Protein AF-0000000066885285 (afdb_homodimer)

InterPro domains:
  IPR026286 Maleate isomerase/Arylmalonate decarboxylase [PF17645] (66-244)
  IPR026286 Maleate isomerase/Arylmalonate decarboxylase [PTHR40267] (6-242)
  IPR053714 Isomerization and Racemization Enzyme Superfamily [G3DSA:3.40.50.12500] (5-254)

Organism: Sporothrix schenckii (strain ATCC 58251 / de Perez 2211183) (NCBI:txid1391915)

pLDDT: mean 94.77, std 7.22, range [51.81, 98.94]

Structure (mmCIF, N/CA/C/O backbone):
data_AF-0000000066885285-model_v1
#
loop_
_entity.id
_entity.type
_entity.pdbx_description
1 polymer 'Asp/Glu/hydantoin racemase'
#
loop_
_atom_site.group_PDB
_atom_site.id
_atom_site.type_symbol
_atom_site.label_atom_id
_atom_site.label_alt_id
_atom_site.label_comp_id
_atom_site.label_asym_id
_atom_site.label_entity_id
_atom_site.label_seq_id
_atom_site.pdbx_PDB_ins_code
_atom_site.Cartn_x
_atom_site.Cartn_y
_atom_site.Cartn_z
_atom_site.occupancy
_atom_site.B_iso_or_equiv
_atom_site.auth_seq_id
_atom_site.auth_comp_id
_atom_site.auth_asym_id
_atom_site.auth_atom_id
_atom_site.pdbx_PDB_model_num
ATOM 1 N N . MET A 1 1 ? -21.125 9.711 -11.883 1 68.25 1 MET A N 1
ATOM 2 C CA . MET A 1 1 ? -19.859 9.703 -11.172 1 68.25 1 MET A CA 1
ATOM 3 C C . MET A 1 1 ? -19.359 8.281 -10.953 1 68.25 1 MET A C 1
ATOM 5 O O . MET A 1 1 ? -20.156 7.387 -10.641 1 68.25 1 MET A O 1
ATOM 9 N N . PRO A 1 2 ? -18.109 8.016 -11.367 1 79 2 PRO A N 1
ATOM 10 C CA . PRO A 1 2 ? -17.672 6.621 -11.211 1 79 2 PRO A CA 1
ATOM 11 C C . PRO A 1 2 ? -17.844 6.109 -9.781 1 79 2 PRO A C 1
ATOM 13 O O . PRO A 1 2 ? -17.766 6.891 -8.828 1 79 2 PRO A O 1
ATOM 16 N N . ARG A 1 3 ? -18.266 4.898 -9.758 1 88.44 3 ARG A N 1
ATOM 17 C CA . ARG A 1 3 ? -18.344 4.211 -8.469 1 88.44 3 ARG A CA 1
ATOM 18 C C . ARG A 1 3 ? -16.953 3.902 -7.934 1 88.44 3 ARG A C 1
ATOM 20 O O . ARG A 1 3 ? -16.078 3.426 -8.672 1 88.44 3 ARG A O 1
ATOM 27 N N . HIS A 1 4 ? -16.719 4.227 -6.629 1 94.19 4 HIS A N 1
ATOM 28 C CA . HIS A 1 4 ? -15.43 3.982 -5.992 1 94.19 4 HIS A CA 1
ATOM 29 C C . HIS A 1 4 ? -15.398 2.617 -5.312 1 94.19 4 HIS A C 1
ATOM 31 O O . HIS A 1 4 ? -16.312 2.277 -4.559 1 94.19 4 HIS A O 1
ATOM 37 N N . ILE A 1 5 ? -14.492 1.787 -5.684 1 97.62 5 ILE A N 1
ATOM 38 C CA . ILE A 1 5 ? -14.305 0.474 -5.074 1 97.62 5 ILE A CA 1
ATOM 39 C C . ILE A 1 5 ? -12.938 0.41 -4.395 1 97.62 5 ILE A C 1
ATOM 41 O O . ILE A 1 5 ? -11.922 0.784 -4.992 1 97.62 5 ILE A O 1
ATOM 45 N N . ARG A 1 6 ? -12.906 0.019 -3.162 1 98.69 6 ARG A N 1
ATOM 46 C CA . ARG A 1 6 ? -11.664 -0.161 -2.42 1 98.69 6 ARG A CA 1
ATOM 47 C C . ARG A 1 6 ? -11.289 -1.637 -2.334 1 98.69 6 ARG A C 1
ATOM 49 O O . ARG A 1 6 ? -12.055 -2.449 -1.815 1 98.69 6 ARG A O 1
ATOM 56 N N . LEU A 1 7 ? -10.148 -1.978 -2.877 1 98.88 7 LEU A N 1
ATOM 57 C CA . LEU A 1 7 ? -9.586 -3.32 -2.771 1 98.88 7 LEU A CA 1
ATOM 58 C C . LEU A 1 7 ? -8.656 -3.428 -1.566 1 98.88 7 LEU A C 1
ATOM 60 O O . LEU A 1 7 ? -7.746 -2.615 -1.405 1 98.88 7 LEU A O 1
ATOM 64 N N . GLY A 1 8 ? -8.898 -4.352 -0.661 1 98.94 8 GLY A N 1
ATOM 65 C CA . GLY A 1 8 ? -7.984 -4.652 0.428 1 98.94 8 GLY A CA 1
ATOM 66 C C . GLY A 1 8 ? -7.117 -5.867 0.161 1 98.94 8 GLY A C 1
ATOM 67 O O . GLY A 1 8 ? -7.629 -6.945 -0.151 1 98.94 8 GLY A O 1
ATOM 68 N N . VAL A 1 9 ? -5.824 -5.734 0.281 1 98.94 9 VAL A N 1
ATOM 69 C CA . VAL A 1 9 ? -4.914 -6.82 -0.061 1 98.94 9 VAL A CA 1
ATOM 70 C C . VAL A 1 9 ? -4.043 -7.168 1.147 1 98.94 9 VAL A C 1
ATOM 72 O O . VAL A 1 9 ? -3.402 -6.289 1.729 1 98.94 9 VAL A O 1
ATOM 75 N N . ILE A 1 10 ? -4.02 -8.375 1.567 1 98.94 10 ILE A N 1
ATOM 76 C CA . ILE A 1 10 ? -3.09 -8.891 2.568 1 98.94 10 ILE A CA 1
ATOM 77 C C . ILE A 1 10 ? -1.789 -9.312 1.892 1 98.94 10 ILE A C 1
ATOM 79 O O . ILE A 1 10 ? -1.804 -10.102 0.944 1 98.94 10 ILE A O 1
ATOM 83 N N . VAL A 1 11 ? -0.664 -8.773 2.408 1 98.69 11 VAL A N 1
ATOM 84 C CA . VAL A 1 11 ? 0.629 -8.883 1.742 1 98.69 11 VAL A CA 1
ATOM 85 C C . VAL A 1 11 ? 1.63 -9.57 2.664 1 98.69 11 VAL A C 1
ATOM 87 O O . VAL A 1 11 ? 1.699 -9.266 3.857 1 98.69 11 VAL A O 1
ATOM 90 N N . PRO A 1 12 ? 2.436 -10.547 2.09 1 98.75 12 PRO A N 1
ATOM 91 C CA . PRO A 1 12 ? 3.561 -11.047 2.885 1 98.75 12 PRO A CA 1
ATOM 92 C C . PRO A 1 12 ? 4.59 -9.969 3.199 1 98.75 12 PRO A C 1
ATOM 94 O O . PRO A 1 12 ? 4.949 -9.18 2.322 1 98.75 12 PRO A O 1
ATOM 97 N N . SER A 1 13 ? 5.109 -9.961 4.352 1 98.75 13 SER A N 1
ATOM 98 C CA . SER A 1 13 ? 5.895 -8.859 4.879 1 98.75 13 SER A CA 1
ATOM 99 C C . SER A 1 13 ? 7.164 -8.641 4.062 1 98.75 13 SER A C 1
ATOM 101 O O . SER A 1 13 ? 7.578 -7.5 3.844 1 98.75 13 SER A O 1
ATOM 103 N N . SER A 1 14 ? 7.781 -9.695 3.555 1 98.75 14 SER A N 1
ATOM 104 C CA . SER A 1 14 ? 9.055 -9.57 2.854 1 98.75 14 SER A CA 1
ATOM 105 C C . SER A 1 14 ? 8.852 -9.414 1.351 1 98.75 14 SER A C 1
ATOM 107 O O . SER A 1 14 ? 9.812 -9.43 0.581 1 98.75 14 SER A O 1
ATOM 109 N N . ASN A 1 15 ? 7.594 -9.375 0.915 1 98.81 15 ASN A N 1
ATOM 110 C CA . ASN A 1 15 ? 7.254 -9.195 -0.494 1 98.81 15 ASN A CA 1
ATOM 111 C C . ASN A 1 15 ? 7.492 -7.762 -0.955 1 98.81 15 ASN A C 1
ATOM 113 O O . ASN A 1 15 ? 7.031 -6.816 -0.316 1 98.81 15 ASN A O 1
ATOM 117 N N . THR A 1 16 ? 8.211 -7.559 -2.062 1 98.62 16 THR A N 1
ATOM 118 C CA . THR A 1 16 ? 8.516 -6.215 -2.545 1 98.62 16 THR A CA 1
ATOM 119 C C . THR A 1 16 ? 7.988 -6.02 -3.965 1 98.62 16 THR A C 1
ATOM 121 O O . THR A 1 16 ? 8.125 -4.938 -4.539 1 98.62 16 THR A O 1
ATOM 124 N N . ALA A 1 17 ? 7.34 -7.027 -4.52 1 98.5 17 ALA A N 1
ATOM 125 C CA . ALA A 1 17 ? 6.914 -6.945 -5.914 1 98.5 17 ALA A CA 1
ATOM 126 C C . ALA A 1 17 ? 5.414 -6.699 -6.02 1 98.5 17 ALA A C 1
ATOM 128 O O . ALA A 1 17 ? 4.961 -5.914 -6.855 1 98.5 17 ALA A O 1
ATOM 129 N N . LEU A 1 18 ? 4.613 -7.328 -5.137 1 98.69 18 LEU A N 1
ATOM 130 C CA . LEU A 1 18 ? 3.182 -7.414 -5.395 1 98.69 18 LEU A CA 1
ATOM 131 C C . LEU A 1 18 ? 2.521 -6.047 -5.25 1 98.69 18 LEU A C 1
ATOM 133 O O . LEU A 1 18 ? 1.595 -5.715 -5.992 1 98.69 18 LEU A O 1
ATOM 137 N N . GLU A 1 19 ? 3.02 -5.188 -4.254 1 98.69 19 GLU A N 1
ATOM 138 C CA . GLU A 1 19 ? 2.355 -3.902 -4.047 1 98.69 19 GLU A CA 1
ATOM 139 C C . GLU A 1 19 ? 2.545 -2.982 -5.246 1 98.69 19 GLU A C 1
ATOM 141 O O . GLU A 1 19 ? 1.57 -2.488 -5.816 1 98.69 19 GLU A O 1
ATOM 146 N N . PRO A 1 20 ? 3.812 -2.781 -5.73 1 97.81 20 PRO A N 1
ATOM 147 C CA . PRO A 1 20 ? 3.959 -1.955 -6.93 1 97.81 20 PRO A CA 1
ATOM 148 C C . PRO A 1 20 ? 3.223 -2.529 -8.141 1 97.81 20 PRO A C 1
ATOM 150 O O . PRO A 1 20 ? 2.627 -1.781 -8.914 1 97.81 20 PRO A O 1
ATOM 153 N N . LEU A 1 21 ? 3.221 -3.82 -8.305 1 98.12 21 LEU A N 1
ATOM 154 C CA . LEU A 1 21 ? 2.555 -4.438 -9.445 1 98.12 21 LEU A CA 1
ATOM 155 C C . LEU A 1 21 ? 1.044 -4.246 -9.367 1 98.12 21 LEU A C 1
ATOM 157 O O . LEU A 1 21 ? 0.401 -3.908 -10.359 1 98.12 21 LEU A O 1
ATOM 161 N N . THR A 1 22 ? 0.477 -4.473 -8.164 1 98.56 22 THR A N 1
ATOM 162 C CA . THR A 1 22 ? -0.954 -4.273 -7.969 1 98.56 22 THR A CA 1
ATOM 163 C C . THR A 1 22 ? -1.345 -2.83 -8.258 1 98.56 22 THR A C 1
ATOM 165 O O . THR A 1 22 ? -2.359 -2.574 -8.914 1 98.56 22 THR A O 1
ATOM 168 N N . GLN A 1 23 ? -0.535 -1.944 -7.809 1 97.56 23 GLN A N 1
ATOM 169 C CA . GLN A 1 23 ? -0.789 -0.524 -8.023 1 97.56 23 GLN A CA 1
ATOM 170 C C . GLN A 1 23 ? -0.758 -0.182 -9.516 1 97.56 23 GLN A C 1
ATOM 172 O O . GLN A 1 23 ? -1.567 0.618 -9.984 1 97.56 23 GLN A O 1
ATOM 177 N N . GLN A 1 24 ? 0.151 -0.735 -10.227 1 96.56 24 GLN A N 1
ATOM 178 C CA . GLN A 1 24 ? 0.235 -0.508 -11.664 1 96.56 24 GLN A CA 1
ATOM 179 C C . GLN A 1 24 ? -1.008 -1.031 -12.375 1 96.56 24 GLN A C 1
ATOM 181 O O . GLN A 1 24 ? -1.547 -0.367 -13.266 1 96.56 24 GLN A O 1
ATOM 186 N N . ILE A 1 25 ? -1.433 -2.205 -11.984 1 96.56 25 ILE A N 1
ATOM 187 C CA . ILE A 1 25 ? -2.617 -2.807 -12.586 1 96.56 25 ILE A CA 1
ATOM 188 C C . ILE A 1 25 ? -3.836 -1.926 -12.32 1 96.56 25 ILE A C 1
ATOM 190 O O . ILE A 1 25 ? -4.59 -1.603 -13.242 1 96.56 25 ILE A O 1
ATOM 194 N N . VAL A 1 26 ? -3.994 -1.478 -11.109 1 96.62 26 VAL A N 1
ATOM 195 C CA . VAL A 1 26 ? -5.129 -0.657 -10.695 1 96.62 26 VAL A CA 1
ATOM 196 C C . VAL A 1 26 ? -5.082 0.687 -11.422 1 96.62 26 VAL A C 1
ATOM 198 O O . VAL A 1 26 ? -6.109 1.172 -11.906 1 96.62 26 VAL A O 1
ATOM 201 N N . ALA A 1 27 ? -3.863 1.253 -11.5 1 95.06 27 ALA A N 1
ATOM 202 C CA . ALA A 1 27 ? -3.709 2.525 -12.195 1 95.06 27 ALA A CA 1
ATOM 203 C C . ALA A 1 27 ? -4.113 2.395 -13.664 1 95.06 27 ALA A C 1
ATOM 205 O O . ALA A 1 27 ? -4.758 3.287 -14.219 1 95.06 27 ALA A O 1
ATOM 206 N N . PHE A 1 28 ? -3.732 1.328 -14.289 1 94.12 28 PHE A N 1
ATOM 207 C CA . PHE A 1 28 ? -4.07 1.08 -15.68 1 94.12 28 PHE A CA 1
ATOM 208 C C . PHE A 1 28 ? -5.578 0.975 -15.867 1 94.12 28 PHE A C 1
ATOM 210 O O . PHE A 1 28 ? -6.145 1.573 -16.781 1 94.12 28 PHE A O 1
ATOM 217 N N . LEU A 1 29 ? -6.188 0.224 -14.992 1 94.06 29 LEU A N 1
ATOM 218 C CA . LEU A 1 29 ? -7.633 0.056 -15.062 1 94.06 29 LEU A CA 1
ATOM 219 C C . LEU A 1 29 ? -8.344 1.389 -14.859 1 94.06 29 LEU A C 1
ATOM 221 O O . LEU A 1 29 ? -9.312 1.692 -15.562 1 94.06 29 LEU A O 1
ATOM 225 N N . ASN A 1 30 ? -7.867 2.201 -13.945 1 94.62 30 ASN A N 1
ATOM 226 C CA . ASN A 1 30 ? -8.461 3.502 -13.656 1 94.62 30 ASN A CA 1
ATOM 227 C C . ASN A 1 30 ? -8.336 4.453 -14.844 1 94.62 30 ASN A C 1
ATOM 229 O O . ASN A 1 30 ? -9.156 5.363 -15 1 94.62 30 ASN A O 1
ATOM 233 N N . ALA A 1 31 ? -7.336 4.27 -15.602 1 91.81 31 ALA A N 1
ATOM 234 C CA . ALA A 1 31 ? -7.055 5.172 -16.719 1 91.81 31 ALA A CA 1
ATOM 235 C C . ALA A 1 31 ? -8.016 4.93 -17.875 1 91.81 31 ALA A C 1
ATOM 237 O O . ALA A 1 31 ? -8.117 5.754 -18.781 1 91.81 31 ALA A O 1
ATOM 238 N N . ASP A 1 32 ? -8.656 3.785 -17.859 1 87.38 32 ASP A N 1
ATOM 239 C CA . ASP A 1 32 ? -9.625 3.463 -18.906 1 87.38 32 ASP A CA 1
ATOM 240 C C . ASP A 1 32 ? -10.984 4.098 -18.609 1 87.38 32 ASP A C 1
ATOM 242 O O . ASP A 1 32 ? -11.688 3.668 -17.703 1 87.38 32 ASP A O 1
ATOM 246 N N . PRO A 1 33 ? -11.391 4.992 -19.375 1 82.62 33 PRO A N 1
ATOM 247 C CA . PRO A 1 33 ? -12.648 5.676 -19.078 1 82.62 33 PRO A CA 1
ATOM 248 C C . PRO A 1 33 ? -13.867 4.758 -19.219 1 82.62 33 PRO A C 1
ATOM 250 O O . PRO A 1 33 ? -14.922 5.035 -18.641 1 82.62 33 PRO A O 1
ATOM 253 N N . THR A 1 34 ? -13.695 3.744 -19.969 1 83.06 34 THR A N 1
ATOM 254 C CA . THR A 1 34 ? -14.82 2.852 -20.234 1 83.06 34 THR A CA 1
ATOM 255 C C . THR A 1 34 ? -15.031 1.9 -19.047 1 83.06 34 THR A C 1
ATOM 257 O O . THR A 1 34 ? -16.078 1.247 -18.953 1 83.06 34 THR A O 1
ATOM 260 N N . PHE A 1 35 ? -14.07 1.827 -18.188 1 84.62 35 PHE A N 1
ATOM 261 C CA . PHE A 1 35 ? -14.148 0.929 -17.047 1 84.62 35 PHE A CA 1
ATOM 262 C C . PHE A 1 35 ? -15.266 1.353 -16.109 1 84.62 35 PHE A C 1
ATOM 264 O O . PHE A 1 35 ? -15.922 0.507 -15.492 1 84.62 35 PHE A O 1
ATOM 271 N N . GLY A 1 36 ? -15.547 2.66 -16 1 85.94 36 GLY A N 1
ATOM 272 C CA . GLY A 1 36 ? -16.688 3.178 -15.258 1 85.94 36 GLY A CA 1
ATOM 273 C C . GLY A 1 36 ? -16.516 3.096 -13.758 1 85.94 36 GLY A C 1
ATOM 274 O O . GLY A 1 36 ? -17.422 3.416 -12.992 1 85.94 36 GLY A O 1
ATOM 275 N N . LEU A 1 37 ? -15.359 2.582 -13.328 1 90.94 37 LEU A N 1
ATOM 276 C CA . LEU A 1 37 ? -15.062 2.494 -11.906 1 90.94 37 LEU A CA 1
ATOM 277 C C . LEU A 1 37 ? -13.734 3.186 -11.586 1 90.94 37 LEU A C 1
ATOM 279 O O . LEU A 1 37 ? -12.906 3.389 -12.469 1 90.94 37 LEU A O 1
ATOM 283 N N . LEU A 1 38 ? -13.641 3.615 -10.367 1 94.62 38 LEU A N 1
ATOM 284 C CA . LEU A 1 38 ? -12.375 4.07 -9.797 1 94.62 38 LEU A CA 1
ATOM 285 C C . LEU A 1 38 ? -11.93 3.16 -8.656 1 94.62 38 LEU A C 1
ATOM 287 O O . LEU A 1 38 ? -12.617 3.055 -7.637 1 94.62 38 LEU A O 1
ATOM 291 N N . LEU A 1 39 ? -10.82 2.549 -8.898 1 97.25 39 LEU A N 1
ATOM 292 C CA . LEU A 1 39 ? -10.312 1.602 -7.918 1 97.25 39 LEU A CA 1
ATOM 293 C C . LEU A 1 39 ? -9.242 2.254 -7.039 1 97.25 39 LEU A C 1
ATOM 295 O O . LEU A 1 39 ? -8.438 3.045 -7.523 1 97.25 39 LEU A O 1
ATOM 299 N N . SER A 1 40 ? -9.258 1.996 -5.777 1 98.19 40 SER A N 1
ATOM 300 C CA . SER A 1 40 ? -8.117 2.188 -4.891 1 98.19 40 SER A CA 1
ATOM 301 C C . SER A 1 40 ? -7.723 0.882 -4.207 1 98.19 40 SER A C 1
ATOM 303 O O . SER A 1 40 ? -8.539 -0.033 -4.086 1 98.19 40 SER A O 1
ATOM 305 N N . VAL A 1 41 ? -6.52 0.75 -3.896 1 98.75 41 VAL A N 1
ATOM 306 C CA . VAL A 1 41 ? -6.035 -0.473 -3.264 1 98.75 41 VAL A CA 1
ATOM 307 C C . VAL A 1 41 ? -5.344 -0.135 -1.944 1 98.75 41 VAL A C 1
ATOM 309 O O . VAL A 1 41 ? -4.633 0.868 -1.851 1 98.75 41 VAL A O 1
ATOM 312 N N . HIS A 1 42 ? -5.609 -0.877 -0.944 1 98.94 42 HIS A N 1
ATOM 313 C CA . HIS A 1 42 ? -5.133 -0.715 0.424 1 98.94 42 HIS A CA 1
ATOM 314 C C . HIS A 1 42 ? -4.512 -2.006 0.947 1 98.94 42 HIS A C 1
ATOM 316 O O . HIS A 1 42 ? -5 -3.1 0.653 1 98.94 42 HIS A O 1
ATOM 322 N N . PHE A 1 43 ? -3.443 -1.871 1.754 1 98.94 43 PHE A N 1
ATOM 323 C CA . PHE A 1 43 ? -2.65 -3.053 2.064 1 98.94 43 PHE A CA 1
ATOM 324 C C . PHE A 1 43 ? -2.535 -3.248 3.572 1 98.94 43 PHE A C 1
ATOM 326 O O . PHE A 1 43 ? -2.506 -2.275 4.328 1 98.94 43 PHE A O 1
ATOM 333 N N . ALA A 1 44 ? -2.514 -4.449 4.027 1 98.88 44 ALA A N 1
ATOM 334 C CA . ALA A 1 44 ? -2.105 -4.895 5.355 1 98.88 44 ALA A CA 1
ATOM 335 C C . ALA A 1 44 ? -1.085 -6.023 5.266 1 98.88 44 ALA A C 1
ATOM 337 O O . ALA A 1 44 ? -1.209 -6.918 4.422 1 98.88 44 ALA A O 1
ATOM 338 N N . ARG A 1 45 ? -0.114 -5.934 6.078 1 98.56 45 ARG A N 1
ATOM 339 C CA . ARG A 1 45 ? 1.039 -6.82 5.957 1 98.56 45 ARG A CA 1
ATOM 340 C C . ARG A 1 45 ? 1.037 -7.875 7.059 1 98.56 45 ARG A C 1
ATOM 342 O O . ARG A 1 45 ? 0.694 -7.582 8.203 1 98.56 45 ARG A O 1
ATOM 349 N N . VAL A 1 46 ? 1.378 -9.125 6.75 1 98.62 46 VAL A N 1
ATOM 350 C CA . VAL A 1 46 ? 1.555 -10.219 7.695 1 98.62 46 VAL A CA 1
ATOM 351 C C . VAL A 1 46 ? 2.967 -10.789 7.566 1 98.62 46 VAL A C 1
ATOM 353 O O . VAL A 1 46 ? 3.531 -10.82 6.473 1 98.62 46 VAL A O 1
ATOM 356 N N . ARG A 1 47 ? 3.537 -11.273 8.656 1 98.25 47 ARG A N 1
ATOM 357 C CA . ARG A 1 47 ? 4.926 -11.727 8.656 1 98.25 47 ARG A CA 1
ATOM 358 C C . ARG A 1 47 ? 5.086 -13.023 7.867 1 98.25 47 ARG A C 1
ATOM 360 O O . ARG A 1 47 ? 4.516 -14.047 8.234 1 98.25 47 ARG A O 1
ATOM 367 N N . VAL A 1 48 ? 5.719 -12.977 6.797 1 98.19 48 VAL A N 1
ATOM 368 C CA . VAL A 1 48 ? 6.164 -14.094 5.973 1 98.19 48 VAL A CA 1
ATOM 369 C C . VAL A 1 48 ? 7.574 -13.812 5.449 1 98.19 48 VAL A C 1
ATOM 371 O O . VAL A 1 48 ? 7.781 -12.891 4.66 1 98.19 48 VAL A O 1
ATOM 374 N N . THR A 1 49 ? 8.578 -14.625 5.852 1 97.69 49 THR A N 1
ATOM 375 C CA . THR A 1 49 ? 9.961 -14.32 5.484 1 97.69 49 THR A CA 1
ATOM 376 C C . THR A 1 49 ? 10.602 -15.508 4.773 1 97.69 49 THR A C 1
ATOM 378 O O . THR A 1 49 ? 11.578 -15.344 4.039 1 97.69 49 THR A O 1
ATOM 381 N N . THR A 1 50 ? 10.008 -16.688 5.066 1 97.31 50 THR A N 1
ATOM 382 C CA . THR A 1 50 ? 10.609 -17.891 4.531 1 97.31 50 THR A CA 1
ATOM 383 C C . THR A 1 50 ? 9.547 -18.812 3.951 1 97.31 50 THR A C 1
ATOM 385 O O . THR A 1 50 ? 8.469 -18.984 4.535 1 97.31 50 THR A O 1
ATOM 388 N N . ILE A 1 51 ? 9.82 -19.391 2.795 1 96.06 51 ILE A N 1
ATOM 389 C CA . ILE A 1 51 ? 8.961 -20.391 2.188 1 96.06 51 ILE A CA 1
ATOM 390 C C . ILE A 1 51 ? 9.664 -21.75 2.219 1 96.06 51 ILE A C 1
ATOM 392 O O . ILE A 1 51 ? 10.688 -21.938 1.566 1 96.06 51 ILE A O 1
ATOM 396 N N . SER A 1 52 ? 9.18 -22.625 2.947 1 94.44 52 SER A N 1
ATOM 397 C CA . SER A 1 52 ? 9.625 -24 3.076 1 94.44 52 SER A CA 1
ATOM 398 C C . SER A 1 52 ? 8.523 -24.891 3.635 1 94.44 52 SER A C 1
ATOM 400 O O . SER A 1 52 ? 7.449 -24.406 3.996 1 94.44 52 SER A O 1
ATOM 402 N N . LEU A 1 53 ? 8.828 -26.172 3.699 1 95.5 53 LEU A N 1
ATOM 403 C CA . LEU A 1 53 ? 7.832 -27.109 4.219 1 95.5 53 LEU A CA 1
ATOM 404 C C . LEU A 1 53 ? 8.047 -27.359 5.707 1 95.5 53 LEU A C 1
ATOM 406 O O . LEU A 1 53 ? 7.426 -28.25 6.285 1 95.5 53 LEU A O 1
ATOM 410 N N . SER A 1 54 ? 8.891 -26.578 6.332 1 93.25 54 SER A N 1
ATOM 411 C CA . SER A 1 54 ? 9.109 -26.75 7.766 1 93.25 54 SER A CA 1
ATOM 412 C C . SER A 1 54 ? 7.906 -26.281 8.57 1 93.25 54 SER A C 1
ATOM 414 O O . SER A 1 54 ? 7.141 -25.422 8.109 1 93.25 54 SER A O 1
ATOM 416 N N . ALA A 1 55 ? 7.781 -26.781 9.797 1 91.06 55 ALA A N 1
ATOM 417 C CA . ALA A 1 55 ? 6.691 -26.391 10.688 1 91.06 55 ALA A CA 1
ATOM 418 C C . ALA A 1 55 ? 6.75 -24.891 11 1 91.06 55 ALA A C 1
ATOM 420 O O . ALA A 1 55 ? 5.715 -24.219 11.07 1 91.06 55 ALA A O 1
ATOM 421 N N . ASP A 1 56 ? 7.887 -24.453 11.188 1 88.94 56 ASP A N 1
ATOM 422 C CA . ASP A 1 56 ? 8.07 -23.047 11.469 1 88.94 56 ASP A CA 1
ATOM 423 C C . ASP A 1 56 ? 7.609 -22.172 10.297 1 88.94 56 ASP A C 1
ATOM 425 O O . ASP A 1 56 ? 6.961 -21.141 10.5 1 88.94 56 ASP A O 1
ATOM 429 N N . ALA A 1 57 ? 7.898 -22.578 9.141 1 87.38 57 ALA A N 1
ATOM 430 C CA . ALA A 1 57 ? 7.484 -21.844 7.949 1 87.38 57 ALA A CA 1
ATOM 431 C C . ALA A 1 57 ? 5.973 -21.906 7.754 1 87.38 57 ALA A C 1
ATOM 433 O O . ALA A 1 57 ? 5.34 -20.906 7.402 1 87.38 57 ALA A O 1
ATOM 434 N N . ASP A 1 58 ? 5.434 -23.031 8.086 1 86.31 58 ASP A N 1
ATOM 435 C CA . ASP A 1 58 ? 3.99 -23.203 7.961 1 86.31 58 ASP A CA 1
ATOM 436 C C . ASP A 1 58 ? 3.244 -22.328 8.969 1 86.31 58 ASP A C 1
ATOM 438 O O . ASP A 1 58 ? 2.158 -21.828 8.672 1 86.31 58 ASP A O 1
ATOM 442 N N . ALA A 1 59 ? 3.82 -22.109 10.07 1 88 59 ALA A N 1
ATOM 443 C CA . ALA A 1 59 ? 3.203 -21.344 11.148 1 88 59 ALA A CA 1
ATOM 444 C C . ALA A 1 59 ? 3.01 -19.891 10.742 1 88 59 ALA A C 1
ATOM 446 O O . ALA A 1 59 ? 2.15 -19.203 11.297 1 88 59 ALA A O 1
ATOM 447 N N . GLN A 1 60 ? 3.746 -19.453 9.75 1 91 60 GLN A N 1
ATOM 448 C CA . GLN A 1 60 ? 3.633 -18.078 9.273 1 91 60 GLN A CA 1
ATOM 449 C C . GLN A 1 60 ? 2.26 -17.828 8.664 1 91 60 GLN A C 1
ATOM 451 O O . GLN A 1 60 ? 1.856 -16.672 8.492 1 91 60 GLN A O 1
ATOM 456 N N . PHE A 1 61 ? 1.576 -18.875 8.398 1 92.94 61 PHE A N 1
ATOM 457 C CA . PHE A 1 61 ? 0.302 -18.75 7.699 1 92.94 61 PHE A CA 1
ATOM 458 C C . PHE A 1 61 ? -0.859 -19.094 8.625 1 92.94 61 PHE A C 1
ATOM 460 O O . PHE A 1 61 ? -1.915 -19.531 8.164 1 92.94 61 PHE A O 1
ATOM 467 N N . ALA A 1 62 ? -0.616 -18.922 9.883 1 93.06 62 ALA A N 1
ATOM 468 C CA . ALA A 1 62 ? -1.669 -19.109 10.883 1 93.06 62 ALA A CA 1
ATOM 469 C C . ALA A 1 62 ? -2.82 -18.125 10.641 1 93.06 62 ALA A C 1
ATOM 471 O O . ALA A 1 62 ? -2.613 -17.031 10.117 1 93.06 62 ALA A O 1
ATOM 472 N N . LEU A 1 63 ? -3.938 -18.516 11.023 1 96.19 63 LEU A N 1
ATOM 473 C CA . LEU A 1 63 ? -5.176 -17.797 10.742 1 96.19 63 LEU A CA 1
ATOM 474 C C . LEU A 1 63 ? -5.211 -16.469 11.492 1 96.19 63 LEU A C 1
ATOM 476 O O . LEU A 1 63 ? -5.648 -15.461 10.938 1 96.19 63 LEU A O 1
ATOM 480 N N . SER A 1 64 ? -4.723 -16.438 12.68 1 97 64 SER A N 1
ATOM 481 C CA . SER A 1 64 ? -4.902 -15.297 13.555 1 97 64 SER A CA 1
ATOM 482 C C . SER A 1 64 ? -4.254 -14.047 12.969 1 97 64 SER A C 1
ATOM 484 O O . SER A 1 64 ? -4.898 -13 12.852 1 97 64 SER A O 1
ATOM 486 N N . PRO A 1 65 ? -2.955 -14.109 12.531 1 97.69 65 PRO A N 1
ATOM 487 C CA . PRO A 1 65 ? -2.371 -12.914 11.922 1 97.69 65 PRO A CA 1
ATOM 488 C C . PRO A 1 65 ? -3.109 -12.469 10.664 1 97.69 65 PRO A C 1
ATOM 490 O O . PRO A 1 65 ? -3.209 -11.266 10.398 1 97.69 65 PRO A O 1
ATOM 493 N N . MET A 1 66 ? -3.623 -13.422 9.914 1 98.25 66 MET A N 1
ATOM 494 C CA . MET A 1 66 ? -4.391 -13.109 8.711 1 98.25 66 MET A CA 1
ATOM 495 C C . MET A 1 66 ? -5.672 -12.359 9.062 1 98.25 66 MET A C 1
ATOM 497 O O . MET A 1 66 ? -6.027 -11.391 8.391 1 98.25 66 MET A O 1
ATOM 501 N N . LEU A 1 67 ? -6.324 -12.797 10.102 1 98.69 67 LEU A N 1
ATOM 502 C CA . LEU A 1 67 ? -7.566 -12.164 10.539 1 98.69 67 LEU A CA 1
ATOM 503 C C . LEU A 1 67 ? -7.301 -10.773 11.094 1 98.69 67 LEU A C 1
ATOM 505 O O . LEU A 1 67 ? -8.094 -9.852 10.883 1 98.69 67 LEU A O 1
ATOM 509 N N . ASP A 1 68 ? -6.176 -10.633 11.828 1 98.56 68 ASP A N 1
ATOM 510 C CA . ASP A 1 68 ? -5.789 -9.312 12.305 1 98.56 68 ASP A CA 1
ATOM 511 C C . ASP A 1 68 ? -5.609 -8.336 11.141 1 98.56 68 ASP A C 1
ATOM 513 O O . ASP A 1 68 ? -6.102 -7.211 11.18 1 98.56 68 ASP A O 1
ATOM 517 N N . ALA A 1 69 ? -4.922 -8.82 10.117 1 98.81 69 ALA A N 1
ATOM 518 C CA . ALA A 1 69 ? -4.719 -8 8.93 1 98.81 69 ALA A CA 1
ATOM 519 C C . ALA A 1 69 ? -6.047 -7.664 8.258 1 98.81 69 ALA A C 1
ATOM 521 O O . ALA A 1 69 ? -6.266 -6.527 7.836 1 98.81 69 ALA A O 1
ATOM 522 N N . ALA A 1 70 ? -6.922 -8.633 8.164 1 98.94 70 ALA A N 1
ATOM 523 C CA . ALA A 1 70 ? -8.234 -8.43 7.562 1 98.94 70 ALA A CA 1
ATOM 524 C C . ALA A 1 70 ? -9.039 -7.387 8.328 1 98.94 70 ALA A C 1
ATOM 526 O O . ALA A 1 70 ? -9.727 -6.559 7.73 1 98.94 70 ALA A O 1
ATOM 527 N N . GLN A 1 71 ? -8.938 -7.414 9.633 1 98.81 71 GLN A N 1
ATOM 528 C CA . GLN A 1 71 ? -9.672 -6.461 10.461 1 98.81 71 GLN A CA 1
ATOM 529 C C . GLN A 1 71 ? -9.148 -5.039 10.258 1 98.81 71 GLN A C 1
ATOM 531 O O . GLN A 1 71 ? -9.93 -4.082 10.266 1 98.81 71 GLN A O 1
ATOM 536 N N . LEU A 1 72 ? -7.855 -4.895 10.141 1 98.88 72 LEU A N 1
ATOM 537 C CA . LEU A 1 72 ? -7.293 -3.582 9.844 1 98.88 72 LEU A CA 1
ATOM 538 C C . LEU A 1 72 ? -7.824 -3.051 8.516 1 98.88 72 LEU A C 1
ATOM 540 O O . LEU A 1 72 ? -8.148 -1.868 8.398 1 98.88 72 LEU A O 1
ATOM 544 N N . LEU A 1 73 ? -7.918 -3.943 7.504 1 98.94 73 LEU A N 1
ATOM 545 C CA . LEU A 1 73 ? -8.461 -3.553 6.207 1 98.94 73 LEU A CA 1
ATOM 546 C C . LEU A 1 73 ? -9.945 -3.213 6.32 1 98.94 73 LEU A C 1
ATOM 548 O O . LEU A 1 73 ? -10.43 -2.312 5.633 1 98.94 73 LEU A O 1
ATOM 552 N N . ALA A 1 74 ? -10.641 -3.918 7.156 1 98.88 74 ALA A N 1
ATOM 553 C CA . ALA A 1 74 ? -12.062 -3.654 7.375 1 98.88 74 ALA A CA 1
ATOM 554 C C . ALA A 1 74 ? -12.273 -2.25 7.934 1 98.88 74 ALA A C 1
ATOM 556 O O . ALA A 1 74 ? -13.281 -1.605 7.633 1 98.88 74 ALA A O 1
ATOM 557 N N . ASP A 1 75 ? -11.336 -1.735 8.766 1 98.75 75 ASP A N 1
ATOM 558 C CA . ASP A 1 75 ? -11.414 -0.372 9.281 1 98.75 75 ASP A CA 1
ATOM 559 C C . ASP A 1 75 ? -11.508 0.642 8.141 1 98.75 75 ASP A C 1
ATOM 561 O O . ASP A 1 75 ? -12.086 1.719 8.305 1 98.75 75 ASP A O 1
ATOM 565 N N . ALA A 1 76 ? -10.938 0.303 6.957 1 98.75 76 ALA A N 1
ATOM 566 C CA . ALA A 1 76 ? -10.953 1.174 5.785 1 98.75 76 ALA A CA 1
ATOM 567 C C . ALA A 1 76 ? -12.188 0.918 4.926 1 98.75 76 ALA A C 1
ATOM 569 O O . ALA A 1 76 ? -12.312 1.467 3.826 1 98.75 76 ALA A O 1
ATOM 570 N N . ARG A 1 77 ? -13.055 0.034 5.379 1 98.44 77 ARG A N 1
ATOM 571 C CA . ARG A 1 77 ? -14.305 -0.304 4.699 1 98.44 77 ARG A CA 1
ATOM 572 C C . ARG A 1 77 ? -14.047 -0.712 3.252 1 98.44 77 ARG A C 1
ATOM 574 O O . ARG A 1 77 ? -14.703 -0.218 2.336 1 98.44 77 ARG A O 1
ATOM 581 N N . VAL A 1 78 ? -13.062 -1.563 3.062 1 98.88 78 VAL A N 1
ATOM 582 C CA . VAL A 1 78 ? -12.805 -2.098 1.729 1 98.88 78 VAL A CA 1
ATOM 583 C C . VAL A 1 78 ? -13.977 -2.959 1.28 1 98.88 78 VAL A C 1
ATOM 585 O O . VAL A 1 78 ? -14.75 -3.453 2.109 1 98.88 78 VAL A O 1
ATOM 588 N N . ASN A 1 79 ? -14.102 -3.105 -0.033 1 98.88 79 ASN A N 1
ATOM 589 C CA . ASN A 1 79 ? -15.25 -3.814 -0.584 1 98.88 79 ASN A CA 1
ATOM 590 C C . ASN A 1 79 ? -14.984 -5.312 -0.701 1 98.88 79 ASN A C 1
ATOM 592 O O . ASN A 1 79 ? -15.914 -6.113 -0.751 1 98.88 79 ASN A O 1
ATOM 596 N N . VAL A 1 80 ? -13.742 -5.688 -0.734 1 98.94 80 VAL A N 1
ATOM 597 C CA . VAL A 1 80 ? -13.281 -7.066 -0.876 1 98.94 80 VAL A CA 1
ATOM 598 C C . VAL A 1 80 ? -11.875 -7.203 -0.302 1 98.94 80 VAL A C 1
ATOM 600 O O . VAL A 1 80 ? -11.094 -6.246 -0.314 1 98.94 80 VAL A O 1
ATOM 603 N N . ILE A 1 81 ? -11.57 -8.328 0.274 1 98.94 81 ILE A N 1
ATOM 604 C CA . ILE A 1 81 ? -10.242 -8.594 0.805 1 98.94 81 ILE A CA 1
ATOM 605 C C . ILE A 1 81 ? -9.594 -9.742 0.031 1 98.94 81 ILE A C 1
ATOM 607 O O . ILE A 1 81 ? -10.219 -10.789 -0.169 1 98.94 81 ILE A O 1
ATOM 611 N N . GLY A 1 82 ? -8.445 -9.531 -0.506 1 98.88 82 GLY A N 1
ATOM 612 C CA . GLY A 1 82 ? -7.684 -10.555 -1.201 1 98.88 82 GLY A CA 1
ATOM 613 C C . GLY A 1 82 ? -6.379 -10.898 -0.505 1 98.88 82 GLY A C 1
ATOM 614 O O . GLY A 1 82 ? -5.602 -10.008 -0.154 1 98.88 82 GLY A O 1
ATOM 615 N N . TRP A 1 83 ? -6.176 -12.148 -0.245 1 98.88 83 TRP A N 1
ATOM 616 C CA . TRP A 1 83 ? -4.863 -12.641 0.162 1 98.88 83 TRP A CA 1
ATOM 617 C C . TRP A 1 83 ? -3.957 -12.836 -1.049 1 98.88 83 TRP A C 1
ATOM 619 O O . TRP A 1 83 ? -4.215 -13.703 -1.889 1 98.88 83 TRP A O 1
ATOM 629 N N . SER A 1 84 ? -2.928 -11.984 -1.135 1 98.62 84 SER A N 1
ATOM 630 C CA . SER A 1 84 ? -1.988 -12.062 -2.248 1 98.62 84 SER A CA 1
ATOM 631 C C . SER A 1 84 ? -0.759 -12.891 -1.875 1 98.62 84 SER A C 1
ATOM 633 O O . SER A 1 84 ? 0.363 -12.375 -1.886 1 98.62 84 SER A O 1
ATOM 635 N N . GLY A 1 85 ? -0.916 -14.102 -1.565 1 97.75 85 GLY A N 1
ATOM 636 C CA . GLY A 1 85 ? 0.045 -15.156 -1.306 1 97.75 85 GLY A CA 1
ATOM 637 C C . GLY A 1 85 ? -0.352 -16.484 -1.918 1 97.75 85 GLY A C 1
ATOM 638 O O . GLY A 1 85 ? -1.514 -16.688 -2.279 1 97.75 85 GLY A O 1
ATOM 639 N N . THR A 1 86 ? 0.605 -17.375 -2.084 1 98.19 86 THR A N 1
ATOM 640 C CA . THR A 1 86 ? 0.335 -18.594 -2.852 1 98.19 86 THR A CA 1
ATOM 641 C C . THR A 1 86 ? 0.49 -19.828 -1.978 1 98.19 86 THR A C 1
ATOM 643 O O . THR A 1 86 ? 0.604 -20.938 -2.488 1 98.19 86 THR A O 1
ATOM 646 N N . SER A 1 87 ? 0.498 -19.672 -0.663 1 97.62 87 SER A N 1
ATOM 647 C CA . SER A 1 87 ? 0.788 -20.75 0.274 1 97.62 87 SER A CA 1
ATOM 648 C C . SER A 1 87 ? -0.19 -21.906 0.102 1 97.62 87 SER A C 1
ATOM 650 O O . SER A 1 87 ? 0.18 -23.062 0.276 1 97.62 87 SER A O 1
ATOM 652 N N . ALA A 1 88 ? -1.435 -21.672 -0.258 1 97.75 88 ALA A N 1
ATOM 653 C CA . ALA A 1 88 ? -2.432 -22.734 -0.421 1 97.75 88 ALA A CA 1
ATOM 654 C C . ALA A 1 88 ? -2.012 -23.719 -1.506 1 97.75 88 ALA A C 1
ATOM 656 O O . ALA A 1 88 ? -2.461 -24.859 -1.517 1 97.75 88 ALA A O 1
ATOM 657 N N . SER A 1 89 ? -1.167 -23.234 -2.438 1 98.25 89 SER A N 1
ATOM 658 C CA . SER A 1 89 ? -0.767 -24.109 -3.539 1 98.25 89 SER A CA 1
ATOM 659 C C . SER A 1 89 ? 0.037 -25.297 -3.035 1 98.25 89 SER A C 1
ATOM 661 O O . SER A 1 89 ? 0.02 -26.375 -3.648 1 98.25 89 SER A O 1
ATOM 663 N N . TRP A 1 90 ? 0.763 -25.172 -1.84 1 97.75 90 TRP A N 1
ATOM 664 C CA . TRP A 1 90 ? 1.496 -26.328 -1.328 1 97.75 90 TRP A CA 1
ATOM 665 C C . TRP A 1 90 ? 0.88 -26.828 -0.026 1 97.75 90 TRP A C 1
ATOM 667 O O . TRP A 1 90 ? 1.044 -27.984 0.336 1 97.75 90 TRP A O 1
ATOM 677 N N . LEU A 1 91 ? 0.102 -25.953 0.667 1 96.25 91 LEU A N 1
ATOM 678 C CA . LEU A 1 91 ? -0.53 -26.359 1.917 1 96.25 91 LEU A CA 1
ATOM 679 C C . LEU A 1 91 ? -1.819 -27.125 1.648 1 96.25 91 LEU A C 1
ATOM 681 O O . LEU A 1 91 ? -2.303 -27.859 2.514 1 96.25 91 LEU A O 1
ATOM 685 N N . GLY A 1 92 ? -2.35 -26.922 0.457 1 96.88 92 GLY A N 1
ATOM 686 C CA . GLY A 1 92 ? -3.662 -27.438 0.116 1 96.88 92 GLY A CA 1
ATOM 687 C C . GLY A 1 92 ? -4.699 -26.359 -0.11 1 96.88 92 GLY A C 1
ATOM 688 O O . GLY A 1 92 ? -4.758 -25.375 0.644 1 96.88 92 GLY A O 1
ATOM 689 N N . PHE A 1 93 ? -5.594 -26.547 -1.111 1 97.12 93 PHE A N 1
ATOM 690 C CA . PHE A 1 93 ? -6.52 -25.516 -1.565 1 97.12 93 PHE A CA 1
ATOM 691 C C . PHE A 1 93 ? -7.574 -25.234 -0.503 1 97.12 93 PHE A C 1
ATOM 693 O O . PHE A 1 93 ? -8.117 -24.125 -0.437 1 97.12 93 PHE A O 1
ATOM 700 N N . ALA A 1 94 ? -7.875 -26.203 0.374 1 96.5 94 ALA A N 1
ATOM 701 C CA . ALA A 1 94 ? -8.844 -26.031 1.454 1 96.5 94 ALA A CA 1
ATOM 702 C C . ALA A 1 94 ? -8.406 -24.922 2.416 1 96.5 94 ALA A C 1
ATOM 704 O O . ALA A 1 94 ? -9.234 -24.312 3.088 1 96.5 94 ALA A O 1
ATOM 705 N N . ALA A 1 95 ? -7.102 -24.703 2.473 1 96.25 95 ALA A N 1
ATOM 706 C CA . ALA A 1 95 ? -6.578 -23.641 3.33 1 96.25 95 ALA A CA 1
ATOM 707 C C . ALA A 1 95 ? -7.129 -22.281 2.92 1 96.25 95 ALA A C 1
ATOM 709 O O . ALA A 1 95 ? -7.484 -21.469 3.773 1 96.25 95 ALA A O 1
ATOM 710 N N . ASP A 1 96 ? -7.191 -22.031 1.62 1 97.69 96 ASP A N 1
ATOM 711 C CA . ASP A 1 96 ? -7.723 -20.766 1.123 1 97.69 96 ASP A CA 1
ATOM 712 C C . ASP A 1 96 ? -9.227 -20.672 1.361 1 97.69 96 ASP A C 1
ATOM 714 O O . ASP A 1 96 ? -9.75 -19.594 1.637 1 97.69 96 ASP A O 1
ATOM 718 N N . ASP A 1 97 ? -9.938 -21.797 1.2 1 97.5 97 ASP A N 1
ATOM 719 C CA . ASP A 1 97 ? -11.367 -21.797 1.493 1 97.5 97 ASP A CA 1
ATOM 720 C C . ASP A 1 97 ? -11.633 -21.422 2.949 1 97.5 97 ASP A C 1
ATOM 722 O O . ASP A 1 97 ? -12.492 -20.594 3.23 1 97.5 97 ASP A O 1
ATOM 726 N N . ALA A 1 98 ? -10.898 -22.031 3.818 1 97.75 98 ALA A N 1
ATOM 727 C CA . ALA A 1 98 ? -11.031 -21.75 5.246 1 97.75 98 ALA A CA 1
ATOM 728 C C . ALA A 1 98 ? -10.688 -20.297 5.559 1 97.75 98 ALA A C 1
ATOM 730 O O . ALA A 1 98 ? -11.391 -19.641 6.336 1 97.75 98 ALA A O 1
ATOM 731 N N . LEU A 1 99 ? -9.609 -19.844 4.957 1 98.38 99 LEU A N 1
ATOM 732 C CA . LEU A 1 99 ? -9.188 -18.469 5.172 1 98.38 99 LEU A CA 1
ATOM 733 C C . LEU A 1 99 ? -10.266 -17.484 4.723 1 98.38 99 LEU A C 1
ATOM 735 O O . LEU A 1 99 ? -10.617 -16.562 5.465 1 98.38 99 LEU A O 1
ATOM 739 N N . CYS A 1 100 ? -10.758 -17.656 3.502 1 98.75 100 CYS A N 1
ATOM 740 C CA . CYS A 1 100 ? -11.766 -16.766 2.955 1 98.75 100 CYS A CA 1
ATOM 741 C C . CYS A 1 100 ? -13.023 -16.766 3.82 1 98.75 100 CYS A C 1
ATOM 743 O O . CYS A 1 100 ? -13.578 -15.703 4.125 1 98.75 100 CYS A O 1
ATOM 745 N N . THR A 1 101 ? -13.453 -17.953 4.262 1 98.69 101 THR A N 1
ATOM 746 C CA . THR A 1 101 ? -14.625 -18.078 5.129 1 98.69 101 THR A CA 1
ATOM 747 C C . THR A 1 101 ? -14.398 -17.328 6.441 1 98.69 101 THR A C 1
ATOM 749 O O . THR A 1 101 ? -15.266 -16.578 6.883 1 98.69 101 THR A O 1
ATOM 752 N N . ALA A 1 102 ? -13.266 -17.531 7.035 1 98.75 102 ALA A N 1
ATOM 753 C CA . ALA A 1 102 ? -12.945 -16.906 8.32 1 98.75 102 ALA A CA 1
ATOM 754 C C . ALA A 1 102 ? -12.914 -15.383 8.195 1 98.75 102 ALA A C 1
ATOM 756 O O . ALA A 1 102 ? -13.391 -14.664 9.078 1 98.75 102 ALA A O 1
ATOM 757 N N . ILE A 1 103 ? -12.305 -14.883 7.098 1 98.88 103 ILE A N 1
ATOM 758 C CA . ILE A 1 103 ? -12.234 -13.445 6.875 1 98.88 103 ILE A CA 1
ATOM 759 C C . ILE A 1 103 ? -13.641 -12.875 6.734 1 98.88 103 ILE A C 1
ATOM 761 O O . ILE A 1 103 ? -13.969 -11.852 7.348 1 98.88 103 ILE A O 1
ATOM 765 N N . GLU A 1 104 ? -14.469 -13.539 5.934 1 98.75 104 GLU A N 1
ATOM 766 C CA . GLU A 1 104 ? -15.836 -13.055 5.727 1 98.75 104 GLU A CA 1
ATOM 767 C C . GLU A 1 104 ? -16.625 -13.07 7.031 1 98.75 104 GLU A C 1
ATOM 769 O O . GLU A 1 104 ? -17.391 -12.148 7.309 1 98.75 104 GLU A O 1
ATOM 774 N N . GLU A 1 105 ? -16.484 -14.109 7.793 1 98.69 105 GLU A N 1
ATOM 775 C CA . GLU A 1 105 ? -17.172 -14.203 9.078 1 98.69 105 GLU A CA 1
ATOM 776 C C . GLU A 1 105 ? -16.734 -13.094 10.031 1 98.69 105 GLU A C 1
ATOM 778 O O . GLU A 1 105 ? -17.547 -12.516 10.742 1 98.69 105 GLU A O 1
ATOM 783 N N . ALA A 1 106 ? -15.453 -12.812 10.008 1 98.56 106 ALA A N 1
ATOM 784 C CA . ALA A 1 106 ? -14.867 -11.867 10.953 1 98.56 106 ALA A CA 1
ATOM 785 C C . ALA A 1 106 ? -15.172 -10.43 10.555 1 98.56 106 ALA A C 1
ATOM 787 O O . ALA A 1 106 ? -15.242 -9.539 11.406 1 98.56 106 ALA A O 1
ATOM 788 N N . THR A 1 107 ? -15.367 -10.141 9.258 1 98.75 107 THR A N 1
ATOM 789 C CA . THR A 1 107 ? -15.383 -8.75 8.805 1 98.75 107 THR A CA 1
ATOM 790 C C . THR A 1 107 ? -16.688 -8.43 8.086 1 98.75 107 THR A C 1
ATOM 792 O O . THR A 1 107 ? -17.031 -7.258 7.895 1 98.75 107 THR A O 1
ATOM 795 N N . GLY A 1 108 ? -17.406 -9.445 7.66 1 98.69 108 GLY A N 1
ATOM 796 C CA . GLY A 1 108 ? -18.562 -9.242 6.812 1 98.69 108 GLY A CA 1
ATOM 797 C C . GLY A 1 108 ? -18.219 -8.875 5.383 1 98.69 108 GLY A C 1
ATOM 798 O O . GLY A 1 108 ? -19.094 -8.547 4.582 1 98.69 108 GLY A O 1
ATOM 799 N N . ILE A 1 109 ? -16.938 -8.914 4.984 1 98.88 109 ILE A N 1
ATOM 800 C CA . ILE A 1 109 ? -16.438 -8.508 3.672 1 98.88 109 ILE A CA 1
ATOM 801 C C . ILE A 1 109 ? -16.062 -9.742 2.854 1 98.88 109 ILE A C 1
ATOM 803 O O . ILE A 1 109 ? -15.383 -10.641 3.35 1 98.88 109 ILE A O 1
ATOM 807 N N . PRO A 1 110 ? -16.547 -9.852 1.583 1 98.88 110 PRO A N 1
ATOM 808 C CA . PRO A 1 110 ? -16.109 -10.992 0.765 1 98.88 110 PRO A CA 1
ATOM 809 C C . PRO A 1 110 ? -14.602 -11.102 0.642 1 98.88 110 PRO A C 1
ATOM 811 O O . PRO A 1 110 ? -13.906 -10.078 0.643 1 98.88 110 PRO A O 1
ATOM 814 N N . ALA A 1 111 ? -14.094 -12.328 0.545 1 98.88 111 ALA A N 1
ATOM 815 C CA . ALA A 1 111 ? -12.648 -12.555 0.503 1 98.88 111 ALA A CA 1
ATOM 816 C C . ALA A 1 111 ? -12.281 -13.531 -0.608 1 98.88 111 ALA A C 1
ATOM 818 O O . ALA A 1 111 ? -13.102 -14.367 -1.007 1 98.88 111 ALA A O 1
ATOM 819 N N . THR A 1 112 ? -11.148 -13.422 -1.134 1 98.81 112 THR A N 1
ATOM 820 C CA . THR A 1 112 ? -10.562 -14.328 -2.117 1 98.81 112 THR A CA 1
ATOM 821 C C . THR A 1 112 ? -9.047 -14.383 -1.982 1 98.81 112 THR A C 1
ATOM 823 O O . THR A 1 112 ? -8.484 -13.852 -1.021 1 98.81 112 THR A O 1
ATOM 826 N N . THR A 1 113 ? -8.406 -15.164 -2.787 1 98.81 113 THR A N 1
ATOM 827 C CA . THR A 1 113 ? -6.953 -15.289 -2.742 1 98.81 113 THR A CA 1
ATOM 828 C C . THR A 1 113 ? -6.375 -15.391 -4.152 1 98.81 113 THR A C 1
ATOM 830 O O . THR A 1 113 ? -7.117 -15.578 -5.121 1 98.81 113 THR A O 1
ATOM 833 N N . ALA A 1 114 ? -5.109 -15.242 -4.238 1 98.56 114 ALA A N 1
ATOM 834 C CA . ALA A 1 114 ? -4.395 -15.414 -5.5 1 98.56 114 ALA A CA 1
ATOM 835 C C . ALA A 1 114 ? -4.645 -16.797 -6.094 1 98.56 114 ALA A C 1
ATOM 837 O O . ALA A 1 114 ? -4.965 -16.922 -7.281 1 98.56 114 ALA A O 1
ATOM 838 N N . VAL A 1 115 ? -4.547 -17.828 -5.289 1 98.62 115 VAL A N 1
ATOM 839 C CA . VAL A 1 115 ? -4.637 -19.219 -5.746 1 98.62 115 VAL A CA 1
ATOM 840 C C . VAL A 1 115 ? -6.074 -19.531 -6.152 1 98.62 115 VAL A C 1
ATOM 842 O O . VAL A 1 115 ? -6.309 -20.172 -7.176 1 98.62 115 VAL A O 1
ATOM 845 N N . ARG A 1 116 ? -7.055 -19.031 -5.359 1 97.38 116 ARG A N 1
ATOM 846 C CA . ARG A 1 116 ? -8.453 -19.203 -5.746 1 97.38 116 ARG A CA 1
ATOM 847 C C . ARG A 1 116 ? -8.727 -18.562 -7.098 1 97.38 116 ARG A C 1
ATOM 849 O O . ARG A 1 116 ? -9.422 -19.141 -7.938 1 97.38 116 ARG A O 1
ATOM 856 N N . GLY A 1 117 ? -8.203 -17.344 -7.25 1 96.44 117 GLY A N 1
ATOM 857 C CA . GLY A 1 117 ? -8.359 -16.672 -8.523 1 96.44 117 GLY A CA 1
ATOM 858 C C . GLY A 1 117 ? -7.734 -17.422 -9.688 1 96.44 117 GLY A C 1
ATOM 859 O O . GLY A 1 117 ? -8.359 -17.578 -10.734 1 96.44 117 GLY A O 1
ATOM 860 N N . MET A 1 118 ? -6.508 -17.922 -9.484 1 96.25 118 MET A N 1
ATOM 861 C CA . MET A 1 118 ? -5.785 -18.672 -10.516 1 96.25 118 MET A CA 1
ATOM 862 C C . MET A 1 118 ? -6.531 -19.953 -10.883 1 96.25 118 MET A C 1
ATOM 864 O O . MET A 1 118 ? -6.707 -20.25 -12.07 1 96.25 118 MET A O 1
ATOM 868 N N . ASN A 1 119 ? -7.012 -20.641 -9.883 1 95.81 119 ASN A N 1
ATOM 869 C CA . ASN A 1 119 ? -7.734 -21.891 -10.102 1 95.81 119 ASN A CA 1
ATOM 870 C C . ASN A 1 119 ? -9.062 -21.641 -10.82 1 95.81 119 ASN A C 1
ATOM 872 O O . ASN A 1 119 ? -9.461 -22.438 -11.68 1 95.81 119 ASN A O 1
ATOM 876 N N . SER A 1 120 ? -9.719 -20.594 -10.43 1 93.69 120 SER A N 1
ATOM 877 C CA . SER A 1 120 ? -10.977 -20.234 -11.094 1 93.69 120 SER A CA 1
ATOM 878 C C . SER A 1 120 ? -10.766 -19.969 -12.578 1 93.69 120 SER A C 1
ATOM 880 O O . SER A 1 120 ? -11.523 -20.453 -13.414 1 93.69 120 SER A O 1
ATOM 882 N N . LEU A 1 121 ? -9.75 -19.234 -12.867 1 91.81 121 LEU A N 1
ATOM 883 C CA . LEU A 1 121 ? -9.453 -18.906 -14.258 1 91.81 121 LEU A CA 1
ATOM 884 C C . LEU A 1 121 ? -9.031 -20.156 -15.031 1 91.81 121 LEU A C 1
ATOM 886 O O . LEU A 1 121 ? -9.398 -20.312 -16.203 1 91.81 121 LEU A O 1
ATOM 890 N N . LEU A 1 122 ? -8.266 -20.984 -14.391 1 91.56 122 LEU A N 1
ATOM 891 C CA . LEU A 1 122 ? -7.867 -22.25 -15.008 1 91.56 122 LEU A CA 1
ATOM 892 C C . LEU A 1 122 ? -9.094 -23.078 -15.375 1 91.56 122 LEU A C 1
ATOM 894 O O . LEU A 1 122 ? -9.141 -23.672 -16.453 1 91.56 122 LEU A O 1
ATOM 898 N N . GLN A 1 123 ? -10.008 -23.109 -14.5 1 88.38 123 GLN A N 1
ATOM 899 C CA . GLN A 1 123 ? -11.219 -23.891 -14.734 1 88.38 123 GLN A CA 1
ATOM 900 C C . GLN A 1 123 ? -12.062 -23.281 -15.844 1 88.38 123 GLN A C 1
ATOM 902 O O . GLN A 1 123 ? -12.633 -24 -16.672 1 88.38 123 GLN A O 1
ATOM 907 N N . GLN A 1 124 ? -12.109 -22.016 -15.906 1 85 124 GLN A N 1
ATOM 908 C CA . GLN A 1 124 ? -12.953 -21.312 -16.859 1 85 124 GLN A CA 1
ATOM 909 C C . GLN A 1 124 ? -12.359 -21.375 -18.266 1 85 124 GLN A C 1
ATOM 911 O O . GLN A 1 124 ? -13.102 -21.406 -19.25 1 85 124 GLN A O 1
ATOM 916 N N . GLN A 1 125 ? -11.125 -21.344 -18.281 1 78.38 125 GLN A N 1
ATOM 917 C CA . GLN A 1 125 ? -10.492 -21.109 -19.578 1 78.38 125 GLN A CA 1
ATOM 918 C C . GLN A 1 125 ? -9.836 -22.391 -20.094 1 78.38 125 GLN A C 1
ATOM 920 O O . GLN A 1 125 ? -9.328 -22.422 -21.219 1 78.38 125 GLN A O 1
ATOM 925 N N . ARG A 1 126 ? -9.852 -23.297 -19.312 1 71 126 ARG A N 1
ATOM 926 C CA . ARG A 1 126 ? -9.148 -24.5 -19.719 1 71 126 ARG A CA 1
ATOM 927 C C . ARG A 1 126 ? -9.93 -25.266 -20.781 1 71 126 ARG A C 1
ATOM 929 O O . ARG A 1 126 ? -11.133 -25.484 -20.625 1 71 126 ARG A O 1
ATOM 936 N N . ARG A 1 127 ? -9.258 -25.266 -21.875 1 67.44 127 ARG A N 1
ATOM 937 C CA . ARG A 1 127 ? -9.75 -26.156 -22.922 1 67.44 127 ARG A CA 1
ATOM 938 C C . ARG A 1 127 ? -9.492 -27.609 -22.562 1 67.44 127 ARG A C 1
ATOM 940 O O . ARG A 1 127 ? -8.633 -27.906 -21.734 1 67.44 127 ARG A O 1
ATOM 947 N N . PRO A 1 128 ? -10.328 -28.422 -23.219 1 64.25 128 PRO A N 1
ATOM 948 C CA . PRO A 1 128 ? -10.055 -29.844 -23.031 1 64.25 128 PRO A CA 1
ATOM 949 C C . PRO A 1 128 ? -8.617 -30.219 -23.391 1 64.25 128 PRO A C 1
ATOM 951 O O . PRO A 1 128 ? -8.062 -29.688 -24.359 1 64.25 128 PRO A O 1
ATOM 954 N N . HIS A 1 129 ? -7.832 -30.766 -22.609 1 63.28 129 HIS A N 1
ATOM 955 C CA . HIS A 1 129 ? -6.488 -31.281 -22.812 1 63.28 129 HIS A CA 1
ATOM 956 C C . HIS A 1 129 ? -5.438 -30.203 -22.594 1 63.28 129 HIS A C 1
ATOM 958 O O . HIS A 1 129 ? -4.305 -30.328 -23.062 1 63.28 129 HIS A O 1
ATOM 964 N N . ASP A 1 130 ? -5.871 -29.094 -22.016 1 78.56 130 ASP A N 1
ATOM 965 C CA . ASP A 1 130 ? -4.883 -28.031 -21.797 1 78.56 130 ASP A CA 1
ATOM 966 C C . ASP A 1 130 ? -3.793 -28.5 -20.828 1 78.56 130 ASP A C 1
ATOM 968 O O . ASP A 1 130 ? -4.09 -29.031 -19.75 1 78.56 130 ASP A O 1
ATOM 972 N N . THR A 1 131 ? -2.605 -28.469 -21.375 1 93.56 131 THR A N 1
ATOM 973 C CA . THR A 1 131 ? -1.426 -28.797 -20.578 1 93.56 131 THR A CA 1
ATOM 974 C C . THR A 1 131 ? -0.904 -27.562 -19.844 1 93.56 131 THR A C 1
ATOM 976 O O . THR A 1 131 ? -0.815 -26.484 -20.422 1 93.56 131 THR A O 1
ATOM 979 N N . VAL A 1 132 ? -0.666 -27.812 -18.547 1 96.75 132 VAL A N 1
ATOM 980 C CA . VAL A 1 132 ? -0.306 -26.688 -17.688 1 96.75 132 VAL A CA 1
ATOM 981 C C . VAL A 1 132 ? 1.168 -26.781 -17.312 1 96.75 132 VAL A C 1
ATOM 983 O O . VAL A 1 132 ? 1.682 -27.891 -17.062 1 96.75 132 VAL A O 1
ATOM 986 N N . GLY A 1 133 ? 1.819 -25.688 -17.391 1 98.06 133 GLY A N 1
ATOM 987 C CA . GLY A 1 133 ? 3.16 -25.531 -16.844 1 98.06 133 GLY A CA 1
ATOM 988 C C . GLY A 1 133 ? 3.199 -24.734 -15.562 1 98.06 133 GLY A C 1
ATOM 989 O O . GLY A 1 133 ? 2.283 -23.969 -15.273 1 98.06 133 GLY A O 1
ATOM 990 N N . LEU A 1 134 ? 4.227 -24.969 -14.766 1 98.81 134 LEU A N 1
ATOM 991 C CA . LEU A 1 134 ? 4.395 -24.344 -13.461 1 98.81 134 LEU A CA 1
ATOM 992 C C . LEU A 1 134 ? 5.773 -23.703 -13.344 1 98.81 134 LEU A C 1
ATOM 994 O O . LEU A 1 134 ? 6.789 -24.344 -13.602 1 98.81 134 LEU A O 1
ATOM 998 N N . VAL A 1 135 ? 5.816 -22.422 -13.031 1 98.88 135 VAL A N 1
ATOM 999 C CA . VAL A 1 135 ? 7.051 -21.688 -12.781 1 98.88 135 VAL A CA 1
ATOM 1000 C C . VAL A 1 135 ? 7.008 -21.078 -11.383 1 98.88 135 VAL A C 1
ATOM 1002 O O . VAL A 1 135 ? 6.074 -20.344 -11.047 1 98.88 135 VAL A O 1
ATOM 1005 N N . THR A 1 136 ? 7.91 -21.422 -10.508 1 98.75 136 THR A N 1
ATOM 1006 C CA . THR A 1 136 ? 7.996 -20.922 -9.141 1 98.75 136 THR A CA 1
ATOM 1007 C C . THR A 1 136 ? 9.438 -20.547 -8.789 1 98.75 136 THR A C 1
ATOM 1009 O O . THR A 1 136 ? 10.375 -20.984 -9.461 1 98.75 136 THR A O 1
ATOM 1012 N N . PRO A 1 137 ? 9.594 -19.703 -7.746 1 98.69 137 PRO A N 1
ATOM 1013 C CA . PRO A 1 137 ? 10.945 -19.469 -7.238 1 98.69 137 PRO A CA 1
ATOM 1014 C C . PRO A 1 137 ? 11.336 -20.438 -6.121 1 98.69 137 PRO A C 1
ATOM 1016 O O . PRO A 1 137 ? 12.391 -20.281 -5.508 1 98.69 137 PRO A O 1
ATOM 1019 N N . TYR A 1 138 ? 10.539 -21.453 -5.852 1 98.5 138 TYR A N 1
ATOM 1020 C CA . TYR A 1 138 ? 10.609 -22.219 -4.609 1 98.5 138 TYR A CA 1
ATOM 1021 C C . TYR A 1 138 ? 11.602 -23.359 -4.727 1 98.5 138 TYR A C 1
ATOM 1023 O O . TYR A 1 138 ? 12.156 -23.609 -5.801 1 98.5 138 TYR A O 1
ATOM 1031 N N . THR A 1 139 ? 11.859 -24 -3.576 1 98.5 139 THR A N 1
ATOM 1032 C CA . THR A 1 139 ? 12.672 -25.203 -3.514 1 98.5 139 THR A CA 1
ATOM 1033 C C . THR A 1 139 ? 11.969 -26.359 -4.203 1 98.5 139 THR A C 1
ATOM 1035 O O . THR A 1 139 ? 10.75 -26.344 -4.383 1 98.5 139 THR A O 1
ATOM 1038 N N . PRO A 1 140 ? 12.758 -27.359 -4.566 1 98.12 140 PRO A N 1
ATOM 1039 C CA . PRO A 1 140 ? 12.164 -28.5 -5.273 1 98.12 140 PRO A CA 1
ATOM 1040 C C . PRO A 1 140 ? 11.055 -29.172 -4.477 1 98.12 140 PRO A C 1
ATOM 1042 O O . PRO A 1 140 ? 10.055 -29.609 -5.051 1 98.12 140 PRO A O 1
ATOM 1045 N N . ASP A 1 141 ? 11.25 -29.234 -3.17 1 98.12 141 ASP A N 1
ATOM 1046 C CA . ASP A 1 141 ? 10.258 -29.922 -2.348 1 98.12 141 ASP A CA 1
ATOM 1047 C C . ASP A 1 141 ? 8.945 -29.141 -2.312 1 98.12 141 ASP A C 1
ATOM 1049 O O . ASP A 1 141 ? 7.863 -29.734 -2.398 1 98.12 141 ASP A O 1
ATOM 1053 N N . VAL A 1 142 ? 8.984 -27.797 -2.191 1 98.31 142 VAL A N 1
ATOM 1054 C CA . VAL A 1 142 ? 7.785 -26.969 -2.229 1 98.31 142 VAL A CA 1
ATOM 1055 C C . VAL A 1 142 ? 7.125 -27.078 -3.602 1 98.31 142 VAL A C 1
ATOM 1057 O O . VAL A 1 142 ? 5.906 -27.234 -3.701 1 98.31 142 VAL A O 1
ATOM 1060 N N . ASN A 1 143 ? 7.914 -27.016 -4.641 1 98.38 143 ASN A N 1
ATOM 1061 C CA . ASN A 1 143 ? 7.398 -27.156 -6 1 98.38 143 ASN A CA 1
ATOM 1062 C C . ASN A 1 143 ? 6.68 -28.484 -6.195 1 98.38 143 ASN A C 1
ATOM 1064 O O . ASN A 1 143 ? 5.602 -28.531 -6.789 1 98.38 143 ASN A O 1
ATOM 1068 N N . LYS A 1 144 ? 7.266 -29.531 -5.723 1 98.38 144 LYS A N 1
ATOM 1069 C CA . LYS A 1 144 ? 6.664 -30.859 -5.82 1 98.38 144 LYS A CA 1
ATOM 1070 C C . LYS A 1 144 ? 5.344 -30.922 -5.055 1 98.38 144 LYS A C 1
ATOM 1072 O O . LYS A 1 144 ? 4.375 -31.516 -5.523 1 98.38 144 LYS A O 1
ATOM 1077 N N . ALA A 1 145 ? 5.305 -30.312 -3.885 1 98.44 145 ALA A N 1
ATOM 1078 C CA . ALA A 1 145 ? 4.074 -30.266 -3.098 1 98.44 145 ALA A CA 1
ATOM 1079 C C . ALA A 1 145 ? 2.957 -29.562 -3.867 1 98.44 145 ALA A C 1
ATOM 1081 O O . ALA A 1 145 ? 1.795 -29.969 -3.795 1 98.44 145 ALA A O 1
ATOM 1082 N N . ILE A 1 146 ? 3.285 -28.5 -4.621 1 98.75 146 ILE A N 1
ATOM 1083 C CA . ILE A 1 146 ? 2.312 -27.781 -5.449 1 98.75 146 ILE A CA 1
ATOM 1084 C C . ILE A 1 146 ? 1.789 -28.719 -6.539 1 98.75 146 ILE A C 1
ATOM 1086 O O . ILE A 1 146 ? 0.578 -28.844 -6.734 1 98.75 146 ILE A O 1
ATOM 1090 N N . GLN A 1 147 ? 2.686 -29.422 -7.199 1 98.44 147 GLN A N 1
ATOM 1091 C CA . GLN A 1 147 ? 2.287 -30.375 -8.234 1 98.44 147 GLN A CA 1
ATOM 1092 C C . GLN A 1 147 ? 1.363 -31.438 -7.664 1 98.44 147 GLN A C 1
ATOM 1094 O O . GLN A 1 147 ? 0.37 -31.812 -8.297 1 98.44 147 GLN A O 1
ATOM 1099 N N . GLU A 1 148 ? 1.685 -31.922 -6.512 1 98.31 148 GLU A N 1
ATOM 1100 C CA . GLU A 1 148 ? 0.888 -32.969 -5.875 1 98.31 148 GLU A CA 1
ATOM 1101 C C . GLU A 1 148 ? -0.51 -32.469 -5.531 1 98.31 148 GLU A C 1
ATOM 1103 O O . GLU A 1 148 ? -1.495 -33.188 -5.695 1 98.31 148 GLU A O 1
ATOM 1108 N N . ASN A 1 149 ? -0.587 -31.25 -5.027 1 97.94 149 ASN A N 1
ATOM 1109 C CA . ASN A 1 149 ? -1.89 -30.672 -4.715 1 97.94 149 ASN A CA 1
ATOM 1110 C C . ASN A 1 149 ? -2.74 -30.5 -5.973 1 97.94 149 ASN A C 1
ATOM 1112 O O . ASN A 1 149 ? -3.941 -30.766 -5.957 1 97.94 149 ASN A O 1
ATOM 1116 N N . TYR A 1 150 ? -2.139 -30.016 -7.059 1 97.19 150 TYR A N 1
ATOM 1117 C CA . TYR A 1 150 ? -2.873 -29.875 -8.312 1 97.19 150 TYR A CA 1
ATOM 1118 C C . TYR A 1 150 ? -3.303 -31.25 -8.844 1 97.19 150 TYR A C 1
ATOM 1120 O O . TYR A 1 150 ? -4.418 -31.391 -9.344 1 97.19 150 TYR A O 1
ATOM 1128 N N . ALA A 1 151 ? -2.406 -32.219 -8.695 1 96.75 151 ALA A N 1
ATOM 1129 C CA . ALA A 1 151 ? -2.758 -33.594 -9.133 1 96.75 151 ALA A CA 1
ATOM 1130 C C . ALA A 1 151 ? -3.959 -34.125 -8.352 1 96.75 151 ALA A C 1
ATOM 1132 O O . ALA A 1 151 ? -4.863 -34.719 -8.93 1 96.75 151 ALA A O 1
ATOM 1133 N N . ALA A 1 152 ? -3.943 -33.844 -7.07 1 96.38 152 ALA A N 1
ATOM 1134 C CA . ALA A 1 152 ? -5.043 -34.281 -6.211 1 96.38 152 ALA A CA 1
ATOM 1135 C C . ALA A 1 152 ? -6.352 -33.594 -6.617 1 96.38 152 ALA A C 1
ATOM 1137 O O . ALA A 1 152 ? -7.434 -34.156 -6.422 1 96.38 152 ALA A O 1
ATOM 1138 N N . ALA A 1 153 ? -6.219 -32.469 -7.211 1 93.06 153 ALA A N 1
ATOM 1139 C CA . ALA A 1 153 ? -7.391 -31.719 -7.652 1 93.06 153 ALA A CA 1
ATOM 1140 C C . ALA A 1 153 ? -7.738 -32.062 -9.102 1 93.06 153 ALA A C 1
ATOM 1142 O O . ALA A 1 153 ? -8.617 -31.422 -9.688 1 93.06 153 ALA A O 1
ATOM 1143 N N . GLY A 1 154 ? -6.977 -32.938 -9.758 1 91.5 154 GLY A N 1
ATOM 1144 C CA . GLY A 1 154 ? -7.344 -33.438 -11.07 1 91.5 154 GLY A CA 1
ATOM 1145 C C . GLY A 1 154 ? -6.551 -32.781 -12.195 1 91.5 154 GLY A C 1
ATOM 1146 O O . GLY A 1 154 ? -6.891 -32.938 -13.367 1 91.5 154 GLY A O 1
ATOM 1147 N N . LEU A 1 155 ? -5.551 -32.031 -11.859 1 93.81 155 LEU A N 1
ATOM 1148 C CA . LEU A 1 155 ? -4.703 -31.406 -12.867 1 93.81 155 LEU A CA 1
ATOM 1149 C C . LEU A 1 155 ? -3.248 -31.828 -12.695 1 93.81 155 LEU A C 1
ATOM 1151 O O . LEU A 1 155 ? -2.566 -31.359 -11.773 1 93.81 155 LEU A O 1
ATOM 1155 N N . THR A 1 156 ? -2.846 -32.594 -13.578 1 94.5 156 THR A N 1
ATOM 1156 C CA . THR A 1 156 ? -1.472 -33.094 -13.492 1 94.5 156 THR A CA 1
ATOM 1157 C C . THR A 1 156 ? -0.517 -32.125 -14.203 1 94.5 156 THR A C 1
ATOM 1159 O O . THR A 1 156 ? -0.719 -31.797 -15.367 1 94.5 156 THR A O 1
ATOM 1162 N N . ILE A 1 157 ? 0.457 -31.656 -13.492 1 96.94 157 ILE A N 1
ATOM 1163 C CA . ILE A 1 157 ? 1.571 -30.891 -14.039 1 96.94 157 ILE A CA 1
ATOM 1164 C C . ILE A 1 157 ? 2.844 -31.734 -14 1 96.94 157 ILE A C 1
ATOM 1166 O O . ILE A 1 157 ? 3.396 -31.984 -12.93 1 96.94 157 ILE A O 1
ATOM 1170 N N . SER A 1 158 ? 3.309 -32.188 -15.133 1 96.69 158 SER A N 1
ATOM 1171 C CA . SER A 1 158 ? 4.453 -33.094 -15.211 1 96.69 158 SER A CA 1
ATOM 1172 C C . SER A 1 158 ? 5.742 -32.375 -14.797 1 96.69 158 SER A C 1
ATOM 1174 O O . SER A 1 158 ? 5.816 -31.156 -14.828 1 96.69 158 SER A O 1
ATOM 1176 N N . ASP A 1 159 ? 6.727 -33.156 -14.414 1 97.44 159 ASP A N 1
ATOM 1177 C CA . ASP A 1 159 ? 8.031 -32.625 -14.047 1 97.44 159 ASP A CA 1
ATOM 1178 C C . ASP A 1 159 ? 8.648 -31.859 -15.219 1 97.44 159 ASP A C 1
ATOM 1180 O O . ASP A 1 159 ? 9.352 -30.859 -15.016 1 97.44 159 ASP A O 1
ATOM 1184 N N . GLY A 1 160 ? 8.367 -32.312 -16.375 1 97.12 160 GLY A N 1
ATOM 1185 C CA . GLY A 1 160 ? 8.906 -31.672 -17.562 1 97.12 160 GLY A CA 1
ATOM 1186 C C . GLY A 1 160 ? 8.328 -30.297 -17.797 1 97.12 160 GLY A C 1
ATOM 1187 O O . GLY A 1 160 ? 8.93 -29.484 -18.516 1 97.12 160 GLY A O 1
ATOM 1188 N N . ARG A 1 161 ? 7.195 -29.969 -17.203 1 98.06 161 ARG A N 1
ATOM 1189 C CA . ARG A 1 161 ? 6.535 -28.688 -17.375 1 98.06 161 ARG A CA 1
ATOM 1190 C C . ARG A 1 161 ? 6.559 -27.875 -16.078 1 98.06 161 ARG A C 1
ATOM 1192 O O . ARG A 1 161 ? 5.668 -27.062 -15.836 1 98.06 161 ARG A O 1
ATOM 1199 N N . SER A 1 162 ? 7.504 -28.234 -15.258 1 98.38 162 SER A N 1
ATOM 1200 C CA . SER A 1 162 ? 7.703 -27.5 -14.016 1 98.38 162 SER A CA 1
ATOM 1201 C C . SER A 1 162 ? 9.133 -26.969 -13.906 1 98.38 162 SER A C 1
ATOM 1203 O O . SER A 1 162 ? 10.086 -27.703 -14.188 1 98.38 162 SER A O 1
ATOM 1205 N N . ARG A 1 163 ? 9.273 -25.688 -13.602 1 98.75 163 ARG A N 1
ATOM 1206 C CA . ARG A 1 163 ? 10.578 -25.078 -13.375 1 98.75 163 ARG A CA 1
ATOM 1207 C C . ARG A 1 163 ? 10.578 -24.25 -12.094 1 98.75 163 ARG A C 1
ATOM 1209 O O . ARG A 1 163 ? 9.586 -23.609 -11.766 1 98.75 163 ARG A O 1
ATOM 1216 N N . TYR A 1 164 ? 11.641 -24.266 -11.375 1 98.56 164 TYR A N 1
ATOM 1217 C CA . TYR A 1 164 ? 11.812 -23.562 -10.109 1 98.56 164 TYR A CA 1
ATOM 1218 C C . TYR A 1 164 ? 13.266 -23.141 -9.922 1 98.56 164 TYR A C 1
ATOM 1220 O O . TYR A 1 164 ? 14.164 -23.672 -10.57 1 98.56 164 TYR A O 1
ATOM 1228 N N . THR A 1 165 ? 13.547 -22.125 -9.062 1 98.19 165 THR A N 1
ATOM 1229 C CA . THR A 1 165 ? 14.898 -21.594 -8.891 1 98.19 165 THR A CA 1
ATOM 1230 C C . THR A 1 165 ? 15.578 -22.219 -7.676 1 98.19 165 THR A C 1
ATOM 1232 O O . THR A 1 165 ? 16.797 -22.141 -7.535 1 98.19 165 THR A O 1
ATOM 1235 N N . GLY A 1 166 ? 14.766 -22.766 -6.727 1 98.25 166 GLY A N 1
ATOM 1236 C CA . GLY A 1 166 ? 15.328 -23.406 -5.555 1 98.25 166 GLY A CA 1
ATOM 1237 C C . GLY A 1 166 ? 15.523 -22.469 -4.383 1 98.25 166 GLY A C 1
ATOM 1238 O O . GLY A 1 166 ? 16.312 -22.734 -3.482 1 98.25 166 GLY A O 1
ATOM 1239 N N . TRP A 1 167 ? 14.891 -21.344 -4.34 1 98.12 167 TRP A N 1
ATOM 1240 C CA . TRP A 1 167 ? 15.07 -20.344 -3.297 1 98.12 167 TRP A CA 1
ATOM 1241 C C . TRP A 1 167 ? 14.047 -20.531 -2.18 1 98.12 167 TRP A C 1
ATOM 1243 O O . TRP A 1 167 ? 12.992 -21.125 -2.391 1 98.12 167 TRP A O 1
ATOM 1253 N N . SER A 1 168 ? 14.383 -20.078 -0.979 1 97.81 168 SER A N 1
ATOM 1254 C CA . SER A 1 168 ? 13.469 -20.203 0.152 1 97.81 168 SER A CA 1
ATOM 1255 C C . SER A 1 168 ? 13.297 -18.859 0.873 1 97.81 168 SER A C 1
ATOM 1257 O O . SER A 1 168 ? 12.328 -18.672 1.611 1 97.81 168 SER A O 1
ATOM 1259 N N . ASP A 1 169 ? 14.297 -17.984 0.713 1 97.75 169 ASP A N 1
ATOM 1260 C CA . ASP A 1 169 ? 14.211 -16.656 1.295 1 97.75 169 ASP A CA 1
ATOM 1261 C C . ASP A 1 169 ? 13.281 -15.758 0.478 1 97.75 169 ASP A C 1
ATOM 1263 O O . ASP A 1 169 ? 13.648 -15.297 -0.604 1 97.75 169 ASP A O 1
ATOM 1267 N N . ASN A 1 170 ? 12.078 -15.414 0.987 1 97.19 170 ASN A N 1
ATOM 1268 C CA . ASN A 1 170 ? 11.016 -14.766 0.225 1 97.19 170 ASN A CA 1
ATOM 1269 C C . ASN A 1 170 ? 11.5 -13.453 -0.394 1 97.19 170 ASN A C 1
ATOM 1271 O O . ASN A 1 170 ? 11.156 -13.133 -1.531 1 97.19 170 ASN A O 1
ATOM 1275 N N . ILE A 1 171 ? 12.328 -12.68 0.353 1 97.38 171 ILE A N 1
ATOM 1276 C CA . ILE A 1 171 ? 12.734 -11.359 -0.114 1 97.38 171 ILE A CA 1
ATOM 1277 C C . ILE A 1 171 ? 13.531 -11.492 -1.41 1 97.38 171 ILE A C 1
ATOM 1279 O O . ILE A 1 171 ? 13.516 -10.594 -2.254 1 97.38 171 ILE A O 1
ATOM 1283 N N . THR A 1 172 ? 14.141 -12.625 -1.685 1 97.62 172 THR A N 1
ATOM 1284 C CA . THR A 1 172 ? 15.023 -12.812 -2.832 1 97.62 172 THR A CA 1
ATOM 1285 C C . THR A 1 172 ? 14.219 -13.094 -4.094 1 97.62 172 THR A C 1
ATOM 1287 O O . THR A 1 172 ? 14.734 -12.977 -5.207 1 97.62 172 THR A O 1
ATOM 1290 N N . PHE A 1 173 ? 12.977 -13.5 -3.959 1 98.5 173 PHE A N 1
ATOM 1291 C CA . PHE A 1 173 ? 12.172 -13.906 -5.105 1 98.5 173 PHE A CA 1
ATOM 1292 C C . PHE A 1 173 ? 12.016 -12.758 -6.094 1 98.5 173 PHE A C 1
ATOM 1294 O O . PHE A 1 173 ? 11.945 -12.977 -7.305 1 98.5 173 PHE A O 1
ATOM 1301 N N . ALA A 1 174 ? 12.008 -11.547 -5.523 1 97.81 174 ALA A N 1
ATOM 1302 C CA . ALA A 1 174 ? 11.844 -10.367 -6.367 1 97.81 174 ALA A CA 1
ATOM 1303 C C . ALA A 1 174 ? 13.062 -10.156 -7.254 1 97.81 174 ALA A C 1
ATOM 1305 O O . ALA A 1 174 ? 13.016 -9.391 -8.219 1 97.81 174 ALA A O 1
ATOM 1306 N N . ASN A 1 175 ? 14.164 -10.836 -6.996 1 96.88 175 ASN A N 1
ATOM 1307 C CA . ASN A 1 175 ? 15.406 -10.695 -7.746 1 96.88 175 ASN A CA 1
ATOM 1308 C C . ASN A 1 175 ? 15.422 -11.594 -8.977 1 96.88 175 ASN A C 1
ATOM 1310 O O . ASN A 1 175 ? 16.344 -11.531 -9.789 1 96.88 175 ASN A O 1
ATOM 1314 N N . LEU A 1 176 ? 14.43 -12.484 -9.109 1 97.94 176 LEU A N 1
ATOM 1315 C CA . LEU A 1 176 ? 14.359 -13.305 -10.312 1 97.94 176 LEU A CA 1
ATOM 1316 C C . LEU A 1 176 ? 14.234 -12.43 -11.555 1 97.94 176 LEU A C 1
ATOM 1318 O O . LEU A 1 176 ? 13.203 -11.789 -11.773 1 97.94 176 LEU A O 1
ATOM 1322 N N . ASP A 1 177 ? 15.297 -12.398 -12.328 1 96.81 177 ASP A N 1
ATOM 1323 C CA . ASP A 1 177 ? 15.367 -11.438 -13.422 1 96.81 177 ASP A CA 1
ATOM 1324 C C . ASP A 1 177 ? 14.602 -11.938 -14.648 1 96.81 177 ASP A C 1
ATOM 1326 O O . ASP A 1 177 ? 14.25 -13.117 -14.719 1 96.81 177 ASP A O 1
ATOM 1330 N N . GLU A 1 178 ? 14.375 -11.078 -15.57 1 97 178 GLU A N 1
ATOM 1331 C CA . GLU A 1 178 ? 13.539 -11.344 -16.734 1 97 178 GLU A CA 1
ATOM 1332 C C . GLU A 1 178 ? 14.148 -12.422 -17.609 1 97 178 GLU A C 1
ATOM 1334 O O . GLU A 1 178 ? 13.453 -13.352 -18.047 1 97 178 GLU A O 1
ATOM 1339 N N . PRO A 1 179 ? 15.469 -12.422 -17.906 1 97.88 179 PRO A N 1
ATOM 1340 C CA . PRO A 1 179 ? 16.031 -13.484 -18.734 1 97.88 179 PRO A CA 1
ATOM 1341 C C . PRO A 1 179 ? 15.836 -14.875 -18.141 1 97.88 179 PRO A C 1
ATOM 1343 O O . PRO A 1 179 ? 15.531 -15.82 -18.859 1 97.88 179 PRO A O 1
ATOM 1346 N N . THR A 1 180 ? 16.016 -14.953 -16.812 1 98.44 180 THR A N 1
ATOM 1347 C CA . THR A 1 180 ? 15.812 -16.234 -16.156 1 98.44 180 THR A CA 1
ATOM 1348 C C . THR A 1 180 ? 14.352 -16.672 -16.25 1 98.44 180 THR A C 1
ATOM 1350 O O . THR A 1 180 ? 14.055 -17.812 -16.562 1 98.44 180 THR A O 1
ATOM 1353 N N . LEU A 1 181 ? 13.438 -15.773 -16.016 1 98.5 181 LEU A N 1
ATOM 1354 C CA . LEU A 1 181 ? 12.016 -16.047 -16.109 1 98.5 181 LEU A CA 1
ATOM 1355 C C . LEU A 1 181 ? 11.641 -16.469 -17.531 1 98.5 181 LEU A C 1
ATOM 1357 O O . LEU A 1 181 ? 10.867 -17.406 -17.734 1 98.5 181 LEU A O 1
ATOM 1361 N N . ASP A 1 182 ? 12.211 -15.719 -18.5 1 98.62 182 ASP A N 1
ATOM 1362 C CA . ASP A 1 182 ? 11.961 -16.047 -19.906 1 98.62 182 ASP A CA 1
ATOM 1363 C C . ASP A 1 182 ? 12.383 -17.484 -20.219 1 98.62 182 ASP A C 1
ATOM 1365 O O . ASP A 1 182 ? 11.641 -18.219 -20.875 1 98.62 182 ASP A O 1
ATOM 1369 N N . ALA A 1 183 ? 13.523 -17.844 -19.75 1 98.75 183 ALA A N 1
ATOM 1370 C CA . ALA A 1 183 ? 14.047 -19.172 -20 1 98.75 183 ALA A CA 1
ATOM 1371 C C . ALA A 1 183 ? 13.172 -20.25 -19.344 1 98.75 183 ALA A C 1
ATOM 1373 O O . ALA A 1 183 ? 12.938 -21.312 -19.922 1 98.75 183 ALA A O 1
ATOM 1374 N N . MET A 1 184 ? 12.711 -19.969 -18.172 1 98.75 184 MET A N 1
ATOM 1375 C CA . MET A 1 184 ? 11.852 -20.906 -17.453 1 98.75 184 MET A CA 1
ATOM 1376 C C . MET A 1 184 ? 10.523 -21.094 -18.188 1 98.75 184 MET A C 1
ATOM 1378 O O . MET A 1 184 ? 10.07 -22.219 -18.375 1 98.75 184 MET A O 1
ATOM 1382 N N . VAL A 1 185 ? 9.93 -20 -18.562 1 98.69 185 VAL A N 1
ATOM 1383 C CA . VAL A 1 185 ? 8.664 -20.062 -19.281 1 98.69 185 VAL A CA 1
ATOM 1384 C C . VAL A 1 185 ? 8.867 -20.766 -20.625 1 98.69 185 VAL A C 1
ATOM 1386 O O . VAL A 1 185 ? 8.094 -21.656 -20.984 1 98.69 185 VAL A O 1
ATOM 1389 N N . ASP A 1 186 ? 9.945 -20.422 -21.312 1 98.62 186 ASP A N 1
ATOM 1390 C CA . ASP A 1 186 ? 10.273 -21.062 -22.594 1 98.62 186 ASP A CA 1
ATOM 1391 C C . ASP A 1 186 ? 10.391 -22.578 -22.438 1 98.62 186 ASP A C 1
ATOM 1393 O O . ASP A 1 186 ? 9.891 -23.328 -23.266 1 98.62 186 ASP A O 1
ATOM 1397 N N . ASP A 1 187 ? 11.039 -22.953 -21.438 1 98.75 187 ASP A N 1
ATOM 1398 C CA . ASP A 1 187 ? 11.312 -24.375 -21.219 1 98.75 187 ASP A CA 1
ATOM 1399 C C . ASP A 1 187 ? 10.016 -25.141 -21 1 98.75 187 ASP A C 1
ATOM 1401 O O . ASP A 1 187 ? 9.812 -26.203 -21.594 1 98.75 187 ASP A O 1
ATOM 1405 N N . VAL A 1 188 ? 9.117 -24.625 -20.109 1 98.5 188 VAL A N 1
ATOM 1406 C CA . VAL A 1 188 ? 7.891 -25.359 -19.844 1 98.5 188 VAL A CA 1
ATOM 1407 C C . VAL A 1 188 ? 7.012 -25.375 -21.094 1 98.5 188 VAL A C 1
ATOM 1409 O O . VAL A 1 188 ? 6.289 -26.344 -21.344 1 98.5 188 VAL A O 1
ATOM 1412 N N . VAL A 1 189 ? 7.074 -24.344 -21.891 1 97.94 189 VAL A N 1
ATOM 1413 C CA . VAL A 1 189 ? 6.324 -24.281 -23.141 1 97.94 189 VAL A CA 1
ATOM 1414 C C . VAL A 1 189 ? 6.891 -25.297 -24.125 1 97.94 189 VAL A C 1
ATOM 1416 O O . VAL A 1 189 ? 6.133 -26 -24.797 1 97.94 189 VAL A O 1
ATOM 1419 N N . ARG A 1 190 ? 8.195 -25.406 -24.203 1 97.94 190 ARG A N 1
ATOM 1420 C CA . ARG A 1 190 ? 8.844 -26.375 -25.078 1 97.94 190 ARG A CA 1
ATOM 1421 C C . ARG A 1 190 ? 8.43 -27.797 -24.719 1 97.94 190 ARG A C 1
ATOM 1423 O O . ARG A 1 190 ? 8.414 -28.672 -25.594 1 97.94 190 ARG A O 1
ATOM 1430 N N . HIS A 1 191 ? 8.07 -27.953 -23.547 1 97.81 191 HIS A N 1
ATOM 1431 C CA . HIS A 1 191 ? 7.652 -29.281 -23.078 1 97.81 191 HIS A CA 1
ATOM 1432 C C . HIS A 1 191 ? 6.137 -29.438 -23.172 1 97.81 191 HIS A C 1
ATOM 1434 O O . HIS A 1 191 ? 5.57 -30.359 -22.578 1 97.81 191 HIS A O 1
ATOM 1440 N N . GLY A 1 192 ? 5.457 -28.438 -23.781 1 96.06 192 GLY A N 1
ATOM 1441 C CA . GLY A 1 192 ? 4.082 -28.672 -24.188 1 96.06 192 GLY A CA 1
ATOM 1442 C C . GLY A 1 192 ? 3.076 -27.844 -23.422 1 96.06 192 GLY A C 1
ATOM 1443 O O . GLY A 1 192 ? 1.869 -27.953 -23.656 1 96.06 192 GLY A O 1
ATOM 1444 N N . ALA A 1 193 ? 3.492 -27.016 -22.5 1 96.5 193 ALA A N 1
ATOM 1445 C CA . ALA A 1 193 ? 2.555 -26.219 -21.719 1 96.5 193 ALA A CA 1
ATOM 1446 C C . ALA A 1 193 ? 1.791 -25.25 -22.625 1 96.5 193 ALA A C 1
ATOM 1448 O O . ALA A 1 193 ? 2.391 -24.531 -23.438 1 96.5 193 ALA A O 1
ATOM 1449 N N . GLN A 1 194 ? 0.541 -25.203 -22.484 1 95.06 194 GLN A N 1
ATOM 1450 C CA . GLN A 1 194 ? -0.32 -24.266 -23.188 1 95.06 194 GLN A CA 1
ATOM 1451 C C . GLN A 1 194 ? -0.794 -23.156 -22.25 1 95.06 194 GLN A C 1
ATOM 1453 O O . GLN A 1 194 ? -1.2 -22.078 -22.719 1 95.06 194 GLN A O 1
ATOM 1458 N N . THR A 1 195 ? -0.839 -23.422 -20.953 1 96 195 THR A N 1
ATOM 1459 C CA . THR A 1 195 ? -1.055 -22.438 -19.891 1 96 195 THR A CA 1
ATOM 1460 C C . THR A 1 195 ? 0.075 -22.5 -18.859 1 96 195 THR A C 1
ATOM 1462 O O . THR A 1 195 ? 0.46 -23.578 -18.422 1 96 195 THR A O 1
ATOM 1465 N N . VAL A 1 196 ? 0.625 -21.375 -18.562 1 97.5 196 VAL A N 1
ATOM 1466 C CA . VAL A 1 196 ? 1.72 -21.328 -17.594 1 97.5 196 VAL A CA 1
ATOM 1467 C C . VAL A 1 196 ? 1.272 -20.578 -16.328 1 97.5 196 VAL A C 1
ATOM 1469 O O . VAL A 1 196 ? 0.731 -19.484 -16.422 1 97.5 196 VAL A O 1
ATOM 1472 N N . LEU A 1 197 ? 1.445 -21.219 -15.203 1 98.19 197 LEU A N 1
ATOM 1473 C CA . LEU A 1 197 ? 1.188 -20.594 -13.906 1 98.19 197 LEU A CA 1
ATOM 1474 C C . LEU A 1 197 ? 2.467 -20 -13.32 1 98.19 197 LEU A C 1
ATOM 1476 O O . LEU A 1 197 ? 3.445 -20.719 -13.102 1 98.19 197 LEU A O 1
ATOM 1480 N N . ILE A 1 198 ? 2.514 -18.734 -13.148 1 98.81 198 ILE A N 1
ATOM 1481 C CA . ILE A 1 198 ? 3.543 -18.094 -12.336 1 98.81 198 ILE A CA 1
ATOM 1482 C C . ILE A 1 198 ? 3.074 -18.016 -10.883 1 98.81 198 ILE A C 1
ATOM 1484 O O . ILE A 1 198 ? 2.293 -17.141 -10.523 1 98.81 198 ILE A O 1
ATOM 1488 N N . MET A 1 199 ? 3.555 -18.953 -10.016 1 98.69 199 MET A N 1
ATOM 1489 C CA . MET A 1 199 ? 2.99 -19.219 -8.695 1 98.69 199 MET A CA 1
ATOM 1490 C C . MET A 1 199 ? 3.85 -18.594 -7.602 1 98.69 199 MET A C 1
ATOM 1492 O O . MET A 1 199 ? 4.457 -19.297 -6.801 1 98.69 199 MET A O 1
ATOM 1496 N N . CYS A 1 200 ? 3.891 -17.312 -7.523 1 98.81 200 CYS A N 1
ATOM 1497 C CA . CYS A 1 200 ? 4.574 -16.531 -6.488 1 98.81 200 CYS A CA 1
ATOM 1498 C C . CYS A 1 200 ? 4.273 -15.047 -6.633 1 98.81 200 CYS A C 1
ATOM 1500 O O . CYS A 1 200 ? 4.574 -14.453 -7.668 1 98.81 200 CYS A O 1
ATOM 1502 N N . THR A 1 201 ? 3.766 -14.43 -5.609 1 98.75 201 THR A N 1
ATOM 1503 C CA . THR A 1 201 ? 3.354 -13.031 -5.691 1 98.75 201 THR A CA 1
ATOM 1504 C C . THR A 1 201 ? 4.555 -12.102 -5.539 1 98.75 201 THR A C 1
ATOM 1506 O O . THR A 1 201 ? 4.438 -10.891 -5.727 1 98.75 201 THR A O 1
ATOM 1509 N N . ASN A 1 202 ? 5.738 -12.641 -5.203 1 98.81 202 ASN A N 1
ATOM 1510 C CA . ASN A 1 202 ? 6.926 -11.789 -5.109 1 98.81 202 ASN A CA 1
ATOM 1511 C C . ASN A 1 202 ? 7.832 -11.961 -6.324 1 98.81 202 ASN A C 1
ATOM 1513 O O . ASN A 1 202 ? 8.984 -11.531 -6.305 1 98.81 202 ASN A O 1
ATOM 1517 N N . VAL A 1 203 ? 7.391 -12.688 -7.371 1 98.62 203 VAL A N 1
ATOM 1518 C CA . VAL A 1 203 ? 8.062 -12.734 -8.664 1 98.62 203 VAL A CA 1
ATOM 1519 C C . VAL A 1 203 ? 7.488 -11.656 -9.586 1 98.62 203 VAL A C 1
ATOM 1521 O O . VAL A 1 203 ? 6.27 -11.555 -9.75 1 98.62 203 VAL A O 1
ATOM 1524 N N . ARG A 1 204 ? 8.391 -10.852 -10.117 1 97.5 204 ARG A N 1
ATOM 1525 C CA . ARG A 1 204 ? 7.984 -9.797 -11.031 1 97.5 204 ARG A CA 1
ATOM 1526 C C . ARG A 1 204 ? 7.648 -10.359 -12.406 1 97.5 204 ARG A C 1
ATOM 1528 O O . ARG A 1 204 ? 8.453 -10.266 -13.336 1 97.5 204 ARG A O 1
ATOM 1535 N N . ALA A 1 205 ? 6.398 -10.781 -12.508 1 98.06 205 ALA A N 1
ATOM 1536 C CA . ALA A 1 205 ? 6.051 -11.484 -13.734 1 98.06 205 ALA A CA 1
ATOM 1537 C C . ALA A 1 205 ? 4.84 -10.852 -14.414 1 98.06 205 ALA A C 1
ATOM 1539 O O . ALA A 1 205 ? 4.66 -10.984 -15.625 1 98.06 205 ALA A O 1
ATOM 1540 N N . ALA A 1 206 ? 3.998 -10.141 -13.656 1 96.75 206 ALA A N 1
ATOM 1541 C CA . ALA A 1 206 ? 2.725 -9.656 -14.172 1 96.75 206 ALA A CA 1
ATOM 1542 C C . ALA A 1 206 ? 2.934 -8.773 -15.398 1 96.75 206 ALA A C 1
ATOM 1544 O O . ALA A 1 206 ? 2.232 -8.922 -16.406 1 96.75 206 ALA A O 1
ATOM 1545 N N . GLN A 1 207 ? 3.943 -7.91 -15.328 1 94.31 207 GLN A N 1
ATOM 1546 C CA . GLN A 1 207 ? 4.176 -6.938 -16.391 1 94.31 207 GLN A CA 1
ATOM 1547 C C . GLN A 1 207 ? 4.715 -7.617 -17.656 1 94.31 207 GLN A C 1
ATOM 1549 O O . GLN A 1 207 ? 4.773 -7 -18.719 1 94.31 207 GLN A O 1
ATOM 1554 N N . ARG A 1 208 ? 5.059 -8.875 -17.547 1 95.88 208 ARG A N 1
ATOM 1555 C CA . ARG A 1 208 ? 5.707 -9.586 -18.641 1 95.88 208 ARG A CA 1
ATOM 1556 C C . ARG A 1 208 ? 4.754 -10.594 -19.281 1 95.88 208 ARG A C 1
ATOM 1558 O O . ARG A 1 208 ? 5.086 -11.203 -20.297 1 95.88 208 ARG A O 1
ATOM 1565 N N . VAL A 1 209 ? 3.604 -10.75 -18.75 1 97.31 209 VAL A N 1
ATOM 1566 C CA . VAL A 1 209 ? 2.641 -11.773 -19.141 1 97.31 209 VAL A CA 1
ATOM 1567 C C . VAL A 1 209 ? 2.314 -11.625 -20.625 1 97.31 209 VAL A C 1
ATOM 1569 O O . VAL A 1 209 ? 2.381 -12.594 -21.391 1 97.31 209 VAL A O 1
ATOM 1572 N N . GLN A 1 210 ? 2.016 -10.438 -21.078 1 95.12 210 GLN A N 1
ATOM 1573 C CA . GLN A 1 210 ? 1.646 -10.203 -22.469 1 95.12 210 GLN A CA 1
ATOM 1574 C C . GLN A 1 210 ? 2.773 -10.609 -23.422 1 95.12 210 GLN A C 1
ATOM 1576 O O . GLN A 1 210 ? 2.521 -11.148 -24.5 1 95.12 210 GLN A O 1
ATOM 1581 N N . TYR A 1 211 ? 3.98 -10.273 -23 1 96.94 211 TYR A N 1
ATOM 1582 C CA . TYR A 1 211 ? 5.145 -10.641 -23.797 1 96.94 211 TYR A CA 1
ATOM 1583 C C . TYR A 1 211 ? 5.188 -12.148 -24.047 1 96.94 211 TYR A C 1
ATOM 1585 O O . TYR A 1 211 ? 5.332 -12.594 -25.172 1 96.94 211 TYR A O 1
ATOM 1593 N N . TRP A 1 212 ? 5.051 -12.977 -22.984 1 97.88 212 TRP A N 1
ATOM 1594 C CA . TRP A 1 212 ? 5.109 -14.43 -23.094 1 97.88 212 TRP A CA 1
ATOM 1595 C C . TRP A 1 212 ? 3.951 -14.961 -23.922 1 97.88 212 TRP A C 1
ATOM 1597 O O . TRP A 1 212 ? 4.133 -15.875 -24.734 1 97.88 212 TRP A O 1
ATOM 1607 N N . GLU A 1 213 ? 2.795 -14.398 -23.672 1 96.62 213 GLU A N 1
ATOM 1608 C CA . GLU A 1 213 ? 1.617 -14.859 -24.406 1 96.62 213 GLU A CA 1
ATOM 1609 C C . GLU A 1 213 ? 1.771 -14.617 -25.906 1 96.62 213 GLU A C 1
ATOM 1611 O O . GLU A 1 213 ? 1.413 -15.477 -26.719 1 96.62 213 GLU A O 1
ATOM 1616 N N . ARG A 1 214 ? 2.268 -13.523 -26.266 1 95.44 214 ARG A N 1
ATOM 1617 C CA . ARG A 1 214 ? 2.484 -13.211 -27.688 1 95.44 214 ARG A CA 1
ATOM 1618 C C . ARG A 1 214 ? 3.6 -14.062 -28.266 1 95.44 214 ARG A C 1
ATOM 1620 O O . ARG A 1 214 ? 3.477 -14.57 -29.391 1 95.44 214 ARG A O 1
ATOM 1627 N N . GLN A 1 215 ? 4.605 -14.234 -27.531 1 97.12 215 GLN A N 1
ATOM 1628 C CA . GLN A 1 215 ? 5.785 -14.953 -28 1 97.12 215 GLN A CA 1
ATOM 1629 C C . GLN A 1 215 ? 5.465 -16.422 -28.25 1 97.12 215 GLN A C 1
ATOM 1631 O O . GLN A 1 215 ? 5.957 -17 -29.219 1 97.12 215 GLN A O 1
ATOM 1636 N N . HIS A 1 216 ? 4.672 -17 -27.406 1 97.19 216 HIS A N 1
ATOM 1637 C CA . HIS A 1 216 ? 4.52 -18.453 -27.438 1 97.19 216 HIS A CA 1
ATOM 1638 C C . HIS A 1 216 ? 3.1 -18.844 -27.828 1 97.19 216 HIS A C 1
ATOM 1640 O O . HIS A 1 216 ? 2.807 -20.031 -28 1 97.19 216 HIS A O 1
ATOM 1646 N N . ASP A 1 217 ? 2.201 -17.844 -27.906 1 94.88 217 ASP A N 1
ATOM 1647 C CA . ASP A 1 217 ? 0.792 -18.125 -28.172 1 94.88 217 ASP A CA 1
ATOM 1648 C C . ASP A 1 217 ? 0.203 -19.047 -27.125 1 94.88 217 ASP A C 1
ATOM 1650 O O . ASP A 1 217 ? -0.363 -20.094 -27.453 1 94.88 217 ASP A O 1
ATOM 1654 N N . ILE A 1 218 ? 0.406 -18.703 -25.906 1 94.44 218 ILE A N 1
ATOM 1655 C CA . ILE A 1 218 ? -0.079 -19.438 -24.75 1 94.44 218 ILE A CA 1
ATOM 1656 C C . ILE A 1 218 ? -0.848 -18.516 -23.812 1 94.44 218 ILE A C 1
ATOM 1658 O O . ILE A 1 218 ? -0.917 -17.297 -24.047 1 94.44 218 ILE A O 1
ATOM 1662 N N . GLN A 1 219 ? -1.469 -19.078 -22.766 1 94.25 219 GLN A N 1
ATOM 1663 C CA . GLN A 1 219 ? -2.018 -18.312 -21.641 1 94.25 219 GLN A CA 1
ATOM 1664 C C . GLN A 1 219 ? -1.048 -18.297 -20.453 1 94.25 219 GLN A C 1
ATOM 1666 O O . GLN A 1 219 ? -0.4 -19.312 -20.172 1 94.25 219 GLN A O 1
ATOM 1671 N N . VAL A 1 220 ? -0.913 -17.219 -19.844 1 96.62 220 VAL A N 1
ATOM 1672 C CA . VAL A 1 220 ? -0.105 -17.109 -18.625 1 96.62 220 VAL A CA 1
ATOM 1673 C C . VAL A 1 220 ? -0.947 -16.531 -17.484 1 96.62 220 VAL A C 1
ATOM 1675 O O . VAL A 1 220 ? -1.618 -15.516 -17.656 1 96.62 220 VAL A O 1
ATOM 1678 N N . LEU A 1 221 ? -1.024 -17.172 -16.406 1 96.88 221 LEU A N 1
ATOM 1679 C CA . LEU A 1 221 ? -1.687 -16.703 -15.203 1 96.88 221 LEU A CA 1
ATOM 1680 C C . LEU A 1 221 ? -0.664 -16.312 -14.141 1 96.88 221 LEU A C 1
ATOM 1682 O O . LEU A 1 221 ? 0.087 -17.156 -13.656 1 96.88 221 LEU A O 1
ATOM 1686 N N . ASP A 1 222 ? -0.605 -15.062 -13.867 1 98.12 222 ASP A N 1
ATOM 1687 C CA . ASP A 1 222 ? 0.29 -14.516 -12.852 1 98.12 222 ASP A CA 1
ATOM 1688 C C . ASP A 1 222 ? -0.433 -14.336 -11.523 1 98.12 222 ASP A C 1
ATOM 1690 O O . ASP A 1 222 ? -1.554 -13.82 -11.484 1 98.12 222 ASP A O 1
ATOM 1694 N N . SER A 1 223 ? 0.24 -14.68 -10.453 1 98.5 223 SER A N 1
ATOM 1695 C CA . SER A 1 223 ? -0.408 -14.727 -9.141 1 98.5 223 SER A CA 1
ATOM 1696 C C . SER A 1 223 ? -0.852 -13.336 -8.695 1 98.5 223 SER A C 1
ATOM 1698 O O . SER A 1 223 ? -1.9 -13.188 -8.062 1 98.5 223 SER A O 1
ATOM 1700 N N . VAL A 1 224 ? -0.112 -12.266 -8.961 1 98.69 224 VAL A N 1
ATOM 1701 C CA . VAL A 1 224 ? -0.494 -10.914 -8.57 1 98.69 224 VAL A CA 1
ATOM 1702 C C . VAL A 1 224 ? -1.7 -10.461 -9.391 1 98.69 224 VAL A C 1
ATOM 1704 O O . VAL A 1 224 ? -2.676 -9.945 -8.836 1 98.69 224 VAL A O 1
ATOM 1707 N N . ALA A 1 225 ? -1.645 -10.68 -10.688 1 97.44 225 ALA A N 1
ATOM 1708 C CA . ALA A 1 225 ? -2.73 -10.273 -11.586 1 97.44 225 ALA A CA 1
ATOM 1709 C C . ALA A 1 225 ? -4.012 -11.039 -11.266 1 97.44 225 ALA A C 1
ATOM 1711 O O . ALA A 1 225 ? -5.102 -10.469 -11.266 1 97.44 225 ALA A O 1
ATOM 1712 N N . THR A 1 226 ? -3.859 -12.312 -10.961 1 96.56 226 THR A N 1
ATOM 1713 C CA . THR A 1 226 ? -5.051 -13.109 -10.688 1 96.56 226 THR A CA 1
ATOM 1714 C C . THR A 1 226 ? -5.668 -12.719 -9.352 1 96.56 226 THR A C 1
ATOM 1716 O O . THR A 1 226 ? -6.871 -12.898 -9.141 1 96.56 226 THR A O 1
ATOM 1719 N N . THR A 1 227 ? -4.867 -12.219 -8.383 1 98.31 227 THR A N 1
ATOM 1720 C CA . THR A 1 227 ? -5.445 -11.672 -7.16 1 98.31 227 THR A CA 1
ATOM 1721 C C . THR A 1 227 ? -6.418 -10.539 -7.484 1 98.31 227 THR A C 1
ATOM 1723 O O . THR A 1 227 ? -7.551 -10.531 -6.996 1 98.31 227 THR A O 1
ATOM 1726 N N . VAL A 1 228 ? -5.988 -9.609 -8.359 1 97.69 228 VAL A N 1
ATOM 1727 C CA . VAL A 1 228 ? -6.801 -8.445 -8.703 1 97.69 228 VAL A CA 1
ATOM 1728 C C . VAL A 1 228 ? -8.062 -8.898 -9.438 1 97.69 228 VAL A C 1
ATOM 1730 O O . VAL A 1 228 ? -9.172 -8.484 -9.094 1 97.69 228 VAL A O 1
ATOM 1733 N N . THR A 1 229 ? -7.91 -9.836 -10.398 1 95.31 229 THR A N 1
ATOM 1734 C CA . THR A 1 229 ? -9.055 -10.32 -11.156 1 95.31 229 THR A CA 1
ATOM 1735 C C . THR A 1 229 ? -10.047 -11.039 -10.234 1 95.31 229 THR A C 1
ATOM 1737 O O . THR A 1 229 ? -11.258 -10.883 -10.375 1 95.31 229 THR A O 1
ATOM 1740 N N . ALA A 1 230 ? -9.469 -11.82 -9.344 1 97.06 230 ALA A N 1
ATOM 1741 C CA . ALA A 1 230 ? -10.312 -12.562 -8.406 1 97.06 230 ALA A CA 1
ATOM 1742 C C . ALA A 1 230 ? -11.117 -11.617 -7.52 1 97.06 230 ALA A C 1
ATOM 1744 O O . ALA A 1 230 ? -12.281 -11.875 -7.223 1 97.06 230 ALA A O 1
ATOM 1745 N N . MET A 1 231 ? -10.508 -10.578 -7.082 1 98.38 231 MET A N 1
ATOM 1746 C CA . MET A 1 231 ? -11.18 -9.602 -6.227 1 98.38 231 MET A CA 1
ATOM 1747 C C . MET A 1 231 ? -12.305 -8.898 -6.984 1 98.38 231 MET A C 1
ATOM 1749 O O . MET A 1 231 ? -13.398 -8.727 -6.453 1 98.38 231 MET A O 1
ATOM 1753 N N . LEU A 1 232 ? -12.039 -8.523 -8.219 1 96.56 232 LEU A N 1
ATOM 1754 C CA . LEU A 1 232 ? -13.07 -7.895 -9.039 1 96.56 232 LEU A CA 1
ATOM 1755 C C . LEU A 1 232 ? -14.219 -8.867 -9.305 1 96.56 232 LEU A C 1
ATOM 1757 O O . LEU A 1 232 ? -15.391 -8.492 -9.219 1 96.56 232 LEU A O 1
ATOM 1761 N N . ASP A 1 233 ? -13.859 -10.094 -9.562 1 95.25 233 ASP A N 1
ATOM 1762 C CA . ASP A 1 233 ? -14.859 -11.125 -9.805 1 95.25 233 ASP A CA 1
ATOM 1763 C C . ASP A 1 233 ? -15.742 -11.328 -8.578 1 95.25 233 ASP A C 1
ATOM 1765 O O . ASP A 1 233 ? -16.953 -11.539 -8.695 1 95.25 233 ASP A O 1
ATOM 1769 N N . ALA A 1 234 ? -15.125 -11.344 -7.43 1 97.06 234 ALA A N 1
ATOM 1770 C CA . ALA A 1 234 ? -15.859 -11.523 -6.18 1 97.06 234 ALA A CA 1
ATOM 1771 C C . ALA A 1 234 ? -16.906 -10.43 -5.988 1 97.06 234 ALA A C 1
ATOM 1773 O O . ALA A 1 234 ? -17.891 -10.625 -5.281 1 97.06 234 ALA A O 1
ATOM 1774 N N . LEU A 1 235 ? -16.719 -9.305 -6.613 1 97.12 235 LEU A N 1
ATOM 1775 C CA . LEU A 1 235 ? -17.641 -8.18 -6.531 1 97.12 235 LEU A CA 1
ATOM 1776 C C . LEU A 1 235 ? -18.578 -8.164 -7.73 1 97.12 235 LEU A C 1
ATOM 1778 O O . LEU A 1 235 ? -19.375 -7.234 -7.891 1 97.12 235 LEU A O 1
ATOM 1782 N N . GLY A 1 236 ? -18.422 -9.102 -8.664 1 94.62 236 GLY A N 1
ATOM 1783 C CA . GLY A 1 236 ? -19.234 -9.164 -9.867 1 94.62 236 GLY A CA 1
ATOM 1784 C C . GLY A 1 236 ? -18.828 -8.156 -10.922 1 94.62 236 GLY A C 1
ATOM 1785 O O . GLY A 1 236 ? -19.641 -7.762 -11.758 1 94.62 236 GLY A O 1
ATOM 1786 N N . ILE A 1 237 ? -17.609 -7.711 -10.836 1 92.56 237 ILE A N 1
ATOM 1787 C CA . ILE A 1 237 ? -17.109 -6.711 -11.781 1 92.56 237 ILE A CA 1
ATOM 1788 C C . ILE A 1 237 ? -16.328 -7.391 -12.898 1 92.56 237 ILE A C 1
ATOM 1790 O O . ILE A 1 237 ? -15.336 -8.07 -12.648 1 92.56 237 ILE A O 1
ATOM 1794 N N . GLU A 1 238 ? -16.688 -7.23 -14.094 1 85.44 238 GLU A N 1
ATOM 1795 C CA . GLU A 1 238 ? -15.992 -7.75 -15.266 1 85.44 238 GLU A CA 1
ATOM 1796 C C . GLU A 1 238 ? -15.109 -6.68 -15.906 1 85.44 238 GLU A C 1
ATOM 1798 O O . GLU A 1 238 ? -15.531 -5.535 -16.062 1 85.44 238 GLU A O 1
ATOM 1803 N N . VAL A 1 239 ? -13.906 -7.113 -16.109 1 83 239 VAL A N 1
ATOM 1804 C CA . VAL A 1 239 ? -13.031 -6.211 -16.844 1 83 239 VAL A CA 1
ATOM 1805 C C . VAL A 1 239 ? -13.195 -6.438 -18.344 1 83 239 VAL A C 1
ATOM 1807 O O . VAL A 1 239 ? -12.781 -7.473 -18.875 1 83 239 VAL A O 1
ATOM 1810 N N . LYS A 1 240 ? -13.922 -5.648 -19.125 1 73.69 240 LYS A N 1
ATOM 1811 C CA . LYS A 1 240 ? -14.227 -5.801 -20.547 1 73.69 240 LYS A CA 1
ATOM 1812 C C . LYS A 1 240 ? -13.312 -4.934 -21.406 1 73.69 240 LYS A C 1
ATOM 1814 O O . LYS A 1 240 ? -13.648 -4.594 -22.531 1 73.69 240 LYS A O 1
ATOM 1819 N N . SER A 1 241 ? -12.188 -4.707 -20.906 1 72.56 241 SER A N 1
ATOM 1820 C CA . SER A 1 241 ? -11.344 -3.824 -21.703 1 72.56 241 SER A CA 1
ATOM 1821 C C . SER A 1 241 ? -10.258 -4.609 -22.422 1 72.56 241 SER A C 1
ATOM 1823 O O . SER A 1 241 ? -9.422 -5.266 -21.797 1 72.56 241 SER A O 1
ATOM 1825 N N . ALA A 1 242 ? -10.32 -4.613 -23.734 1 76.38 242 ALA A N 1
ATOM 1826 C CA . ALA A 1 242 ? -9.273 -5.23 -24.562 1 76.38 242 ALA A CA 1
ATOM 1827 C C . ALA A 1 242 ? -7.898 -4.676 -24.203 1 76.38 242 ALA A C 1
ATOM 1829 O O . ALA A 1 242 ? -6.902 -5.402 -24.219 1 76.38 242 ALA A O 1
ATOM 1830 N N . SER A 1 243 ? -7.895 -3.482 -23.812 1 79.62 243 SER A N 1
ATOM 1831 C CA . SER A 1 243 ? -6.641 -2.824 -23.469 1 79.62 243 SER A CA 1
ATOM 1832 C C . SER A 1 243 ? -6.023 -3.432 -22.203 1 79.62 243 SER A C 1
ATOM 1834 O O . SER A 1 243 ? -4.809 -3.609 -22.125 1 79.62 243 SER A O 1
ATOM 1836 N N . ALA A 1 244 ? -6.945 -3.779 -21.312 1 85.06 244 ALA A N 1
ATOM 1837 C CA . ALA A 1 244 ? -6.441 -4.418 -20.094 1 85.06 244 ALA A CA 1
ATOM 1838 C C . ALA A 1 244 ? -5.82 -5.777 -20.406 1 85.06 244 ALA A C 1
ATOM 1840 O O . ALA A 1 244 ? -4.758 -6.117 -19.875 1 85.06 244 ALA A O 1
ATOM 1841 N N . ALA A 1 245 ? -6.492 -6.461 -21.281 1 85.12 245 ALA A N 1
ATOM 1842 C CA . ALA A 1 245 ? -5.973 -7.758 -21.703 1 85.12 245 ALA A CA 1
ATOM 1843 C C . ALA A 1 245 ? -4.664 -7.605 -22.469 1 85.12 245 ALA A C 1
ATOM 1845 O O . ALA A 1 245 ? -3.75 -8.422 -22.328 1 85.12 245 ALA A O 1
ATOM 1846 N N . GLU A 1 246 ? -4.562 -6.57 -23.219 1 86.25 246 GLU A N 1
ATOM 1847 C CA . GLU A 1 246 ? -3.355 -6.301 -24 1 86.25 246 GLU A CA 1
ATOM 1848 C C . GLU A 1 246 ? -2.193 -5.906 -23.078 1 86.25 246 GLU A C 1
ATOM 1850 O O . GLU A 1 246 ? -1.035 -6.199 -23.391 1 86.25 246 GLU A O 1
ATOM 1855 N N . ALA A 1 247 ? -2.562 -5.363 -22 1 87.31 247 ALA A N 1
ATOM 1856 C CA . ALA A 1 247 ? -1.517 -4.836 -21.125 1 87.31 247 ALA A CA 1
ATOM 1857 C C . ALA A 1 247 ? -1.097 -5.871 -20.094 1 87.31 247 ALA A C 1
ATOM 1859 O O . ALA A 1 247 ? 0.078 -5.953 -19.719 1 87.31 247 ALA A O 1
ATOM 1860 N N . TRP A 1 248 ? -2.074 -6.605 -19.625 1 90.5 248 TRP A N 1
ATOM 1861 C CA . TRP A 1 248 ? -1.8 -7.422 -18.453 1 90.5 248 TRP A CA 1
ATOM 1862 C C . TRP A 1 248 ? -2.131 -8.891 -18.719 1 90.5 248 TRP A C 1
ATOM 1864 O O . TRP A 1 248 ? -2.062 -9.719 -17.812 1 90.5 248 TRP A O 1
ATOM 1874 N N . GLY A 1 249 ? -2.508 -9.258 -19.984 1 89.44 249 GLY A N 1
ATOM 1875 C CA . GLY A 1 249 ? -2.711 -10.648 -20.359 1 89.44 249 GLY A CA 1
ATOM 1876 C C . GLY A 1 249 ? -4.176 -11.016 -20.5 1 89.44 249 GLY A C 1
ATOM 1877 O O . GLY A 1 249 ? -5.055 -10.25 -20.109 1 89.44 249 GLY A O 1
ATOM 1878 N N . LYS A 1 250 ? -4.379 -12.164 -20.984 1 86.75 250 LYS A N 1
ATOM 1879 C CA . LYS A 1 250 ? -5.695 -12.711 -21.312 1 86.75 250 LYS A CA 1
ATOM 1880 C C . LYS A 1 250 ? -6.531 -12.898 -20.047 1 86.75 250 LYS A C 1
ATOM 1882 O O . LYS A 1 250 ? -7.758 -13.016 -20.125 1 86.75 250 LYS A O 1
ATOM 1887 N N . GLN A 1 251 ? -5.863 -12.891 -18.938 1 87.06 251 GLN A N 1
ATOM 1888 C CA . GLN A 1 251 ? -6.57 -13.078 -17.688 1 87.06 251 GLN A CA 1
ATOM 1889 C C . GLN A 1 251 ? -7.488 -11.891 -17.391 1 87.06 251 GLN A C 1
ATOM 1891 O O . GLN A 1 251 ? -8.375 -11.984 -16.531 1 87.06 251 GLN A O 1
ATOM 1896 N N . PHE A 1 252 ? -7.27 -10.781 -18.016 1 84.94 252 PHE A N 1
ATOM 1897 C CA . PHE A 1 252 ? -8.156 -9.633 -17.891 1 84.94 252 PHE A CA 1
ATOM 1898 C C . PHE A 1 252 ? -9.141 -9.578 -19.047 1 84.94 252 PHE A C 1
ATOM 1900 O O . PHE A 1 252 ? -9.719 -8.531 -19.344 1 84.94 252 PHE A O 1
ATOM 1907 N N . GLN A 1 253 ? -9.266 -10.672 -19.828 1 78.69 253 GLN A N 1
ATOM 1908 C CA . GLN A 1 253 ? -10.195 -10.711 -20.953 1 78.69 253 GLN A CA 1
ATOM 1909 C C . GLN A 1 253 ? -11.508 -11.383 -20.547 1 78.69 253 GLN A C 1
ATOM 1911 O O . GLN A 1 253 ? -11.508 -12.367 -19.812 1 78.69 253 GLN A O 1
ATOM 1916 N N . SER A 1 254 ? -12.625 -10.547 -20.625 1 63.22 254 SER A N 1
ATOM 1917 C CA . SER A 1 254 ? -13.938 -11.117 -20.359 1 63.22 254 SER A CA 1
ATOM 1918 C C . SER A 1 254 ? -14.219 -12.305 -21.266 1 63.22 254 SER A C 1
ATOM 1920 O O . SER A 1 254 ? -13.805 -12.312 -22.422 1 63.22 254 SER A O 1
ATOM 1922 N N . SER A 1 255 ? -14.516 -13.484 -20.578 1 51.91 255 SER A N 1
ATOM 1923 C CA . SER A 1 255 ? -15.016 -14.555 -21.422 1 51.91 255 SER A CA 1
ATOM 1924 C C . SER A 1 255 ? -16.297 -14.133 -22.156 1 51.91 255 SER A C 1
ATOM 1926 O O . SER A 1 255 ? -17.047 -13.297 -21.656 1 51.91 255 SER A O 1
ATOM 1928 N N . MET B 1 1 ? 22.125 1.837 -14.266 1 68.12 1 MET B N 1
ATOM 1929 C CA . MET B 1 1 ? 20.812 1.334 -13.867 1 68.12 1 MET B CA 1
ATOM 1930 C C . MET B 1 1 ? 20.297 2.094 -12.648 1 68.12 1 MET B C 1
ATOM 1932 O O . MET B 1 1 ? 21.047 2.404 -11.734 1 68.12 1 MET B O 1
ATOM 1936 N N . PRO B 1 2 ? 19.062 2.619 -12.773 1 79.06 2 PRO B N 1
ATOM 1937 C CA . PRO B 1 2 ? 18.594 3.404 -11.633 1 79.06 2 PRO B CA 1
ATOM 1938 C C . PRO B 1 2 ? 18.688 2.633 -10.312 1 79.06 2 PRO B C 1
ATOM 1940 O O . PRO B 1 2 ? 18.578 1.404 -10.305 1 79.06 2 PRO B O 1
ATOM 1943 N N . ARG B 1 3 ? 19.078 3.381 -9.344 1 88.62 3 ARG B N 1
ATOM 1944 C CA . ARG B 1 3 ? 19.078 2.836 -7.992 1 88.62 3 ARG B CA 1
ATOM 1945 C C . ARG B 1 3 ? 17.656 2.652 -7.48 1 88.62 3 ARG B C 1
ATOM 1947 O O . ARG B 1 3 ? 16.812 3.543 -7.633 1 88.62 3 ARG B O 1
ATOM 1954 N N . HIS B 1 4 ? 17.359 1.448 -6.91 1 94.25 4 HIS B N 1
ATOM 1955 C CA . HIS B 1 4 ? 16.031 1.149 -6.379 1 94.25 4 HIS B CA 1
ATOM 1956 C C . HIS B 1 4 ? 15.945 1.5 -4.898 1 94.25 4 HIS B C 1
ATOM 1958 O O . HIS B 1 4 ? 16.812 1.113 -4.109 1 94.25 4 HIS B O 1
ATOM 1964 N N . ILE B 1 5 ? 15.039 2.34 -4.539 1 97.62 5 ILE B N 1
ATOM 1965 C CA . ILE B 1 5 ? 14.797 2.715 -3.15 1 97.62 5 ILE B CA 1
ATOM 1966 C C . ILE B 1 5 ? 13.391 2.266 -2.736 1 97.62 5 ILE B C 1
ATOM 1968 O O . ILE B 1 5 ? 12.422 2.512 -3.449 1 97.62 5 ILE B O 1
ATOM 1972 N N . ARG B 1 6 ? 13.289 1.562 -1.65 1 98.62 6 ARG B N 1
ATOM 1973 C CA . ARG B 1 6 ? 12.008 1.135 -1.101 1 98.62 6 ARG B CA 1
ATOM 1974 C C . ARG B 1 6 ? 11.594 2.018 0.07 1 98.62 6 ARG B C 1
ATOM 1976 O O . ARG B 1 6 ? 12.312 2.117 1.066 1 98.62 6 ARG B O 1
ATOM 1983 N N . LEU B 1 7 ? 10.477 2.678 -0.07 1 98.88 7 LEU B N 1
ATOM 1984 C CA . LEU B 1 7 ? 9.883 3.467 1.003 1 98.88 7 LEU B CA 1
ATOM 1985 C C . LEU B 1 7 ? 8.891 2.631 1.806 1 98.88 7 LEU B C 1
ATOM 1987 O O . LEU B 1 7 ? 7.98 2.02 1.237 1 98.88 7 LEU B O 1
ATOM 1991 N N . GLY B 1 8 ? 9.07 2.514 3.105 1 98.94 8 GLY B N 1
ATOM 1992 C CA . GLY B 1 8 ? 8.094 1.887 3.984 1 98.94 8 GLY B CA 1
ATOM 1993 C C . GLY B 1 8 ? 7.211 2.889 4.707 1 98.94 8 GLY B C 1
ATOM 1994 O O . GLY B 1 8 ? 7.711 3.801 5.367 1 98.94 8 GLY B O 1
ATOM 1995 N N . VAL B 1 9 ? 5.914 2.748 4.609 1 98.94 9 VAL B N 1
ATOM 1996 C CA . VAL B 1 9 ? 4.992 3.725 5.184 1 98.94 9 VAL B CA 1
ATOM 1997 C C . VAL B 1 9 ? 4.059 3.035 6.172 1 98.94 9 VAL B C 1
ATOM 1999 O O . VAL B 1 9 ? 3.41 2.041 5.836 1 98.94 9 VAL B O 1
ATOM 2002 N N . ILE B 1 10 ? 3.984 3.486 7.371 1 98.94 10 ILE B N 1
ATOM 2003 C CA . ILE B 1 10 ? 2.992 3.066 8.359 1 98.94 10 ILE B CA 1
ATOM 2004 C C . ILE B 1 10 ? 1.716 3.887 8.188 1 98.94 10 ILE B C 1
ATOM 2006 O O . ILE B 1 10 ? 1.758 5.117 8.188 1 98.94 10 ILE B O 1
ATOM 2010 N N . VAL B 1 11 ? 0.572 3.166 8.047 1 98.69 11 VAL B N 1
ATOM 2011 C CA . VAL B 1 11 ? -0.689 3.777 7.641 1 98.69 11 VAL B CA 1
ATOM 2012 C C . VAL B 1 11 ? -1.749 3.533 8.711 1 98.69 11 VAL B C 1
ATOM 2014 O O . VAL B 1 11 ? -1.872 2.422 9.227 1 98.69 11 VAL B O 1
ATOM 2017 N N . PRO B 1 12 ? -2.543 4.621 9.055 1 98.75 12 PRO B N 1
ATOM 2018 C CA . PRO B 1 12 ? -3.715 4.355 9.891 1 98.75 12 PRO B CA 1
ATOM 2019 C C . PRO B 1 12 ? -4.734 3.449 9.211 1 98.75 12 PRO B C 1
ATOM 2021 O O . PRO B 1 12 ? -5.035 3.629 8.031 1 98.75 12 PRO B O 1
ATOM 2024 N N . SER B 1 13 ? -5.309 2.57 9.922 1 98.75 13 SER B N 1
ATOM 2025 C CA . SER B 1 13 ? -6.098 1.475 9.367 1 98.75 13 SER B CA 1
ATOM 2026 C C . SER B 1 13 ? -7.316 1.994 8.617 1 98.75 13 SER B C 1
ATOM 2028 O O . SER B 1 13 ? -7.691 1.448 7.574 1 98.75 13 SER B O 1
ATOM 2030 N N . SER B 1 14 ? -7.938 3.068 9.07 1 98.75 14 SER B N 1
ATOM 2031 C CA . SER B 1 14 ? -9.172 3.559 8.469 1 98.75 14 SER B CA 1
ATOM 2032 C C . SER B 1 14 ? -8.891 4.613 7.41 1 98.75 14 SER B C 1
ATOM 2034 O O . SER B 1 14 ? -9.812 5.246 6.887 1 98.75 14 SER B O 1
ATOM 2036 N N . ASN B 1 15 ? -7.617 4.895 7.152 1 98.81 15 ASN B N 1
ATOM 2037 C CA . ASN B 1 15 ? -7.199 5.859 6.141 1 98.81 15 ASN B CA 1
ATOM 2038 C C . ASN B 1 15 ? -7.379 5.301 4.73 1 98.81 15 ASN B C 1
ATOM 2040 O O . ASN B 1 15 ? -6.918 4.195 4.434 1 98.81 15 ASN B O 1
ATOM 2044 N N . THR B 1 16 ? -8.039 6.035 3.838 1 98.62 16 THR B N 1
ATOM 2045 C CA . THR B 1 16 ? -8.281 5.551 2.482 1 98.62 16 THR B CA 1
ATOM 2046 C C . THR B 1 16 ? -7.68 6.508 1.453 1 98.62 16 THR B C 1
ATOM 2048 O O . THR B 1 16 ? -7.762 6.262 0.248 1 98.62 16 THR B O 1
ATOM 2051 N N . ALA B 1 17 ? -7.027 7.562 1.901 1 98.5 17 ALA B N 1
ATOM 2052 C CA . ALA B 1 17 ? -6.535 8.57 0.969 1 98.5 17 ALA B CA 1
ATOM 2053 C C . ALA B 1 17 ? -5.023 8.461 0.788 1 98.5 17 ALA B C 1
ATOM 2055 O O . ALA B 1 17 ? -4.516 8.594 -0.328 1 98.5 17 ALA B O 1
ATOM 2056 N N . LEU B 1 18 ? -4.277 8.172 1.878 1 98.69 18 LEU B N 1
ATOM 2057 C CA . LEU B 1 18 ? -2.836 8.391 1.85 1 98.69 18 LEU B CA 1
ATOM 2058 C C . LEU B 1 18 ? -2.15 7.395 0.922 1 98.69 18 LEU B C 1
ATOM 2060 O O . LEU B 1 18 ? -1.18 7.738 0.243 1 98.69 18 LEU B O 1
ATOM 2064 N N . GLU B 1 19 ? -2.678 6.086 0.863 1 98.69 19 GLU B N 1
ATOM 2065 C CA . GLU B 1 19 ? -1.99 5.094 0.043 1 98.69 19 GLU B CA 1
ATOM 2066 C C . GLU B 1 19 ? -2.098 5.434 -1.441 1 98.69 19 GLU B C 1
ATOM 2068 O O . GLU B 1 19 ? -1.084 5.535 -2.135 1 98.69 19 GLU B O 1
ATOM 2073 N N . PRO B 1 20 ? -3.338 5.711 -1.968 1 97.81 20 PRO B N 1
ATOM 2074 C CA . PRO B 1 20 ? -3.404 6.113 -3.375 1 97.81 20 PRO B CA 1
ATOM 2075 C C . PRO B 1 20 ? -2.623 7.395 -3.662 1 97.81 20 PRO B C 1
ATOM 2077 O O . PRO B 1 20 ? -1.974 7.504 -4.703 1 97.81 20 PRO B O 1
ATOM 2080 N N . LEU B 1 21 ? -2.639 8.352 -2.777 1 98.06 21 LEU B N 1
ATOM 2081 C CA . LEU B 1 21 ? -1.934 9.609 -2.994 1 98.06 21 LEU B CA 1
ATOM 2082 C C . LEU B 1 21 ? -0.424 9.391 -3.014 1 98.06 21 LEU B C 1
ATOM 2084 O O . LEU B 1 21 ? 0.275 9.93 -3.873 1 98.06 21 LEU B O 1
ATOM 2088 N N . THR B 1 22 ? 0.077 8.586 -2.045 1 98.56 22 THR B N 1
ATOM 2089 C CA . THR B 1 22 ? 1.501 8.273 -2.004 1 98.56 22 THR B CA 1
ATOM 2090 C C . THR B 1 22 ? 1.938 7.57 -3.287 1 98.56 22 THR B C 1
ATOM 2092 O O . THR B 1 22 ? 2.99 7.887 -3.844 1 98.56 22 THR B O 1
ATOM 2095 N N . GLN B 1 23 ? 1.128 6.691 -3.725 1 97.44 23 GLN B N 1
ATOM 2096 C CA . GLN B 1 23 ? 1.423 5.953 -4.949 1 97.44 23 GLN B CA 1
ATOM 2097 C C . GLN B 1 23 ? 1.479 6.891 -6.152 1 97.44 23 GLN B C 1
ATOM 2099 O O . GLN B 1 23 ? 2.332 6.73 -7.031 1 97.44 23 GLN B O 1
ATOM 2104 N N . GLN B 1 24 ? 0.589 7.797 -6.227 1 96.5 24 GLN B N 1
ATOM 2105 C CA . GLN B 1 24 ? 0.582 8.766 -7.316 1 96.5 24 GLN B CA 1
ATOM 2106 C C . GLN B 1 24 ? 1.849 9.617 -7.305 1 96.5 24 GLN B C 1
ATOM 2108 O O . GLN B 1 24 ? 2.445 9.867 -8.352 1 96.5 24 GLN B O 1
ATOM 2113 N N . ILE B 1 25 ? 2.236 10.047 -6.129 1 96.44 25 ILE B N 1
ATOM 2114 C CA . ILE B 1 25 ? 3.438 10.859 -5.984 1 96.44 25 ILE B CA 1
ATOM 2115 C C . ILE B 1 25 ? 4.66 10.062 -6.438 1 96.44 25 ILE B C 1
ATOM 2117 O O . ILE B 1 25 ? 5.465 10.547 -7.234 1 96.44 25 ILE B O 1
ATOM 2121 N N . VAL B 1 26 ? 4.758 8.836 -6.008 1 96.56 26 VAL B N 1
ATOM 2122 C CA . VAL B 1 26 ? 5.883 7.969 -6.324 1 96.56 26 VAL B CA 1
ATOM 2123 C C . VAL B 1 26 ? 5.906 7.672 -7.82 1 96.56 26 VAL B C 1
ATOM 2125 O O . VAL B 1 26 ? 6.965 7.711 -8.453 1 96.56 26 VAL B O 1
ATOM 2128 N N . ALA B 1 27 ? 4.711 7.406 -8.359 1 94.94 27 ALA B N 1
ATOM 2129 C CA . ALA B 1 27 ? 4.617 7.141 -9.797 1 94.94 27 ALA B CA 1
ATOM 2130 C C . ALA B 1 27 ? 5.098 8.344 -10.609 1 94.94 27 ALA B C 1
ATOM 2132 O O . ALA B 1 27 ? 5.789 8.18 -11.617 1 94.94 27 ALA B O 1
ATOM 2133 N N . PHE B 1 28 ? 4.727 9.5 -10.211 1 94 28 PHE B N 1
ATOM 2134 C CA . PHE B 1 28 ? 5.133 10.727 -10.891 1 94 28 PHE B CA 1
ATOM 2135 C C . PHE B 1 28 ? 6.645 10.898 -10.844 1 94 28 PHE B C 1
ATOM 2137 O O . PHE B 1 28 ? 7.27 11.203 -11.859 1 94 28 PHE B O 1
ATOM 2144 N N . LEU B 1 29 ? 7.188 10.688 -9.68 1 94 29 LEU B N 1
ATOM 2145 C CA . LEU B 1 29 ? 8.633 10.812 -9.523 1 94 29 LEU B CA 1
ATOM 2146 C C . LEU B 1 29 ? 9.359 9.789 -10.383 1 94 29 LEU B C 1
ATOM 2148 O O . LEU B 1 29 ? 10.375 10.109 -11.016 1 94 29 LEU B O 1
ATOM 2152 N N . ASN B 1 30 ? 8.859 8.578 -10.453 1 94.56 30 ASN B N 1
ATOM 2153 C CA . ASN B 1 30 ? 9.461 7.508 -11.234 1 94.56 30 ASN B CA 1
ATOM 2154 C C . ASN B 1 30 ? 9.422 7.812 -12.734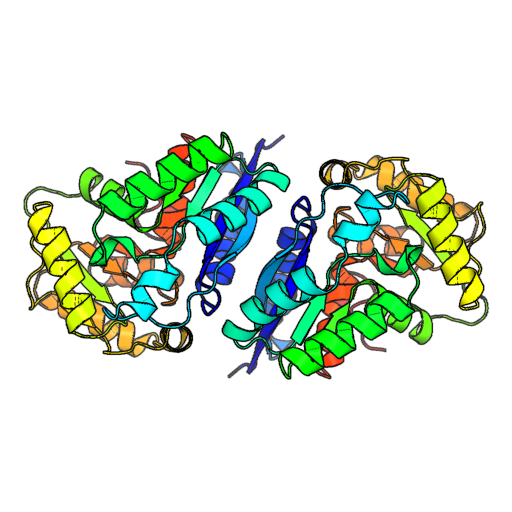 1 94.56 30 ASN B C 1
ATOM 2156 O O . ASN B 1 30 ? 10.258 7.332 -13.492 1 94.56 30 ASN B O 1
ATOM 2160 N N . ALA B 1 31 ? 8.453 8.539 -13.125 1 91.75 31 ALA B N 1
ATOM 2161 C CA . ALA B 1 31 ? 8.242 8.828 -14.539 1 91.75 31 ALA B CA 1
ATOM 2162 C C . ALA B 1 31 ? 9.258 9.852 -15.047 1 91.75 31 ALA B C 1
ATOM 2164 O O . ALA B 1 31 ? 9.422 10.016 -16.266 1 91.75 31 ALA B O 1
ATOM 2165 N N . ASP B 1 32 ? 9.867 10.562 -14.141 1 87.25 32 ASP B N 1
ATOM 2166 C CA . ASP B 1 32 ? 10.883 11.547 -14.516 1 87.25 32 ASP B CA 1
ATOM 2167 C C . ASP B 1 32 ? 12.234 10.875 -14.75 1 87.25 32 ASP B C 1
ATOM 2169 O O . ASP B 1 32 ? 12.891 10.43 -13.797 1 87.25 32 ASP B O 1
ATOM 2173 N N . PRO B 1 33 ? 12.695 10.875 -15.898 1 82.62 33 PRO B N 1
ATOM 2174 C CA . PRO B 1 33 ? 13.961 10.188 -16.188 1 82.62 33 PRO B CA 1
ATOM 2175 C C . PRO B 1 33 ? 15.156 10.844 -15.5 1 82.62 33 PRO B C 1
ATOM 2177 O O . PRO B 1 33 ? 16.188 10.203 -15.305 1 82.62 33 PRO B O 1
ATOM 2180 N N . THR B 1 34 ? 15 12.094 -15.211 1 83 34 THR B N 1
ATOM 2181 C CA . THR B 1 34 ? 16.109 12.828 -14.633 1 83 34 THR B CA 1
ATOM 2182 C C . THR B 1 34 ? 16.25 12.539 -13.141 1 83 34 THR B C 1
ATOM 2184 O O . THR B 1 34 ? 17.266 12.852 -12.523 1 83 34 THR B O 1
ATOM 2187 N N . PHE B 1 35 ? 15.242 11.93 -12.586 1 84.5 35 PHE B N 1
ATOM 2188 C CA . PHE B 1 35 ? 15.242 11.625 -11.164 1 84.5 35 PHE B CA 1
ATOM 2189 C C . PHE B 1 35 ? 16.312 10.602 -10.828 1 84.5 35 PHE B C 1
ATOM 2191 O O . PHE B 1 35 ? 16.922 10.656 -9.75 1 84.5 35 PHE B O 1
ATOM 2198 N N . GLY B 1 36 ? 16.625 9.68 -11.742 1 85.81 36 GLY B N 1
ATOM 2199 C CA . GLY B 1 36 ? 17.75 8.758 -11.609 1 85.81 36 GLY B CA 1
ATOM 2200 C C . GLY B 1 36 ? 17.484 7.656 -10.594 1 85.81 36 GLY B C 1
ATOM 2201 O O . GLY B 1 36 ? 18.375 6.848 -10.305 1 85.81 36 GLY B O 1
ATOM 2202 N N . LEU B 1 37 ? 16.312 7.688 -9.977 1 90.94 37 LEU B N 1
ATOM 2203 C CA . LEU B 1 37 ? 15.938 6.656 -9.016 1 90.94 37 LEU B CA 1
ATOM 2204 C C . LEU B 1 37 ? 14.617 5.996 -9.406 1 90.94 37 LEU B C 1
ATOM 2206 O O . LEU B 1 37 ? 13.836 6.57 -10.164 1 90.94 37 LEU B O 1
ATOM 2210 N N . LEU B 1 38 ? 14.461 4.785 -8.961 1 94.69 38 LEU B N 1
ATOM 2211 C CA . LEU B 1 38 ? 13.18 4.086 -9.016 1 94.69 38 LEU B CA 1
ATOM 2212 C C . LEU B 1 38 ? 12.664 3.803 -7.609 1 94.69 38 LEU B C 1
ATOM 2214 O O . LEU B 1 38 ? 13.297 3.07 -6.844 1 94.69 38 LEU B O 1
ATOM 2218 N N . LEU B 1 39 ? 11.555 4.41 -7.352 1 97.19 39 LEU B N 1
ATOM 2219 C CA . LEU B 1 39 ? 10.969 4.27 -6.02 1 97.19 39 LEU B CA 1
ATOM 2220 C C . LEU B 1 39 ? 9.875 3.205 -6.016 1 97.19 39 LEU B C 1
ATOM 2222 O O . LEU B 1 39 ? 9.109 3.094 -6.977 1 97.19 39 LEU B O 1
ATOM 2226 N N . SER B 1 40 ? 9.828 2.393 -5.016 1 98.19 40 SER B N 1
ATOM 2227 C CA . SER B 1 40 ? 8.641 1.616 -4.652 1 98.19 40 SER B CA 1
ATOM 2228 C C . SER B 1 40 ? 8.188 1.935 -3.234 1 98.19 40 SER B C 1
ATOM 2230 O O . SER B 1 40 ? 8.977 2.408 -2.414 1 98.19 40 SER B O 1
ATOM 2232 N N . VAL B 1 41 ? 6.965 1.806 -3.002 1 98.75 41 VAL B N 1
ATOM 2233 C CA . VAL B 1 41 ? 6.422 2.111 -1.682 1 98.75 41 VAL B CA 1
ATOM 2234 C C . VAL B 1 41 ? 5.672 0.898 -1.138 1 98.75 41 VAL B C 1
ATOM 2236 O O . VAL B 1 41 ? 4.977 0.203 -1.884 1 98.75 41 VAL B O 1
ATOM 2239 N N . HIS B 1 42 ? 5.863 0.599 0.091 1 98.94 42 HIS B N 1
ATOM 2240 C CA . HIS B 1 42 ? 5.324 -0.546 0.814 1 98.94 42 HIS B CA 1
ATOM 2241 C C . HIS B 1 42 ? 4.645 -0.109 2.107 1 98.94 42 HIS B C 1
ATOM 2243 O O . HIS B 1 42 ? 5.117 0.807 2.783 1 98.94 42 HIS B O 1
ATOM 2249 N N . PHE B 1 43 ? 3.551 -0.797 2.461 1 98.94 43 PHE B N 1
ATOM 2250 C CA . PHE B 1 43 ? 2.717 -0.263 3.531 1 98.94 43 PHE B CA 1
ATOM 2251 C C . PHE B 1 43 ? 2.525 -1.296 4.633 1 98.94 43 PHE B C 1
ATOM 2253 O O . PHE B 1 43 ? 2.48 -2.498 4.367 1 98.94 43 PHE B O 1
ATOM 2260 N N . ALA B 1 44 ? 2.453 -0.876 5.848 1 98.88 44 ALA B N 1
ATOM 2261 C CA . ALA B 1 44 ? 1.972 -1.607 7.016 1 98.88 44 ALA B CA 1
ATOM 2262 C C . ALA B 1 44 ? 0.931 -0.795 7.781 1 98.88 44 ALA B C 1
ATOM 2264 O O . ALA B 1 44 ? 1.076 0.42 7.941 1 98.88 44 ALA B O 1
ATOM 2265 N N . ARG B 1 45 ? -0.083 -1.458 8.188 1 98.62 45 ARG B N 1
ATOM 2266 C CA . ARG B 1 45 ? -1.25 -0.773 8.734 1 98.62 45 ARG B CA 1
ATOM 2267 C C . ARG B 1 45 ? -1.327 -0.943 10.25 1 98.62 45 ARG B C 1
ATOM 2269 O O . ARG B 1 45 ? -1.03 -2.018 10.773 1 98.62 45 ARG B O 1
ATOM 2276 N N . VAL B 1 46 ? -1.68 0.103 10.992 1 98.62 46 VAL B N 1
ATOM 2277 C CA . VAL B 1 46 ? -1.929 0.084 12.43 1 98.62 46 VAL B CA 1
ATOM 2278 C C . VAL B 1 46 ? -3.346 0.578 12.711 1 98.62 46 VAL B C 1
ATOM 2280 O O . VAL B 1 46 ? -3.859 1.451 12.008 1 98.62 46 VAL B O 1
ATOM 2283 N N . ARG B 1 47 ? -3.973 0.073 13.75 1 98.25 47 ARG B N 1
ATOM 2284 C CA . ARG B 1 47 ? -5.371 0.39 14.023 1 98.25 47 ARG B CA 1
ATOM 2285 C C . ARG B 1 47 ? -5.52 1.826 14.516 1 98.25 47 ARG B C 1
ATOM 2287 O O . ARG B 1 47 ? -4.988 2.189 15.562 1 98.25 47 ARG B O 1
ATOM 2294 N N . VAL B 1 48 ? -6.109 2.631 13.758 1 98.19 48 VAL B N 1
ATOM 2295 C CA . VAL B 1 48 ? -6.543 3.99 14.07 1 98.19 48 VAL B CA 1
ATOM 2296 C C . VAL B 1 48 ? -7.918 4.246 13.461 1 98.19 48 VAL B C 1
ATOM 2298 O O . VAL B 1 48 ? -8.062 4.27 12.234 1 98.19 48 VAL B O 1
ATOM 2301 N N . THR B 1 49 ? -8.961 4.469 14.289 1 97.75 49 THR B N 1
ATOM 2302 C CA . THR B 1 49 ? -10.312 4.59 13.75 1 97.75 49 THR B CA 1
ATOM 2303 C C . THR B 1 49 ? -10.945 5.91 14.18 1 97.75 49 THR B C 1
ATOM 2305 O O . THR B 1 49 ? -11.883 6.391 13.547 1 97.75 49 THR B O 1
ATOM 2308 N N . THR B 1 50 ? -10.398 6.43 15.297 1 97.31 50 THR B N 1
ATOM 2309 C CA . THR B 1 50 ? -11 7.633 15.859 1 97.31 50 THR B CA 1
ATOM 2310 C C . THR B 1 50 ? -9.93 8.641 16.25 1 97.31 50 THR B C 1
ATOM 2312 O O . THR B 1 50 ? -8.891 8.266 16.797 1 97.31 50 THR B O 1
ATOM 2315 N N . ILE B 1 51 ? -10.156 9.891 15.945 1 96 51 ILE B N 1
ATOM 2316 C CA . ILE B 1 51 ? -9.297 10.984 16.375 1 96 51 ILE B CA 1
ATOM 2317 C C . ILE B 1 51 ? -10.023 11.844 17.406 1 96 51 ILE B C 1
ATOM 2319 O O . ILE B 1 51 ? -11.023 12.492 17.078 1 96 51 ILE B O 1
ATOM 2323 N N . SER B 1 52 ? -9.602 11.836 18.562 1 94.44 52 SER B N 1
ATOM 2324 C CA . SER B 1 52 ? -10.094 12.633 19.688 1 94.44 52 SER B CA 1
ATOM 2325 C C . SER B 1 52 ? -9.039 12.742 20.781 1 94.44 52 SER B C 1
ATOM 2327 O O . SER B 1 52 ? -7.973 12.125 20.688 1 94.44 52 SER B O 1
ATOM 2329 N N . LEU B 1 53 ? -9.375 13.516 21.797 1 95.5 53 LEU B N 1
ATOM 2330 C CA . LEU B 1 53 ? -8.422 13.68 22.891 1 95.5 53 LEU B CA 1
ATOM 2331 C C . LEU B 1 53 ? -8.719 12.703 24.016 1 95.5 53 LEU B C 1
ATOM 2333 O O . LEU B 1 53 ? -8.148 12.805 25.094 1 95.5 53 LEU B O 1
ATOM 2337 N N . SER B 1 54 ? -9.578 11.742 23.766 1 93.12 54 SER B N 1
ATOM 2338 C CA . SER B 1 54 ? -9.875 10.75 24.781 1 93.12 54 SER B CA 1
ATOM 2339 C C . SER B 1 54 ? -8.695 9.805 25 1 93.12 54 SER B C 1
ATOM 2341 O O . SER B 1 54 ? -7.895 9.594 24.078 1 93.12 54 SER B O 1
ATOM 2343 N N . ALA B 1 55 ? -8.633 9.18 26.172 1 90.88 55 ALA B N 1
ATOM 2344 C CA . ALA B 1 55 ? -7.578 8.219 26.484 1 90.88 55 ALA B CA 1
ATOM 2345 C C . ALA B 1 55 ? -7.621 7.023 25.547 1 90.88 55 ALA B C 1
ATOM 2347 O O . ALA B 1 55 ? -6.574 6.52 25.125 1 90.88 55 ALA B O 1
ATOM 2348 N N . ASP B 1 56 ? -8.758 6.637 25.281 1 88.5 56 ASP B N 1
ATOM 2349 C CA . ASP B 1 56 ? -8.93 5.512 24.359 1 88.5 56 ASP B CA 1
ATOM 2350 C C . ASP B 1 56 ? -8.391 5.848 22.984 1 88.5 56 ASP B C 1
ATOM 2352 O O . ASP B 1 56 ? -7.727 5.023 22.344 1 88.5 56 ASP B O 1
ATOM 2356 N N . ALA B 1 57 ? -8.641 7.004 22.531 1 87.06 57 ALA B N 1
ATOM 2357 C CA . ALA B 1 57 ? -8.156 7.434 21.234 1 87.06 57 ALA B CA 1
ATOM 2358 C C . ALA B 1 57 ? -6.637 7.594 21.234 1 87.06 57 ALA B C 1
ATOM 2360 O O . ALA B 1 57 ? -5.965 7.207 20.266 1 87.06 57 ALA B O 1
ATOM 2361 N N . ASP B 1 58 ? -6.141 8.047 22.328 1 85.81 58 ASP B N 1
ATOM 2362 C CA . ASP B 1 58 ? -4.695 8.227 22.438 1 85.81 58 ASP B CA 1
ATOM 2363 C C . ASP B 1 58 ? -3.973 6.887 22.453 1 85.81 58 ASP B C 1
ATOM 2365 O O . ASP B 1 58 ? -2.861 6.77 21.938 1 85.81 58 ASP B O 1
ATOM 2369 N N . ALA B 1 59 ? -4.586 5.906 22.969 1 87.94 59 ALA B N 1
ATOM 2370 C CA . ALA B 1 59 ? -3.996 4.578 23.094 1 87.94 59 ALA B CA 1
ATOM 2371 C C . ALA B 1 59 ? -3.746 3.947 21.734 1 87.94 59 ALA B C 1
ATOM 2373 O O . ALA B 1 59 ? -2.898 3.062 21.594 1 87.94 59 ALA B O 1
ATOM 2374 N N . GLN B 1 60 ? -4.43 4.445 20.719 1 90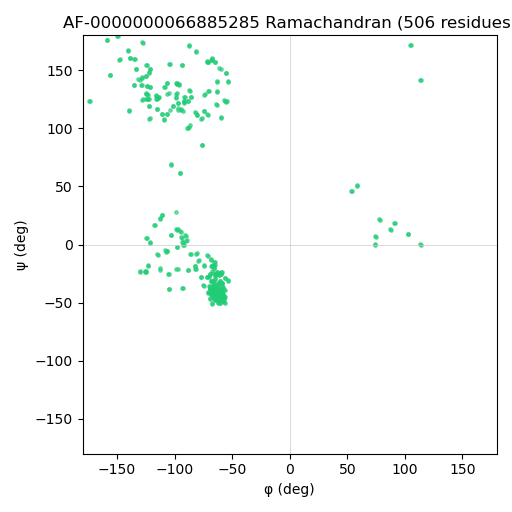.62 60 GLN B N 1
ATOM 2375 C CA . GLN B 1 60 ? -4.258 3.928 19.359 1 90.62 60 GLN B CA 1
ATOM 2376 C C . GLN B 1 60 ? -2.85 4.203 18.844 1 90.62 60 GLN B C 1
ATOM 2378 O O . GLN B 1 60 ? -2.406 3.58 17.875 1 90.62 60 GLN B O 1
ATOM 2383 N N . PHE B 1 61 ? -2.189 5.074 19.516 1 92.81 61 PHE B N 1
ATOM 2384 C CA . PHE B 1 61 ? -0.88 5.496 19.031 1 92.81 61 PHE B CA 1
ATOM 2385 C C . PHE B 1 61 ? 0.225 4.984 19.953 1 92.81 61 PHE B C 1
ATOM 2387 O O . PHE B 1 61 ? 1.293 5.594 20.047 1 92.81 61 PHE B O 1
ATOM 2394 N N . ALA B 1 62 ? -0.072 3.916 20.625 1 93 62 ALA B N 1
ATOM 2395 C CA . ALA B 1 62 ? 0.926 3.238 21.438 1 93 62 ALA B CA 1
ATOM 2396 C C . ALA B 1 62 ? 2.109 2.775 20.594 1 93 62 ALA B C 1
ATOM 2398 O O . ALA B 1 62 ? 1.957 2.486 19.406 1 93 62 ALA B O 1
ATOM 2399 N N . LEU B 1 63 ? 3.195 2.711 21.203 1 96.12 63 LEU B N 1
ATOM 2400 C CA . LEU B 1 63 ? 4.461 2.436 20.531 1 96.12 63 LEU B CA 1
ATOM 2401 C C . LEU B 1 63 ? 4.492 1.011 19.984 1 96.12 63 LEU B C 1
ATOM 2403 O O . LEU B 1 63 ? 4.98 0.775 18.875 1 96.12 63 LEU B O 1
ATOM 2407 N N . SER B 1 64 ? 3.945 0.089 20.703 1 96.94 64 SER B N 1
ATOM 2408 C CA . SER B 1 64 ? 4.109 -1.326 20.375 1 96.94 64 SER B CA 1
ATOM 2409 C C . SER B 1 64 ? 3.521 -1.66 19.016 1 96.94 64 SER B C 1
ATOM 2411 O O . SER B 1 64 ? 4.195 -2.254 18.172 1 96.94 64 SER B O 1
ATOM 2413 N N . PRO B 1 65 ? 2.246 -1.257 18.719 1 97.69 65 PRO B N 1
ATOM 2414 C CA . PRO B 1 65 ? 1.719 -1.548 17.391 1 97.69 65 PRO B CA 1
ATOM 2415 C C . PRO B 1 65 ? 2.525 -0.879 16.281 1 97.69 65 PRO B C 1
ATOM 2417 O O . PRO B 1 65 ? 2.664 -1.44 15.188 1 97.69 65 PRO B O 1
ATOM 2420 N N . MET B 1 66 ? 3.051 0.301 16.562 1 98.25 66 MET B N 1
ATOM 2421 C CA . MET B 1 66 ? 3.883 1.009 15.586 1 98.25 66 MET B CA 1
ATOM 2422 C C . MET B 1 66 ? 5.164 0.231 15.297 1 98.25 66 MET B C 1
ATOM 2424 O O . MET B 1 66 ? 5.574 0.114 14.141 1 98.25 66 MET B O 1
ATOM 2428 N N . LEU B 1 67 ? 5.754 -0.308 16.328 1 98.69 67 LEU B N 1
ATOM 2429 C CA . LEU B 1 67 ? 6.988 -1.073 16.172 1 98.69 67 LEU B CA 1
ATOM 2430 C C . LEU B 1 67 ? 6.727 -2.387 15.453 1 98.69 67 LEU B C 1
ATOM 2432 O O . LEU B 1 67 ? 7.551 -2.83 14.648 1 98.69 67 LEU B O 1
ATOM 2436 N N . ASP B 1 68 ? 5.57 -3.014 15.758 1 98.56 68 ASP B N 1
ATOM 2437 C CA . ASP B 1 68 ? 5.191 -4.215 15.023 1 98.56 68 ASP B CA 1
ATOM 2438 C C . ASP B 1 68 ? 5.09 -3.936 13.523 1 98.56 68 ASP B C 1
ATOM 2440 O O . ASP B 1 68 ? 5.609 -4.703 12.711 1 98.56 68 ASP B O 1
ATOM 2444 N N . ALA B 1 69 ? 4.441 -2.832 13.203 1 98.81 69 ALA B N 1
ATOM 2445 C CA . ALA B 1 69 ? 4.312 -2.434 11.805 1 98.81 69 ALA B CA 1
ATOM 2446 C C . ALA B 1 69 ? 5.68 -2.162 11.188 1 98.81 69 ALA B C 1
ATOM 2448 O O . ALA B 1 69 ? 5.949 -2.568 10.055 1 98.81 69 ALA B O 1
ATOM 2449 N N . ALA B 1 70 ? 6.539 -1.489 11.914 1 98.94 70 ALA B N 1
ATOM 2450 C CA . ALA B 1 70 ? 7.887 -1.182 11.438 1 98.94 70 ALA B CA 1
ATOM 2451 C C . ALA B 1 70 ? 8.672 -2.459 11.164 1 98.94 70 ALA B C 1
ATOM 2453 O O . ALA B 1 70 ? 9.414 -2.541 10.18 1 98.94 70 ALA B O 1
ATOM 2454 N N . GLN B 1 71 ? 8.516 -3.441 12.008 1 98.81 71 GLN B N 1
ATOM 2455 C CA . GLN B 1 71 ? 9.227 -4.703 11.844 1 98.81 71 GLN B CA 1
ATOM 2456 C C . GLN B 1 71 ? 8.75 -5.441 10.594 1 98.81 71 GLN B C 1
ATOM 2458 O O . GLN B 1 71 ? 9.547 -6.078 9.898 1 98.81 71 GLN B O 1
ATOM 2463 N N . LEU B 1 72 ? 7.465 -5.418 10.344 1 98.88 72 LEU B N 1
ATOM 2464 C CA . LEU B 1 72 ? 6.949 -6.02 9.117 1 98.88 72 LEU B CA 1
ATOM 2465 C C . LEU B 1 72 ? 7.555 -5.348 7.887 1 98.88 72 LEU B C 1
ATOM 2467 O O . LEU B 1 72 ? 7.91 -6.023 6.918 1 98.88 72 LEU B O 1
ATOM 2471 N N . LEU B 1 73 ? 7.676 -4.008 7.938 1 98.94 73 LEU B N 1
ATOM 2472 C CA . LEU B 1 73 ? 8.289 -3.271 6.836 1 98.94 73 LEU B CA 1
ATOM 2473 C C . LEU B 1 73 ? 9.773 -3.607 6.719 1 98.94 73 LEU B C 1
ATOM 2475 O O . LEU B 1 73 ? 10.312 -3.666 5.609 1 98.94 73 LEU B O 1
ATOM 2479 N N . ALA B 1 74 ? 10.414 -3.807 7.828 1 98.88 74 ALA B N 1
ATOM 2480 C CA . ALA B 1 74 ? 11.828 -4.176 7.836 1 98.88 74 ALA B CA 1
ATOM 2481 C C . ALA B 1 74 ? 12.055 -5.508 7.125 1 98.88 74 ALA B C 1
ATOM 2483 O O . ALA B 1 74 ? 13.086 -5.711 6.484 1 98.88 74 ALA B O 1
ATOM 2484 N N . ASP B 1 75 ? 11.086 -6.453 7.211 1 98.75 75 ASP B N 1
ATOM 2485 C CA . ASP B 1 75 ? 11.172 -7.727 6.496 1 98.75 75 ASP B CA 1
ATOM 2486 C C . ASP B 1 75 ? 11.344 -7.5 4.996 1 98.75 75 ASP B C 1
ATOM 2488 O O . ASP B 1 75 ? 11.938 -8.328 4.305 1 98.75 75 ASP B O 1
ATOM 2492 N N . ALA B 1 76 ? 10.82 -6.363 4.477 1 98.75 76 ALA B N 1
ATOM 2493 C CA . ALA B 1 76 ? 10.914 -6.02 3.059 1 98.75 76 ALA B CA 1
ATOM 2494 C C . ALA B 1 76 ? 12.18 -5.223 2.77 1 98.75 76 ALA B C 1
ATOM 2496 O O . ALA B 1 76 ? 12.375 -4.73 1.655 1 98.75 76 ALA B O 1
ATOM 2497 N N . ARG B 1 77 ? 13.016 -5.031 3.785 1 98.44 77 ARG B N 1
ATOM 2498 C CA . ARG B 1 77 ? 14.289 -4.32 3.674 1 98.44 77 ARG B CA 1
ATOM 2499 C C . ARG B 1 77 ? 14.094 -2.943 3.053 1 98.44 77 ARG B C 1
ATOM 2501 O O . ARG B 1 77 ? 14.805 -2.568 2.123 1 98.44 77 ARG B O 1
ATOM 2508 N N . VAL B 1 78 ? 13.102 -2.229 3.533 1 98.88 78 VAL B N 1
ATOM 2509 C CA . VAL B 1 78 ? 12.898 -0.855 3.08 1 98.88 78 VAL B CA 1
ATOM 2510 C C . VAL B 1 78 ? 14.078 0.011 3.518 1 98.88 78 VAL B C 1
ATOM 2512 O O . VAL B 1 78 ? 14.789 -0.329 4.465 1 98.88 78 VAL B O 1
ATOM 2515 N N . ASN B 1 79 ? 14.258 1.11 2.801 1 98.88 79 ASN B N 1
ATOM 2516 C CA . ASN B 1 79 ? 15.414 1.961 3.055 1 98.88 79 ASN B CA 1
ATOM 2517 C C . ASN B 1 79 ? 15.117 3.012 4.121 1 98.88 79 ASN B C 1
ATOM 2519 O O . ASN B 1 79 ? 16.031 3.539 4.75 1 98.88 79 ASN B O 1
ATOM 2523 N N . VAL B 1 80 ? 13.875 3.311 4.32 1 98.94 80 VAL B N 1
ATOM 2524 C CA . VAL B 1 80 ? 13.391 4.309 5.27 1 98.94 80 VAL B CA 1
ATOM 2525 C C . VAL B 1 80 ? 11.953 3.988 5.672 1 98.94 80 VAL B C 1
ATOM 2527 O O . VAL B 1 80 ? 11.203 3.402 4.891 1 98.94 80 VAL B O 1
ATOM 2530 N N . ILE B 1 81 ? 11.594 4.273 6.891 1 98.94 81 ILE B N 1
ATOM 2531 C CA . ILE B 1 81 ? 10.234 4.066 7.367 1 98.94 81 ILE B CA 1
ATOM 2532 C C . ILE B 1 81 ? 9.602 5.414 7.727 1 98.94 81 ILE B C 1
ATOM 2534 O O . ILE B 1 81 ? 10.211 6.219 8.43 1 98.94 81 ILE B O 1
ATOM 2538 N N . GLY B 1 82 ? 8.484 5.719 7.16 1 98.88 82 GLY B N 1
ATOM 2539 C CA . GLY B 1 82 ? 7.73 6.926 7.469 1 98.88 82 GLY B CA 1
ATOM 2540 C C . GLY B 1 82 ? 6.387 6.641 8.109 1 98.88 82 GLY B C 1
ATOM 2541 O O . GLY B 1 82 ? 5.613 5.824 7.605 1 98.88 82 GLY B O 1
ATOM 2542 N N . TRP B 1 83 ? 6.141 7.234 9.227 1 98.88 83 TRP B N 1
ATOM 2543 C CA . TRP B 1 83 ? 4.797 7.266 9.797 1 98.88 83 TRP B CA 1
ATOM 2544 C C . TRP B 1 83 ? 3.949 8.344 9.133 1 98.88 83 TRP B C 1
ATOM 2546 O O . TRP B 1 83 ? 4.227 9.539 9.273 1 98.88 83 TRP B O 1
ATOM 2556 N N . SER B 1 84 ? 2.945 7.898 8.375 1 98.62 84 SER B N 1
ATOM 2557 C CA . SER B 1 84 ? 2.061 8.828 7.676 1 98.62 84 SER B CA 1
ATOM 2558 C C . SER B 1 84 ? 0.796 9.094 8.484 1 98.62 84 SER B C 1
ATOM 2560 O O . SER B 1 84 ? -0.312 8.805 8.031 1 98.62 84 SER B O 1
ATOM 2562 N N . GLY B 1 85 ? 0.915 9.633 9.625 1 97.75 85 GLY B N 1
ATOM 2563 C CA . GLY B 1 85 ? -0.082 10.133 10.562 1 97.75 85 GLY B CA 1
ATOM 2564 C C . GLY B 1 85 ? 0.314 11.445 11.211 1 97.75 85 GLY B C 1
ATOM 2565 O O . GLY B 1 85 ? 1.484 11.828 11.188 1 97.75 85 GLY B O 1
ATOM 2566 N N . THR B 1 86 ? -0.654 12.156 11.75 1 98.19 86 THR B N 1
ATOM 2567 C CA . THR B 1 86 ? -0.378 13.516 12.203 1 98.19 86 THR B CA 1
ATOM 2568 C C . THR B 1 86 ? -0.605 13.641 13.703 1 98.19 86 THR B C 1
ATOM 2570 O O . THR B 1 86 ? -0.716 14.75 14.234 1 98.19 86 THR B O 1
ATOM 2573 N N . SER B 1 87 ? -0.667 12.523 14.414 1 97.69 87 SER B N 1
ATOM 2574 C CA . SER B 1 87 ? -1.027 12.5 15.828 1 97.69 87 SER B CA 1
ATOM 2575 C C . SER B 1 87 ? -0.071 13.352 16.656 1 97.69 87 SER B C 1
ATOM 2577 O O . SER B 1 87 ? -0.477 13.961 17.641 1 97.69 87 SER B O 1
ATOM 2579 N N . ALA B 1 88 ? 1.188 13.445 16.312 1 97.75 88 ALA B N 1
ATOM 2580 C CA . ALA B 1 88 ? 2.168 14.227 17.062 1 97.75 88 ALA B CA 1
ATOM 2581 C C . ALA B 1 88 ? 1.78 15.695 17.109 1 97.75 88 ALA B C 1
ATOM 2583 O O . ALA B 1 88 ? 2.203 16.422 18.016 1 97.75 88 ALA B O 1
ATOM 2584 N N . SER B 1 89 ? 0.993 16.125 16.125 1 98.19 89 SER B N 1
ATOM 2585 C CA . SER B 1 89 ? 0.627 17.531 16.078 1 98.19 89 SER B CA 1
ATOM 2586 C C . SER B 1 89 ? -0.228 17.922 17.266 1 98.19 89 SER B C 1
ATOM 2588 O O . SER B 1 89 ? -0.204 19.078 17.703 1 98.19 89 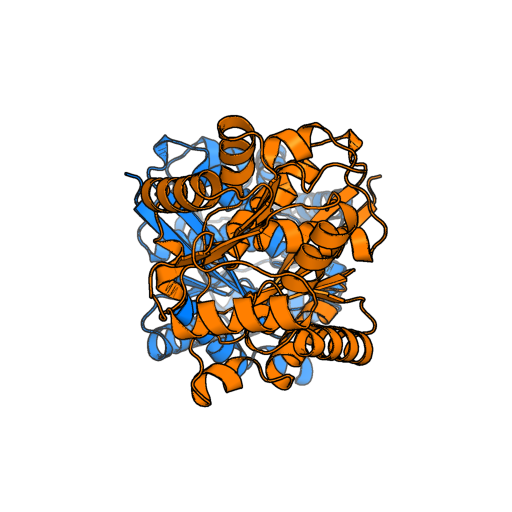SER B O 1
ATOM 2590 N N . TRP B 1 90 ? -1.008 16.938 17.891 1 97.75 90 TRP B N 1
ATOM 2591 C CA . TRP B 1 90 ? -1.793 17.297 19.078 1 97.75 90 TRP B CA 1
ATOM 2592 C C . TRP B 1 90 ? -1.254 16.609 20.312 1 97.75 90 TRP B C 1
ATOM 2594 O O . TRP B 1 90 ? -1.459 17.078 21.438 1 97.75 90 TRP B O 1
ATOM 2604 N N . LEU B 1 91 ? -0.5 15.484 20.125 1 96.25 91 LEU B N 1
ATOM 2605 C CA . LEU B 1 91 ? 0.061 14.773 21.266 1 96.25 91 LEU B CA 1
ATOM 2606 C C . LEU B 1 91 ? 1.343 15.445 21.75 1 96.25 91 LEU B C 1
ATOM 2608 O O . LEU B 1 91 ? 1.763 15.234 22.891 1 96.25 91 LEU B O 1
ATOM 2612 N N . GLY B 1 92 ? 1.94 16.219 20.859 1 96.81 92 GLY B N 1
ATOM 2613 C CA . GLY B 1 92 ? 3.256 16.781 21.109 1 96.81 92 GLY B CA 1
ATOM 2614 C C . GLY B 1 92 ? 4.328 16.25 20.172 1 96.81 92 GLY B C 1
ATOM 2615 O O . GLY B 1 92 ? 4.371 15.039 19.906 1 96.81 92 GLY B O 1
ATOM 2616 N N . PHE B 1 93 ? 5.266 17.109 19.734 1 97 93 PHE B N 1
ATOM 2617 C CA . PHE B 1 93 ? 6.238 16.781 18.703 1 97 93 PHE B CA 1
ATOM 2618 C C . PHE B 1 93 ? 7.246 15.758 19.203 1 97 93 PHE B C 1
ATOM 2620 O O . PHE B 1 93 ? 7.801 14.992 18.422 1 97 93 PHE B O 1
ATOM 2627 N N . ALA B 1 94 ? 7.48 15.688 20.516 1 96.44 94 ALA B N 1
ATOM 2628 C CA . ALA B 1 94 ? 8.398 14.727 21.125 1 96.44 94 ALA B CA 1
ATOM 2629 C C . ALA B 1 94 ? 7.934 13.289 20.859 1 96.44 94 ALA B C 1
ATOM 2631 O O . ALA B 1 94 ? 8.742 12.359 20.859 1 96.44 94 ALA B O 1
ATOM 2632 N N . ALA B 1 95 ? 6.633 13.141 20.656 1 96.25 95 ALA B N 1
ATOM 2633 C CA . ALA B 1 95 ? 6.09 11.82 20.359 1 96.25 95 ALA B CA 1
ATOM 2634 C C . ALA B 1 95 ? 6.691 11.258 19.078 1 96.25 95 ALA B C 1
ATOM 2636 O O . ALA B 1 95 ? 7.023 10.07 19.016 1 96.25 95 ALA B O 1
ATOM 2637 N N . ASP B 1 96 ? 6.832 12.086 18.062 1 97.69 96 ASP B N 1
ATOM 2638 C CA . ASP B 1 96 ? 7.418 11.648 16.797 1 97.69 96 ASP B CA 1
ATOM 2639 C C . ASP B 1 96 ? 8.914 11.367 16.953 1 97.69 96 ASP B C 1
ATOM 2641 O O . ASP B 1 96 ? 9.445 10.453 16.328 1 97.69 96 ASP B O 1
ATOM 2645 N N . ASP B 1 97 ? 9.602 12.195 17.766 1 97.5 97 ASP B N 1
ATOM 2646 C CA . ASP B 1 97 ? 11.016 11.945 18.016 1 97.5 97 ASP B CA 1
ATOM 2647 C C . ASP B 1 97 ? 11.219 10.57 18.672 1 97.5 97 ASP B C 1
ATOM 2649 O O . ASP B 1 97 ? 12.086 9.805 18.25 1 97.5 97 ASP B O 1
ATOM 2653 N N . ALA B 1 98 ? 10.43 10.312 19.641 1 97.75 98 ALA B N 1
ATOM 2654 C CA . ALA B 1 98 ? 10.5 9.031 20.359 1 97.75 98 ALA B CA 1
ATOM 2655 C C . ALA B 1 98 ? 10.172 7.871 19.422 1 97.75 98 ALA B C 1
ATOM 2657 O O . ALA B 1 98 ? 10.852 6.84 19.438 1 97.75 98 ALA B O 1
ATOM 2658 N N . LEU B 1 99 ? 9.133 8.07 18.641 1 98.38 99 LEU B N 1
ATOM 2659 C CA . LEU B 1 99 ? 8.727 7.035 17.703 1 98.38 99 LEU B CA 1
ATOM 2660 C C . LEU B 1 99 ? 9.852 6.727 16.703 1 98.38 99 LEU B C 1
ATOM 2662 O O . LEU B 1 99 ? 10.188 5.562 16.484 1 98.38 99 LEU B O 1
ATOM 2666 N N . CYS B 1 100 ? 10.398 7.766 16.078 1 98.75 100 CYS B N 1
ATOM 2667 C CA . CYS B 1 100 ? 11.461 7.59 15.094 1 98.75 100 CYS B CA 1
ATOM 2668 C C . CYS B 1 100 ? 12.664 6.895 15.711 1 98.75 100 CYS B C 1
ATOM 2670 O O . CYS B 1 100 ? 13.227 5.977 15.117 1 98.75 100 CYS B O 1
ATOM 2672 N N . THR B 1 101 ? 13.055 7.309 16.922 1 98.69 101 THR B N 1
ATOM 2673 C CA . THR B 1 101 ? 14.172 6.691 17.625 1 98.69 101 THR B CA 1
ATOM 2674 C C . THR B 1 101 ? 13.906 5.211 17.875 1 98.69 101 THR B C 1
ATOM 2676 O O . THR B 1 101 ? 14.758 4.367 17.625 1 98.69 101 THR B O 1
ATOM 2679 N N . ALA B 1 102 ? 12.734 4.906 18.359 1 98.75 102 ALA B N 1
ATOM 2680 C CA . ALA B 1 102 ? 12.367 3.529 18.672 1 98.75 102 ALA B CA 1
ATOM 2681 C C . ALA B 1 102 ? 12.367 2.656 17.422 1 98.75 102 ALA B C 1
ATOM 2683 O O . ALA B 1 102 ? 12.812 1.508 17.453 1 98.75 102 ALA B O 1
ATOM 2684 N N . ILE B 1 103 ? 11.82 3.197 16.312 1 98.88 103 ILE B N 1
ATOM 2685 C CA . ILE B 1 103 ? 11.789 2.453 15.062 1 98.88 103 ILE B CA 1
ATOM 2686 C C . ILE B 1 103 ? 13.219 2.158 14.602 1 98.88 103 ILE B C 1
ATOM 2688 O O . ILE B 1 103 ? 13.531 1.028 14.227 1 98.88 103 ILE B O 1
ATOM 2692 N N . GLU B 1 104 ? 14.07 3.178 14.641 1 98.75 104 GLU B N 1
ATOM 2693 C CA . GLU B 1 104 ? 15.453 2.994 14.211 1 98.75 104 GLU B CA 1
ATOM 2694 C C . GLU B 1 104 ? 16.172 1.981 15.094 1 98.75 104 GLU B C 1
ATOM 2696 O O . GLU B 1 104 ? 16.953 1.158 14.594 1 98.75 104 GLU B O 1
ATOM 2701 N N . GLU B 1 105 ? 15.977 2.057 16.359 1 98.69 105 GLU B N 1
ATOM 2702 C CA . GLU B 1 105 ? 16.594 1.111 17.297 1 98.69 105 GLU B CA 1
ATOM 2703 C C . GLU B 1 105 ? 16.125 -0.315 17.016 1 98.69 105 GLU B C 1
ATOM 2705 O O . GLU B 1 105 ? 16.922 -1.256 17.062 1 98.69 105 GLU B O 1
ATOM 2710 N N . ALA B 1 106 ? 14.867 -0.442 16.734 1 98.56 106 ALA B N 1
ATOM 2711 C CA . ALA B 1 106 ? 14.25 -1.759 16.578 1 98.56 106 ALA B CA 1
ATOM 2712 C C . ALA B 1 106 ? 14.609 -2.377 15.227 1 98.56 106 ALA B C 1
ATOM 2714 O O . ALA B 1 106 ? 14.664 -3.602 15.094 1 98.56 106 ALA B O 1
ATOM 2715 N N . THR B 1 107 ? 14.883 -1.566 14.195 1 98.75 107 THR B N 1
ATOM 2716 C CA . THR B 1 107 ? 14.961 -2.104 12.836 1 98.75 107 THR B CA 1
ATOM 2717 C C . THR B 1 107 ? 16.312 -1.79 12.203 1 98.75 107 THR B C 1
ATOM 2719 O O . THR B 1 107 ? 16.688 -2.396 11.203 1 98.75 107 THR B O 1
ATOM 2722 N N . GLY B 1 108 ? 17.016 -0.823 12.742 1 98.69 108 GLY B N 1
ATOM 2723 C CA . GLY B 1 108 ? 18.234 -0.323 12.109 1 98.69 108 GLY B CA 1
ATOM 2724 C C . GLY B 1 108 ? 17.953 0.552 10.898 1 98.69 108 GLY B C 1
ATOM 2725 O O . GLY B 1 108 ? 18.875 0.944 10.188 1 98.69 108 GLY B O 1
ATOM 2726 N N . ILE B 1 109 ? 16.688 0.894 10.609 1 98.88 109 ILE B N 1
ATOM 2727 C CA . ILE B 1 109 ? 16.266 1.653 9.438 1 98.88 109 ILE B CA 1
ATOM 2728 C C . ILE B 1 109 ? 15.914 3.08 9.844 1 98.88 109 ILE B C 1
ATOM 2730 O O . ILE B 1 109 ? 15.18 3.287 10.812 1 98.88 109 ILE B O 1
ATOM 2734 N N . PRO B 1 110 ? 16.453 4.125 9.148 1 98.88 110 PRO B N 1
ATOM 2735 C CA . PRO B 1 110 ? 16.047 5.492 9.484 1 98.88 110 PRO B CA 1
ATOM 2736 C C . PRO B 1 110 ? 14.531 5.691 9.414 1 98.88 110 PRO B C 1
ATOM 2738 O O . PRO B 1 110 ? 13.859 5.059 8.594 1 98.88 110 PRO B O 1
ATOM 2741 N N . ALA B 1 111 ? 14.008 6.566 10.273 1 98.88 111 ALA B N 1
ATOM 2742 C CA . ALA B 1 111 ? 12.562 6.773 10.352 1 98.88 111 ALA B CA 1
ATOM 2743 C C . ALA B 1 111 ? 12.227 8.266 10.375 1 98.88 111 ALA B C 1
ATOM 2745 O O . ALA B 1 111 ? 13.039 9.086 10.805 1 98.88 111 ALA B O 1
ATOM 2746 N N . THR B 1 112 ? 11.117 8.625 9.898 1 98.81 112 THR B N 1
ATOM 2747 C CA . THR B 1 112 ? 10.57 9.977 9.945 1 98.81 112 THR B CA 1
ATOM 2748 C C . THR B 1 112 ? 9.047 9.938 9.984 1 98.81 112 THR B C 1
ATOM 2750 O O . THR B 1 112 ? 8.445 8.867 10.148 1 98.81 112 THR B O 1
ATOM 2753 N N . THR B 1 113 ? 8.43 11.07 10.039 1 98.81 113 THR B N 1
ATOM 2754 C CA . THR B 1 113 ? 6.977 11.148 10.094 1 98.81 113 THR B CA 1
ATOM 2755 C C . THR B 1 113 ? 6.469 12.312 9.242 1 98.81 113 THR B C 1
ATOM 2757 O O . THR B 1 113 ? 7.254 13.156 8.812 1 98.81 113 THR B O 1
ATOM 2760 N N . ALA B 1 114 ? 5.207 12.312 9.016 1 98.5 114 ALA B N 1
ATOM 2761 C CA . ALA B 1 114 ? 4.555 13.406 8.297 1 98.5 114 ALA B CA 1
ATOM 2762 C C . ALA B 1 114 ? 4.801 14.742 8.992 1 98.5 114 ALA B C 1
ATOM 2764 O O . ALA B 1 114 ? 5.172 15.727 8.352 1 98.5 114 ALA B O 1
ATOM 2765 N N . VAL B 1 115 ? 4.637 14.789 10.305 1 98.62 115 VAL B N 1
ATOM 2766 C CA . VAL B 1 115 ? 4.719 16.016 11.086 1 98.62 115 VAL B CA 1
ATOM 2767 C C . VAL B 1 115 ? 6.168 16.5 11.141 1 98.62 115 VAL B C 1
ATOM 2769 O O . VAL B 1 115 ? 6.438 17.703 11.008 1 98.62 115 VAL B O 1
ATOM 2772 N N . ARG B 1 116 ? 7.113 15.547 11.32 1 97.38 116 ARG B N 1
ATOM 2773 C CA . ARG B 1 116 ? 8.523 15.922 11.273 1 97.38 116 ARG B CA 1
ATOM 2774 C C . ARG B 1 116 ? 8.891 16.547 9.93 1 97.38 116 ARG B C 1
ATOM 2776 O O . ARG B 1 116 ? 9.609 17.547 9.883 1 97.38 116 ARG B O 1
ATOM 2783 N N . GLY B 1 117 ? 8.406 15.898 8.875 1 96.44 117 GLY B N 1
ATOM 2784 C CA . GLY B 1 117 ? 8.641 16.453 7.547 1 96.44 117 GLY B CA 1
ATOM 2785 C C . GLY B 1 117 ? 8.062 17.828 7.359 1 96.44 117 GLY B C 1
ATOM 2786 O O . GLY B 1 117 ? 8.727 18.734 6.84 1 96.44 117 GLY B O 1
ATOM 2787 N N . MET B 1 118 ? 6.816 18.031 7.812 1 96.25 118 MET B N 1
ATOM 2788 C CA . MET B 1 118 ? 6.129 19.312 7.695 1 96.25 118 MET B CA 1
ATOM 2789 C C . MET B 1 118 ? 6.859 20.391 8.484 1 96.25 118 MET B C 1
ATOM 2791 O O . MET B 1 118 ? 7.086 21.484 7.973 1 96.25 118 MET B O 1
ATOM 2795 N N . ASN B 1 119 ? 7.27 20.062 9.68 1 95.75 119 ASN B N 1
ATOM 2796 C CA . ASN B 1 119 ? 7.973 21.016 10.531 1 95.75 119 ASN B CA 1
ATOM 2797 C C . ASN B 1 119 ? 9.336 21.375 9.961 1 95.75 119 ASN B C 1
ATOM 2799 O O . ASN B 1 119 ? 9.758 22.531 10.039 1 95.75 119 ASN B O 1
ATOM 2803 N N . SER B 1 120 ? 10 20.391 9.422 1 93.69 120 SER B N 1
ATOM 2804 C CA . SER B 1 120 ? 11.289 20.641 8.797 1 93.69 120 SER B CA 1
ATOM 2805 C C . SER B 1 120 ? 11.156 21.625 7.633 1 93.69 120 SER B C 1
ATOM 2807 O O . SER B 1 120 ? 11.953 22.562 7.504 1 93.69 120 SER B O 1
ATOM 2809 N N . LEU B 1 121 ? 10.172 21.406 6.844 1 91.75 121 LEU B N 1
ATOM 2810 C CA . LEU B 1 121 ? 9.953 22.266 5.691 1 91.75 121 LEU B CA 1
ATOM 2811 C C . LEU B 1 121 ? 9.547 23.672 6.133 1 91.75 121 LEU B C 1
ATOM 2813 O O . LEU B 1 121 ? 9.961 24.656 5.527 1 91.75 121 LEU B O 1
ATOM 2817 N N . LEU B 1 122 ? 8.727 23.719 7.145 1 91.5 122 LEU B N 1
ATOM 2818 C CA . LEU B 1 122 ? 8.336 25.016 7.703 1 91.5 122 LEU B CA 1
ATOM 2819 C C . LEU B 1 122 ? 9.555 25.797 8.172 1 91.5 122 LEU B C 1
ATOM 2821 O O . LEU B 1 122 ? 9.641 27 7.938 1 91.5 122 LEU B O 1
ATOM 2825 N N . GLN B 1 123 ? 10.43 25.125 8.797 1 88.31 123 GLN B N 1
ATOM 2826 C CA . GLN B 1 123 ? 11.625 25.781 9.305 1 88.31 123 GLN B CA 1
ATOM 2827 C C . GLN B 1 123 ? 12.539 26.219 8.164 1 88.31 123 GLN B C 1
ATOM 2829 O O . GLN B 1 123 ? 13.125 27.297 8.219 1 88.31 123 GLN B O 1
ATOM 2834 N N . GLN B 1 124 ? 12.625 25.453 7.168 1 84.94 124 GLN B N 1
ATOM 2835 C CA . GLN B 1 124 ? 13.531 25.719 6.055 1 84.94 124 GLN B CA 1
ATOM 2836 C C . GLN B 1 124 ? 13 26.844 5.168 1 84.94 124 GLN B C 1
ATOM 2838 O O . GLN B 1 124 ? 13.781 27.625 4.609 1 84.94 124 GLN B O 1
ATOM 2843 N N . GLN B 1 125 ? 11.766 26.844 5.062 1 78.38 125 GLN B N 1
ATOM 2844 C CA . GLN B 1 125 ? 11.203 27.719 4.027 1 78.38 125 GLN B CA 1
ATOM 2845 C C . GLN B 1 125 ? 10.539 28.938 4.637 1 78.38 125 GLN B C 1
ATOM 2847 O O . GLN B 1 125 ? 10.094 29.844 3.916 1 78.38 125 GLN B O 1
ATOM 2852 N N . ARG B 1 126 ? 10.492 28.922 5.84 1 71 126 ARG B N 1
ATOM 2853 C CA . ARG B 1 126 ? 9.781 30.016 6.477 1 71 126 ARG B CA 1
ATOM 2854 C C . ARG B 1 126 ? 10.609 31.297 6.434 1 71 126 ARG B C 1
ATOM 2856 O O . ARG B 1 126 ? 11.797 31.297 6.766 1 71 126 ARG B O 1
ATOM 2863 N N . ARG B 1 127 ? 9.984 32.156 5.699 1 67.44 127 ARG B N 1
ATOM 2864 C CA . ARG B 1 127 ? 10.516 33.531 5.758 1 67.44 127 ARG B CA 1
ATOM 2865 C C . ARG B 1 127 ? 10.203 34.188 7.102 1 67.44 127 ARG B C 1
ATOM 2867 O O . ARG B 1 127 ? 9.281 33.75 7.801 1 67.44 127 ARG B O 1
ATOM 2874 N N . PRO B 1 128 ? 11.062 35.156 7.336 1 63.78 128 PRO B N 1
ATOM 2875 C CA . PRO B 1 128 ? 10.734 35.938 8.539 1 63.78 128 PRO B CA 1
ATOM 2876 C C . PRO B 1 128 ? 9.32 36.5 8.516 1 63.78 128 PRO B C 1
ATOM 2878 O O . PRO B 1 128 ? 8.836 36.906 7.465 1 63.78 128 PRO B O 1
ATOM 2881 N N . HIS B 1 129 ? 8.469 36.281 9.398 1 63.03 129 HIS B N 1
ATOM 2882 C CA . HIS B 1 129 ? 7.129 36.812 9.594 1 63.03 129 HIS B CA 1
ATOM 2883 C C . HIS B 1 129 ? 6.094 36 8.836 1 63.03 129 HIS B C 1
ATOM 2885 O O . HIS B 1 129 ? 4.98 36.469 8.586 1 63.03 129 HIS B O 1
ATOM 2891 N N . ASP B 1 130 ? 6.52 34.812 8.375 1 78.62 130 ASP B N 1
ATOM 2892 C CA . ASP B 1 130 ? 5.543 34 7.656 1 78.62 130 ASP B CA 1
ATOM 2893 C C . ASP B 1 130 ? 4.406 33.594 8.578 1 78.62 130 ASP B C 1
ATOM 2895 O O . ASP B 1 130 ? 4.648 33.062 9.68 1 78.62 130 ASP B O 1
ATOM 2899 N N . THR B 1 131 ? 3.238 34 8.156 1 93.56 131 THR B N 1
ATOM 2900 C CA . THR B 1 131 ? 2.023 33.625 8.867 1 93.56 131 THR B CA 1
ATOM 2901 C C . THR B 1 131 ? 1.498 32.281 8.367 1 93.56 131 THR B C 1
ATOM 2903 O O . THR B 1 131 ? 1.463 32.031 7.156 1 93.56 131 THR B O 1
ATOM 2906 N N . VAL B 1 132 ? 1.183 31.453 9.367 1 96.69 132 VAL B N 1
ATOM 2907 C CA . VAL B 1 132 ? 0.807 30.078 9.031 1 96.69 132 VAL B CA 1
ATOM 2908 C C . VAL B 1 132 ? -0.687 29.891 9.281 1 96.69 132 VAL B C 1
ATOM 2910 O O . VAL B 1 132 ? -1.238 30.406 10.25 1 96.69 132 VAL B O 1
ATOM 2913 N N . GLY B 1 133 ? -1.304 29.266 8.336 1 98.06 133 GLY B N 1
ATOM 2914 C CA . GLY B 1 133 ? -2.666 28.781 8.492 1 98.06 133 GLY B CA 1
ATOM 2915 C C . GLY B 1 133 ? -2.75 27.281 8.703 1 98.06 133 GLY B C 1
ATOM 2916 O O . GLY B 1 133 ? -1.832 26.547 8.336 1 98.06 133 GLY B O 1
ATOM 2917 N N . LEU B 1 134 ? -3.826 26.844 9.344 1 98.81 134 LEU B N 1
ATOM 2918 C CA . LEU B 1 134 ? -4.043 25.438 9.672 1 98.81 134 LEU B CA 1
ATOM 2919 C C . LEU B 1 134 ? -5.414 24.969 9.188 1 98.81 134 LEU B C 1
ATOM 2921 O O . LEU B 1 134 ? -6.43 25.609 9.477 1 98.81 134 LEU B O 1
ATOM 2925 N N . VAL B 1 135 ? -5.438 23.922 8.406 1 98.88 135 VAL B N 1
ATOM 2926 C CA . VAL B 1 135 ? -6.664 23.281 7.938 1 98.88 135 VAL B CA 1
ATOM 2927 C C . VAL B 1 135 ? -6.676 21.812 8.359 1 98.88 135 VAL B C 1
ATOM 2929 O O . VAL B 1 135 ? -5.746 21.062 8.047 1 98.88 135 VAL B O 1
ATOM 2932 N N . THR B 1 136 ? -7.629 21.391 9.141 1 98.75 136 THR B N 1
ATOM 2933 C CA . THR B 1 136 ? -7.77 20.016 9.617 1 98.75 136 THR B CA 1
ATOM 2934 C C . THR B 1 136 ? -9.219 19.547 9.492 1 98.75 136 THR B C 1
ATOM 2936 O O . THR B 1 136 ? -10.133 20.359 9.352 1 98.75 136 THR B O 1
ATOM 2939 N N . PRO B 1 137 ? -9.406 18.203 9.492 1 98.69 137 PRO B N 1
ATOM 2940 C CA . PRO B 1 137 ? -10.781 17.688 9.57 1 98.69 137 PRO B CA 1
ATOM 2941 C C . PRO B 1 137 ? -11.242 17.469 11.008 1 98.69 137 PRO B C 1
ATOM 2943 O O . PRO B 1 137 ? -12.328 16.922 11.227 1 98.69 137 PRO B O 1
ATOM 2946 N N . TYR B 1 138 ? -10.484 17.875 12 1 98.5 138 TYR B N 1
ATOM 2947 C CA . TYR B 1 138 ? -10.633 17.406 13.375 1 98.5 138 TYR B CA 1
ATOM 2948 C C . TYR B 1 138 ? -11.648 18.266 14.133 1 98.5 138 TYR B C 1
ATOM 2950 O O . TYR B 1 138 ? -12.148 19.25 13.609 1 98.5 138 TYR B O 1
ATOM 2958 N N . THR B 1 139 ? -11.977 17.781 15.344 1 98.44 139 THR B N 1
ATOM 2959 C CA . THR B 1 139 ? -12.82 18.531 16.266 1 98.44 139 THR B CA 1
ATOM 2960 C C . THR B 1 139 ? -12.109 19.781 16.766 1 98.44 139 THR B C 1
ATOM 2962 O O . THR B 1 139 ? -10.883 19.875 16.703 1 98.44 139 THR B O 1
ATOM 2965 N N . PRO B 1 140 ? -12.906 20.703 17.25 1 98.06 140 PRO B N 1
ATOM 2966 C CA . PRO B 1 140 ? -12.312 21.969 17.703 1 98.06 140 PRO B CA 1
ATOM 2967 C C . PRO B 1 140 ? -11.258 21.766 18.797 1 98.06 140 PRO B C 1
ATOM 2969 O O . PRO B 1 140 ? -10.242 22.453 18.812 1 98.06 140 PRO B O 1
ATOM 2972 N N . ASP B 1 141 ? -11.523 20.797 19.672 1 98.12 141 ASP B N 1
ATOM 2973 C CA . ASP B 1 141 ? -10.586 20.578 20.766 1 98.12 141 ASP B CA 1
ATOM 2974 C C . ASP B 1 141 ? -9.258 20.031 20.25 1 98.12 141 ASP B C 1
ATOM 2976 O O . ASP B 1 141 ? -8.188 20.438 20.703 1 98.12 141 ASP B O 1
ATOM 2980 N N . VAL B 1 142 ? -9.273 19.078 19.297 1 98.31 142 VAL B N 1
ATOM 2981 C CA . VAL B 1 142 ? -8.055 18.547 18.688 1 98.31 142 VAL B CA 1
ATOM 2982 C C . VAL B 1 142 ? -7.328 19.656 17.938 1 98.31 142 VAL B C 1
ATOM 2984 O O . VAL B 1 142 ? -6.109 19.812 18.047 1 98.31 142 VAL B O 1
ATOM 2987 N N . ASN B 1 143 ? -8.062 20.438 17.188 1 98.38 143 ASN B N 1
ATOM 2988 C CA . ASN B 1 143 ? -7.488 21.562 16.453 1 98.38 143 ASN B CA 1
ATOM 2989 C C . ASN B 1 143 ? -6.793 22.547 17.391 1 98.38 143 ASN B C 1
ATOM 2991 O O . ASN B 1 143 ? -5.688 23.016 17.094 1 98.38 143 ASN B O 1
ATOM 2995 N N . LYS B 1 144 ? -7.426 22.859 18.469 1 98.38 144 LYS B N 1
ATOM 2996 C CA . LYS B 1 144 ? -6.852 23.766 19.453 1 98.38 144 LYS B CA 1
ATOM 2997 C C . LYS B 1 144 ? -5.574 23.188 20.047 1 98.38 144 LYS B C 1
ATOM 2999 O O . LYS B 1 144 ? -4.598 23.906 20.266 1 98.38 144 LYS B O 1
ATOM 3004 N N . ALA B 1 145 ? -5.566 21.906 20.344 1 98.44 145 ALA B N 1
ATOM 3005 C CA . ALA B 1 145 ? -4.379 21.25 20.859 1 98.44 145 ALA B CA 1
ATOM 3006 C C . ALA B 1 145 ? -3.209 21.359 19.891 1 98.44 145 ALA B C 1
ATOM 3008 O O . ALA B 1 145 ? -2.061 21.531 20.312 1 98.44 145 ALA B O 1
ATOM 3009 N N . ILE B 1 146 ? -3.482 21.266 18.578 1 98.75 146 ILE B N 1
ATOM 3010 C CA . ILE B 1 146 ? -2.453 21.438 17.547 1 98.75 146 ILE B CA 1
ATOM 3011 C C . ILE B 1 146 ? -1.899 22.859 17.594 1 98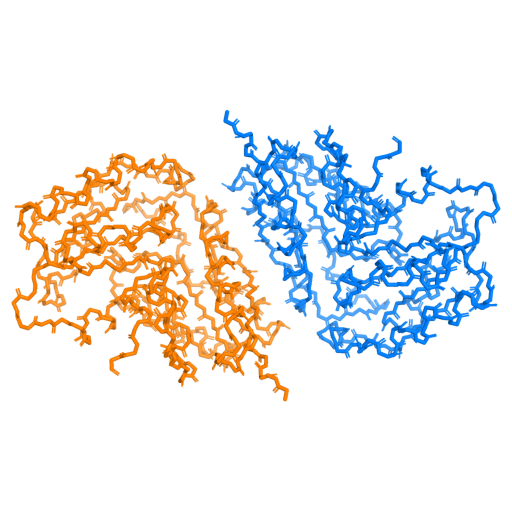.75 146 ILE B C 1
ATOM 3013 O O . ILE B 1 146 ? -0.683 23.047 17.625 1 98.75 146 ILE B O 1
ATOM 3017 N N . GLN B 1 147 ? -2.777 23.828 17.672 1 98.44 147 GLN B N 1
ATOM 3018 C CA . GLN B 1 147 ? -2.35 25.219 17.766 1 98.44 147 GLN B CA 1
ATOM 3019 C C . GLN B 1 147 ? -1.477 25.453 19 1 98.44 147 GLN B C 1
ATOM 3021 O O . GLN B 1 147 ? -0.463 26.156 18.922 1 98.44 147 GLN B O 1
ATOM 3026 N N . GLU B 1 148 ? -1.862 24.875 20.062 1 98.31 148 GLU B N 1
ATOM 3027 C CA . GLU B 1 148 ? -1.123 25.031 21.312 1 98.31 148 GLU B CA 1
ATOM 3028 C C . GLU B 1 148 ? 0.267 24.406 21.219 1 98.31 148 GLU B C 1
ATOM 3030 O O . GLU B 1 148 ? 1.242 24.969 21.719 1 98.31 148 GLU B O 1
ATOM 3035 N N . ASN B 1 149 ? 0.34 23.25 20.609 1 97.94 149 ASN B N 1
ATOM 3036 C CA . ASN B 1 149 ? 1.64 22.609 20.438 1 97.94 149 ASN B CA 1
ATOM 3037 C C . ASN B 1 149 ? 2.553 23.438 19.531 1 97.94 149 ASN B C 1
ATOM 3039 O O . ASN B 1 149 ? 3.746 23.578 19.812 1 97.94 149 ASN B O 1
ATOM 3043 N N . TYR B 1 150 ? 2.027 23.984 18.453 1 97.12 150 TYR B N 1
ATOM 3044 C CA . TYR B 1 150 ? 2.826 24.844 17.578 1 97.12 150 TYR B CA 1
ATOM 3045 C C . TYR B 1 150 ? 3.248 26.109 18.312 1 97.12 150 TYR B C 1
ATOM 3047 O O . TYR B 1 150 ? 4.383 26.578 18.172 1 97.12 150 TYR B O 1
ATOM 3055 N N . ALA B 1 151 ? 2.318 26.656 19.125 1 96.69 151 ALA B N 1
ATOM 3056 C CA . ALA B 1 151 ? 2.656 27.844 19.906 1 96.69 151 ALA B CA 1
ATOM 3057 C C . ALA B 1 151 ? 3.805 27.562 20.875 1 96.69 151 ALA B C 1
ATOM 3059 O O . ALA B 1 151 ? 4.719 28.375 21.016 1 96.69 151 ALA B O 1
ATOM 3060 N N . ALA B 1 152 ? 3.732 26.406 21.484 1 96.38 152 ALA B N 1
ATOM 3061 C CA . ALA B 1 152 ? 4.781 26 22.422 1 96.38 152 ALA B CA 1
ATOM 3062 C C . ALA B 1 152 ? 6.121 25.844 21.703 1 96.38 152 ALA B C 1
ATOM 3064 O O . ALA B 1 152 ? 7.18 26.031 22.312 1 96.38 152 ALA B O 1
ATOM 3065 N N . ALA B 1 153 ? 6.047 25.578 20.453 1 93 153 ALA B N 1
ATOM 3066 C CA . ALA B 1 153 ? 7.254 25.406 19.641 1 93 153 ALA B CA 1
ATOM 3067 C C . ALA B 1 153 ? 7.672 26.719 19 1 93 153 ALA B C 1
ATOM 3069 O O . ALA B 1 153 ? 8.602 26.75 18.188 1 93 153 ALA B O 1
ATOM 3070 N N . GLY B 1 154 ? 6.93 27.812 19.219 1 91.5 154 GLY B N 1
ATOM 3071 C CA . GLY B 1 154 ? 7.352 29.125 18.781 1 91.5 154 GLY B CA 1
ATOM 3072 C C . GLY B 1 154 ? 6.633 29.609 17.531 1 91.5 154 GLY B C 1
ATOM 3073 O O . GLY B 1 154 ? 7.027 30.609 16.922 1 91.5 154 GLY B O 1
ATOM 3074 N N . LEU B 1 155 ? 5.633 28.891 17.125 1 93.81 155 LEU B N 1
ATOM 3075 C CA . LEU B 1 155 ? 4.852 29.281 15.945 1 93.81 155 LEU B CA 1
ATOM 3076 C C . LEU B 1 155 ? 3.381 29.453 16.312 1 93.81 155 LEU B C 1
ATOM 3078 O O . LEU B 1 155 ? 2.664 28.469 16.5 1 93.81 155 LEU B O 1
ATOM 3082 N N . THR B 1 156 ? 3.004 30.641 16.328 1 94.56 156 THR B N 1
ATOM 3083 C CA . THR B 1 156 ? 1.617 30.922 16.688 1 94.56 156 THR B CA 1
ATOM 3084 C C . THR B 1 156 ? 0.72 30.875 15.453 1 94.56 156 THR B C 1
ATOM 3086 O O . THR B 1 156 ? 0.99 31.547 14.461 1 94.56 156 THR B O 1
ATOM 3089 N N . ILE B 1 157 ? -0.284 30.047 15.492 1 96.94 157 ILE B N 1
ATOM 3090 C CA . ILE B 1 157 ? -1.353 30 14.5 1 96.94 157 ILE B CA 1
ATOM 3091 C C . ILE B 1 157 ? -2.645 30.531 15.109 1 96.94 157 ILE B C 1
ATOM 3093 O O . ILE B 1 157 ? -3.252 29.891 15.969 1 96.94 157 ILE B O 1
ATOM 3097 N N . SER B 1 158 ? -3.064 31.719 14.719 1 96.69 158 SER B N 1
ATOM 3098 C CA . SER B 1 158 ? -4.227 32.375 15.305 1 96.69 158 SER B CA 1
ATOM 3099 C C . SER B 1 158 ? -5.516 31.641 14.961 1 96.69 158 SER B C 1
ATOM 3101 O O . SER B 1 158 ? -5.559 30.875 13.992 1 96.69 158 SER B O 1
ATOM 3103 N N . ASP B 1 159 ? -6.535 31.859 15.75 1 97.38 159 ASP B N 1
ATOM 3104 C CA . ASP B 1 159 ? -7.844 31.266 15.5 1 97.38 159 ASP B CA 1
ATOM 3105 C C . ASP B 1 159 ? -8.383 31.688 14.141 1 97.38 159 ASP B C 1
ATOM 3107 O O . ASP B 1 159 ? -9.062 30.906 13.469 1 97.38 159 ASP B O 1
ATOM 3111 N N . GLY B 1 160 ? -8.062 32.875 13.773 1 97.12 160 GLY B N 1
ATOM 3112 C CA . GLY B 1 160 ? -8.523 33.375 12.492 1 97.12 160 GLY B CA 1
ATOM 3113 C C . GLY B 1 160 ? -7.902 32.656 11.305 1 97.12 160 GLY B C 1
ATOM 3114 O O . GLY B 1 160 ? -8.445 32.719 10.203 1 97.12 160 GLY B O 1
ATOM 3115 N N . ARG B 1 161 ? -6.793 31.969 11.5 1 98 161 ARG B N 1
ATOM 3116 C CA . ARG B 1 161 ? -6.098 31.266 10.43 1 98 161 ARG B CA 1
ATOM 3117 C C . ARG B 1 161 ? -6.164 29.766 10.633 1 98 161 ARG B C 1
ATOM 3119 O O . ARG B 1 161 ? -5.266 29.031 10.195 1 98 161 ARG B O 1
ATOM 3126 N N . SER B 1 162 ? -7.152 29.375 11.383 1 98.38 162 SER B N 1
ATOM 3127 C CA . SER B 1 162 ? -7.398 27.953 11.602 1 98.38 162 SER B CA 1
ATOM 3128 C C . SER B 1 162 ? -8.812 27.562 11.188 1 98.38 162 SER B C 1
ATOM 3130 O O . SER B 1 162 ? -9.773 28.266 11.508 1 98.38 162 SER B O 1
ATOM 3132 N N . ARG B 1 163 ? -8.945 26.531 10.383 1 98.69 163 ARG B N 1
ATOM 3133 C CA . ARG B 1 163 ? -10.242 25.984 9.984 1 98.69 163 ARG B CA 1
ATOM 3134 C C . ARG B 1 163 ? -10.289 24.469 10.172 1 98.69 163 ARG B C 1
ATOM 3136 O O . ARG B 1 163 ? -9.297 23.781 9.93 1 98.69 163 ARG B O 1
ATOM 3143 N N . TYR B 1 164 ? -11.383 23.953 10.594 1 98.56 164 TYR B N 1
ATOM 3144 C CA . TYR B 1 164 ? -11.609 22.531 10.852 1 98.56 164 TYR B CA 1
ATOM 3145 C C . TYR B 1 164 ? -13.055 22.156 10.562 1 98.56 164 TYR B C 1
ATOM 3147 O O . TYR B 1 164 ? -13.938 23.016 10.523 1 98.56 164 TYR B O 1
ATOM 3155 N N . THR B 1 165 ? -13.352 20.844 10.328 1 98.19 165 THR B N 1
ATOM 3156 C CA . THR B 1 165 ? -14.695 20.422 9.961 1 98.19 165 THR B CA 1
ATOM 3157 C C . THR B 1 165 ? -15.445 19.891 11.188 1 98.19 165 THR B C 1
ATOM 3159 O O . THR B 1 165 ? -16.672 19.766 11.164 1 98.19 165 THR B O 1
ATOM 3162 N N . GLY B 1 166 ? -14.695 19.484 12.25 1 98.25 166 GLY B N 1
ATOM 3163 C CA . GLY B 1 166 ? -15.336 19.016 13.469 1 98.25 166 GLY B CA 1
ATOM 3164 C C . GLY B 1 166 ? -15.562 17.516 13.477 1 98.25 166 GLY B C 1
ATOM 3165 O O . GLY B 1 166 ? -16.406 17.016 14.219 1 98.25 166 GLY B O 1
ATOM 3166 N N . TRP B 1 167 ? -14.898 16.75 12.672 1 98.06 167 TRP B N 1
ATOM 3167 C CA . TRP B 1 167 ? -15.109 15.32 12.547 1 98.06 167 TRP B CA 1
ATOM 3168 C C . TRP B 1 167 ? -14.148 14.555 13.453 1 98.06 167 TRP B C 1
ATOM 3170 O O . TRP B 1 167 ? -13.094 15.07 13.828 1 98.06 167 TRP B O 1
ATOM 3180 N N . SER B 1 168 ? -14.539 13.344 13.844 1 97.81 168 SER B N 1
ATOM 3181 C CA . SER B 1 168 ? -13.688 12.523 14.703 1 97.81 168 SER B CA 1
ATOM 3182 C C . SER B 1 168 ? -13.523 11.117 14.148 1 97.81 168 SER B C 1
ATOM 3184 O O . SER B 1 168 ? -12.586 10.406 14.516 1 97.81 168 SER B O 1
ATOM 3186 N N . ASP B 1 169 ? -14.484 10.719 13.32 1 97.75 169 ASP B N 1
ATOM 3187 C CA . ASP B 1 169 ? -14.398 9.414 12.664 1 97.75 169 ASP B CA 1
ATOM 3188 C C . ASP B 1 169 ? -13.414 9.445 11.5 1 97.75 169 ASP B C 1
ATOM 3190 O O . ASP B 1 169 ? -13.711 9.992 10.438 1 97.75 169 ASP B O 1
ATOM 3194 N N . ASN B 1 170 ? -12.219 8.805 11.633 1 97.25 170 ASN B N 1
ATOM 3195 C CA . ASN B 1 170 ? -11.109 8.945 10.695 1 97.25 170 ASN B CA 1
ATOM 3196 C C . ASN B 1 170 ? -11.531 8.594 9.273 1 97.25 170 ASN B C 1
ATOM 3198 O O . ASN B 1 170 ? -11.117 9.258 8.32 1 97.25 170 ASN B O 1
ATOM 3202 N N . ILE B 1 171 ? -12.383 7.543 9.117 1 97.38 171 ILE B N 1
ATOM 3203 C CA . ILE B 1 171 ? -12.734 7.07 7.781 1 97.38 171 ILE B CA 1
ATOM 3204 C C . ILE B 1 171 ? -13.469 8.172 7.02 1 97.38 171 ILE B C 1
ATOM 3206 O O . ILE B 1 171 ? -13.383 8.25 5.789 1 97.38 171 ILE B O 1
ATOM 3210 N N . THR B 1 172 ? -14.086 9.117 7.688 1 97.62 172 THR B N 1
ATOM 3211 C CA . THR B 1 172 ? -14.922 10.133 7.055 1 97.62 172 THR B CA 1
ATOM 3212 C C . THR B 1 172 ? -14.055 11.273 6.508 1 97.62 172 THR B C 1
ATOM 3214 O O . THR B 1 172 ? -14.516 12.062 5.68 1 97.62 172 THR B O 1
ATOM 3217 N N . PHE B 1 173 ? -12.836 11.398 6.969 1 98.5 173 PHE B N 1
ATOM 3218 C CA . PHE B 1 173 ? -11.984 12.523 6.586 1 98.5 173 PHE B CA 1
ATOM 3219 C C . PHE B 1 173 ? -11.758 12.539 5.082 1 98.5 173 PHE B C 1
ATOM 3221 O O . PHE B 1 173 ? -11.625 13.609 4.48 1 98.5 173 PHE B O 1
ATOM 3228 N N . ALA B 1 174 ? -11.742 11.336 4.512 1 97.81 174 ALA B N 1
ATOM 3229 C CA . ALA B 1 174 ? -11.508 11.227 3.074 1 97.81 174 ALA B CA 1
ATOM 3230 C C . ALA B 1 174 ? -12.672 11.797 2.283 1 97.81 174 ALA B C 1
ATOM 3232 O O . ALA B 1 174 ? -12.555 12.047 1.08 1 97.81 174 ALA B O 1
ATOM 3233 N N . ASN B 1 175 ? -13.797 12.062 2.912 1 96.88 175 ASN B N 1
ATOM 3234 C CA . ASN B 1 175 ? -15 12.578 2.258 1 96.88 175 ASN B CA 1
ATOM 3235 C C . ASN B 1 175 ? -14.977 14.102 2.172 1 96.88 175 ASN B C 1
ATOM 3237 O O . ASN B 1 175 ? -15.859 14.703 1.558 1 96.88 175 ASN B O 1
ATOM 3241 N N . LEU B 1 176 ? -14 14.742 2.816 1 97.88 176 LEU B N 1
ATOM 3242 C CA . LEU B 1 176 ? -13.883 16.188 2.684 1 97.88 176 LEU B CA 1
ATOM 3243 C C . LEU B 1 176 ? -13.68 16.594 1.227 1 97.88 176 LEU B C 1
ATOM 3245 O O . LEU B 1 176 ? -12.625 16.328 0.646 1 97.88 176 LEU B O 1
ATOM 3249 N N . ASP B 1 177 ? -14.695 17.188 0.659 1 96.81 177 ASP B N 1
ATOM 3250 C CA . ASP B 1 177 ? -14.695 17.422 -0.782 1 96.81 177 ASP B CA 1
ATOM 3251 C C . ASP B 1 177 ? -13.883 18.672 -1.132 1 96.81 177 ASP B C 1
ATOM 3253 O O . ASP B 1 177 ? -13.547 19.469 -0.253 1 96.81 177 ASP B O 1
ATOM 3257 N N . GLU B 1 178 ? -13.586 18.812 -2.377 1 97 178 GLU B N 1
ATOM 3258 C CA . GLU B 1 178 ? -12.695 19.859 -2.865 1 97 178 GLU B CA 1
ATOM 3259 C C . GLU B 1 178 ? -13.289 21.25 -2.627 1 97 178 GLU B C 1
ATOM 3261 O O . GLU B 1 178 ? -12.602 22.156 -2.154 1 97 178 GLU B O 1
ATOM 3266 N N . PRO B 1 179 ? -14.586 21.5 -2.875 1 97.88 179 PRO B N 1
ATOM 3267 C CA . PRO B 1 179 ? -15.141 22.828 -2.619 1 97.88 179 PRO B CA 1
ATOM 3268 C C . PRO B 1 179 ? -15.008 23.25 -1.158 1 97.88 179 PRO B C 1
ATOM 3270 O O . PRO B 1 179 ? -14.695 24.406 -0.872 1 97.88 179 PRO B O 1
ATOM 3273 N N . THR B 1 180 ? -15.258 22.297 -0.265 1 98.38 180 THR B N 1
ATOM 3274 C CA . THR B 1 180 ? -15.117 22.594 1.154 1 98.38 180 THR B CA 1
ATOM 3275 C C . THR B 1 180 ? -13.656 22.906 1.498 1 98.38 180 THR B C 1
ATOM 3277 O O . THR B 1 180 ? -13.375 23.875 2.205 1 98.38 180 THR B O 1
ATOM 3280 N N . LEU B 1 181 ? -12.742 22.141 1.014 1 98.5 181 LEU B N 1
ATOM 3281 C CA . LEU B 1 181 ? -11.32 22.359 1.237 1 98.5 181 LEU B CA 1
ATOM 3282 C C . LEU B 1 181 ? -10.883 23.703 0.669 1 98.5 181 LEU B C 1
ATOM 3284 O O . LEU B 1 181 ? -10.125 24.438 1.31 1 98.5 181 LEU B O 1
ATOM 3288 N N . ASP B 1 182 ? -11.383 23.984 -0.56 1 98.62 182 ASP B N 1
ATOM 3289 C CA . ASP B 1 182 ? -11.07 25.266 -1.188 1 98.62 182 ASP B CA 1
ATOM 3290 C C . ASP B 1 182 ? -11.508 26.438 -0.304 1 98.62 182 ASP B C 1
ATOM 3292 O O . ASP B 1 182 ? -10.758 27.391 -0.109 1 98.62 182 ASP B O 1
ATOM 3296 N N . ALA B 1 183 ? -12.68 26.328 0.217 1 98.69 183 ALA B N 1
ATOM 3297 C CA . ALA B 1 183 ? -13.227 27.391 1.06 1 98.69 183 ALA B CA 1
ATOM 3298 C C . ALA B 1 183 ? -12.406 27.547 2.338 1 98.69 183 ALA B C 1
ATOM 3300 O O . ALA B 1 183 ? -12.18 28.672 2.801 1 98.69 183 ALA B O 1
ATOM 3301 N N . MET B 1 184 ? -12.008 26.453 2.898 1 98.75 184 MET B N 1
ATOM 3302 C CA . MET B 1 184 ? -11.211 26.5 4.121 1 98.75 184 MET B CA 1
ATOM 3303 C C . MET B 1 184 ? -9.852 27.141 3.863 1 98.75 184 MET B C 1
ATOM 3305 O O . MET B 1 184 ? -9.414 28 4.633 1 98.75 184 MET B O 1
ATOM 3309 N N . VAL B 1 185 ? -9.211 26.719 2.809 1 98.69 185 VAL B N 1
ATOM 3310 C CA . VAL B 1 185 ? -7.918 27.281 2.461 1 98.69 185 VAL B CA 1
ATOM 3311 C C . VAL B 1 185 ? -8.07 28.766 2.139 1 98.69 185 VAL B C 1
ATOM 3313 O O . VAL B 1 185 ? -7.301 29.594 2.625 1 98.69 185 VAL B O 1
ATOM 3316 N N . ASP B 1 186 ? -9.102 29.109 1.379 1 98.62 186 ASP B N 1
ATOM 3317 C CA . ASP B 1 186 ? -9.383 30.5 1.042 1 98.62 186 ASP B CA 1
ATOM 3318 C C . ASP B 1 186 ? -9.547 31.344 2.303 1 98.62 186 ASP B C 1
ATOM 3320 O O . ASP B 1 186 ? -9.023 32.469 2.377 1 98.62 186 ASP B O 1
ATOM 3324 N N . ASP B 1 187 ? -10.25 30.844 3.199 1 98.75 187 ASP B N 1
ATOM 3325 C CA . ASP B 1 187 ? -10.562 31.594 4.414 1 98.75 187 ASP B CA 1
ATOM 3326 C C . ASP B 1 187 ? -9.297 31.891 5.219 1 98.75 187 ASP B C 1
ATOM 3328 O O . ASP B 1 187 ? -9.094 33 5.672 1 98.75 187 ASP B O 1
ATOM 3332 N N . VAL B 1 188 ? -8.438 30.859 5.426 1 98.5 188 VAL B N 1
ATOM 3333 C CA . VAL B 1 188 ? -7.242 31.094 6.227 1 98.5 188 VAL B CA 1
ATOM 3334 C C . VAL B 1 188 ? -6.305 32.031 5.484 1 98.5 188 VAL B C 1
ATOM 3336 O O . VAL B 1 188 ? -5.594 32.844 6.105 1 98.5 188 VAL B O 1
ATOM 3339 N N . VAL B 1 189 ? -6.301 31.984 4.184 1 97.94 189 VAL B N 1
ATOM 3340 C CA . VAL B 1 189 ? -5.488 32.875 3.373 1 97.94 189 VAL B CA 1
ATOM 3341 C C . VAL B 1 189 ? -6.027 34.312 3.496 1 97.94 189 VAL B C 1
ATOM 3343 O O . VAL B 1 189 ? -5.258 35.25 3.641 1 97.94 189 VAL B O 1
ATOM 3346 N N . ARG B 1 190 ? -7.324 34.469 3.459 1 97.94 190 ARG B N 1
ATOM 3347 C CA . ARG B 1 190 ? -7.953 35.781 3.611 1 97.94 190 ARG B CA 1
ATOM 3348 C C . ARG B 1 190 ? -7.59 36.406 4.953 1 97.94 190 ARG B C 1
ATOM 3350 O O . ARG B 1 190 ? -7.555 37.625 5.078 1 97.94 190 ARG B O 1
ATOM 3357 N N . HIS B 1 191 ? -7.297 35.594 5.848 1 97.81 191 HIS B N 1
ATOM 3358 C CA . HIS B 1 191 ? -6.934 36.062 7.176 1 97.81 191 HIS B CA 1
ATOM 3359 C C . HIS B 1 191 ? -5.422 36.219 7.32 1 97.81 191 HIS B C 1
ATOM 3361 O O . HIS B 1 191 ? -4.91 36.344 8.438 1 97.81 191 HIS B O 1
ATOM 3367 N N . GLY B 1 192 ? -4.688 36.031 6.203 1 96 192 GLY B N 1
ATOM 3368 C CA . GLY B 1 192 ? -3.301 36.469 6.191 1 96 192 GLY B CA 1
ATOM 3369 C C . GLY B 1 192 ? -2.314 35.312 6.086 1 96 192 GLY B C 1
ATOM 3370 O O . GLY B 1 192 ? -1.101 35.531 6.082 1 96 192 GLY B O 1
ATOM 3371 N N . ALA B 1 193 ? -2.76 34.094 6.02 1 96.5 193 ALA B N 1
ATOM 3372 C CA . ALA B 1 193 ? -1.842 32.938 5.945 1 96.5 193 ALA B CA 1
ATOM 3373 C C . ALA B 1 193 ? -1.011 33 4.668 1 96.5 193 ALA B C 1
ATOM 3375 O O . ALA B 1 193 ? -1.552 33.188 3.572 1 96.5 193 ALA B O 1
ATOM 3376 N N . GLN B 1 194 ? 0.234 32.844 4.797 1 95 194 GLN B N 1
ATOM 3377 C CA . GLN B 1 194 ? 1.15 32.781 3.666 1 95 194 GLN B CA 1
ATOM 3378 C C . GLN B 1 194 ? 1.607 31.328 3.43 1 95 194 GLN B C 1
ATOM 3380 O O . GLN B 1 194 ? 2.068 30.984 2.336 1 95 194 GLN B O 1
ATOM 3385 N N . THR B 1 195 ? 1.581 30.5 4.469 1 96 195 THR B N 1
ATOM 3386 C CA . THR B 1 195 ? 1.768 29.047 4.406 1 96 195 THR B CA 1
ATOM 3387 C C . THR B 1 195 ? 0.586 28.328 5.043 1 96 195 THR B C 1
ATOM 3389 O O . THR B 1 195 ? 0.154 28.672 6.141 1 96 195 THR B O 1
ATOM 3392 N N . VAL B 1 196 ? 0.048 27.375 4.344 1 97.44 196 VAL B N 1
ATOM 3393 C CA . VAL B 1 196 ? -1.093 26.641 4.867 1 97.44 196 VAL B CA 1
ATOM 3394 C C . VAL B 1 196 ? -0.692 25.188 5.113 1 97.44 196 VAL B C 1
ATOM 3396 O O . VAL B 1 196 ? -0.119 24.531 4.238 1 97.44 196 VAL B O 1
ATOM 3399 N N . LEU B 1 197 ? -0.931 24.703 6.312 1 98.12 197 LEU B N 1
ATOM 3400 C CA . LEU B 1 197 ? -0.725 23.312 6.676 1 98.12 197 LEU B CA 1
ATOM 3401 C C . LEU B 1 197 ? -2.018 22.516 6.527 1 98.12 197 LEU B C 1
ATOM 3403 O O . LEU B 1 197 ? -3.021 22.828 7.172 1 98.12 197 LEU B O 1
ATOM 3407 N N . ILE B 1 198 ? -2.047 21.578 5.652 1 98.75 198 ILE B N 1
ATOM 3408 C CA . ILE B 1 198 ? -3.1 20.562 5.629 1 98.75 198 ILE B CA 1
ATOM 3409 C C . ILE B 1 198 ? -2.705 19.391 6.512 1 98.75 198 ILE B C 1
ATOM 3411 O O . ILE B 1 198 ? -1.928 18.531 6.098 1 98.75 198 ILE B O 1
ATOM 3415 N N . MET B 1 199 ? -3.246 19.328 7.762 1 98.69 199 MET B N 1
ATOM 3416 C CA . MET B 1 199 ? -2.756 18.469 8.828 1 98.69 199 MET B CA 1
ATOM 3417 C C . MET B 1 199 ? -3.66 17.25 9 1 98.69 199 MET B C 1
ATOM 3419 O O . MET B 1 199 ? -4.332 17.109 10.031 1 98.69 199 MET B O 1
ATOM 3423 N N . CYS B 1 200 ? -3.672 16.359 8.07 1 98.81 200 CYS B N 1
ATOM 3424 C CA . CYS B 1 200 ? -4.387 15.094 8.102 1 98.81 200 CYS B CA 1
ATOM 3425 C C . CYS B 1 200 ? -4.047 14.25 6.875 1 98.81 200 CYS B C 1
ATOM 3427 O O . CYS B 1 200 ? -4.285 14.672 5.742 1 98.81 200 CYS B O 1
ATOM 3429 N N . THR B 1 201 ? -3.568 13.055 7.074 1 98.75 201 THR B N 1
ATOM 3430 C CA . THR B 1 201 ? -3.121 12.219 5.969 1 98.75 201 THR B CA 1
ATOM 3431 C C . THR B 1 201 ? -4.305 11.531 5.289 1 98.75 201 THR B C 1
ATOM 3433 O O . THR B 1 201 ? -4.152 10.906 4.238 1 98.75 201 THR B O 1
ATOM 3436 N N . ASN B 1 202 ? -5.523 11.648 5.867 1 98.81 202 ASN B N 1
ATOM 3437 C CA . ASN B 1 202 ? -6.688 11.055 5.215 1 98.81 202 ASN B CA 1
ATOM 3438 C C . ASN B 1 202 ? -7.539 12.117 4.523 1 98.81 202 ASN B C 1
ATOM 3440 O O . ASN B 1 202 ? -8.68 11.852 4.141 1 98.81 202 ASN B O 1
ATOM 3444 N N . VAL B 1 203 ? -7.062 13.383 4.449 1 98.62 203 VAL B N 1
ATOM 3445 C CA . VAL B 1 203 ? -7.672 14.422 3.627 1 98.62 203 VAL B CA 1
ATOM 3446 C C . VAL B 1 203 ? -7.027 14.43 2.242 1 98.62 203 VAL B C 1
ATOM 3448 O O . VAL B 1 203 ? -5.801 14.469 2.121 1 98.62 203 VAL B O 1
ATOM 3451 N N . ARG B 1 204 ? -7.887 14.344 1.23 1 97.5 204 ARG B N 1
ATOM 3452 C CA . ARG B 1 204 ? -7.406 14.359 -0.148 1 97.5 204 ARG B CA 1
ATOM 3453 C C . ARG B 1 204 ? -7.016 15.773 -0.573 1 97.5 204 ARG B C 1
ATOM 3455 O O . ARG B 1 204 ? -7.77 16.438 -1.282 1 97.5 204 ARG B O 1
ATOM 3462 N N . ALA B 1 205 ? -5.773 16.094 -0.245 1 98 205 ALA B N 1
ATOM 3463 C CA . ALA B 1 205 ? -5.387 17.484 -0.461 1 98 205 ALA B CA 1
ATOM 3464 C C . ALA B 1 205 ? -4.125 17.578 -1.318 1 98 205 ALA B C 1
ATOM 3466 O O . ALA B 1 205 ? -3.885 18.594 -1.975 1 98 205 ALA B O 1
ATOM 3467 N N . ALA B 1 206 ? -3.312 16.516 -1.352 1 96.69 206 ALA B N 1
ATOM 3468 C CA . ALA B 1 206 ? -2 16.578 -1.991 1 96.69 206 ALA B CA 1
ATOM 3469 C C . ALA B 1 206 ? -2.125 16.969 -3.461 1 96.69 206 ALA B C 1
ATOM 3471 O O . ALA B 1 206 ? -1.38 17.828 -3.947 1 96.69 206 ALA B O 1
ATOM 3472 N N . GLN B 1 207 ? -3.104 16.375 -4.137 1 94.12 207 GLN B N 1
ATOM 3473 C CA . GLN B 1 207 ? -3.256 16.594 -5.574 1 94.12 207 GLN B CA 1
ATOM 3474 C C . GLN B 1 207 ? -3.748 18 -5.875 1 94.12 207 GLN B C 1
ATOM 3476 O O . GLN B 1 207 ? -3.736 18.438 -7.027 1 94.12 207 GLN B O 1
ATOM 3481 N N . ARG B 1 208 ? -4.141 18.719 -4.848 1 95.75 208 ARG B N 1
ATOM 3482 C CA . ARG B 1 208 ? -4.746 20.031 -5.027 1 95.75 208 ARG B CA 1
ATOM 3483 C C . ARG B 1 208 ? -3.785 21.141 -4.617 1 95.75 208 ARG B C 1
ATOM 3485 O O . ARG B 1 208 ? -4.07 22.328 -4.82 1 95.75 208 ARG B O 1
ATOM 3492 N N . VAL B 1 209 ? -2.666 20.812 -4.094 1 97.25 209 VAL B N 1
ATOM 3493 C CA . VAL B 1 209 ? -1.708 21.75 -3.514 1 97.25 209 VAL B CA 1
ATOM 3494 C C . VAL B 1 209 ? -1.301 22.781 -4.559 1 97.25 209 VAL B C 1
ATOM 3496 O O . VAL B 1 209 ? -1.354 23.984 -4.297 1 97.25 209 VAL B O 1
ATOM 3499 N N . GLN B 1 210 ? -0.95 22.375 -5.742 1 95.06 210 GLN B N 1
ATOM 3500 C CA . GLN B 1 210 ? -0.501 23.281 -6.789 1 95.06 210 GLN B CA 1
ATOM 3501 C C . GLN B 1 210 ? -1.59 24.297 -7.141 1 95.06 210 GLN B C 1
ATOM 3503 O O . GLN B 1 210 ? -1.298 25.453 -7.406 1 95.06 210 GLN B O 1
ATOM 3508 N N . TYR B 1 211 ? -2.809 23.781 -7.191 1 96.81 211 TYR B N 1
ATOM 3509 C CA . TYR B 1 211 ? -3.936 24.656 -7.48 1 96.81 211 TYR B CA 1
ATOM 3510 C C . TYR B 1 211 ? -4.008 25.797 -6.48 1 96.81 211 TYR B C 1
ATOM 3512 O O . TYR B 1 211 ? -4.102 26.969 -6.867 1 96.81 211 TYR B O 1
ATOM 3520 N N . TRP B 1 212 ? -3.945 25.531 -5.16 1 97.81 212 TRP B N 1
ATOM 3521 C CA . TRP B 1 212 ? -4.031 26.531 -4.113 1 97.81 212 TRP B CA 1
ATOM 3522 C C . TRP B 1 212 ? -2.848 27.5 -4.184 1 97.81 212 TRP B C 1
ATOM 3524 O O . TRP B 1 212 ? -3.01 28.703 -4.012 1 97.81 212 TRP B O 1
ATOM 3534 N N . GLU B 1 213 ? -1.693 26.906 -4.398 1 96.56 213 GLU B N 1
ATOM 3535 C CA . GLU B 1 213 ? -0.492 27.734 -4.453 1 96.56 213 GLU B CA 1
ATOM 3536 C C . GLU B 1 213 ? -0.565 28.75 -5.602 1 96.56 213 GLU B C 1
ATOM 3538 O O . GLU B 1 213 ? -0.183 29.906 -5.441 1 96.56 213 GLU B O 1
ATOM 3543 N N . ARG B 1 214 ? -1.021 28.344 -6.699 1 95.38 214 ARG B N 1
ATOM 3544 C CA . ARG B 1 214 ? -1.158 29.219 -7.855 1 95.38 214 ARG B CA 1
ATOM 3545 C C . ARG B 1 214 ? -2.264 30.25 -7.629 1 95.38 214 ARG B C 1
ATOM 3547 O O . ARG B 1 214 ? -2.098 31.422 -7.953 1 95.38 214 ARG B O 1
ATOM 3554 N N . GLN B 1 215 ? -3.303 29.812 -7.074 1 97 215 GLN B N 1
ATOM 3555 C CA . GLN B 1 215 ? -4.473 30.656 -6.879 1 97 215 GLN B CA 1
ATOM 3556 C C . GLN B 1 215 ? -4.18 31.781 -5.898 1 97 215 GLN B C 1
ATOM 3558 O O . GLN B 1 215 ? -4.633 32.906 -6.09 1 97 215 GLN B O 1
ATOM 3563 N N . HIS B 1 216 ? -3.445 31.484 -4.867 1 97.12 216 HIS B N 1
ATOM 3564 C CA . HIS B 1 216 ? -3.322 32.438 -3.768 1 97.12 216 HIS B CA 1
ATOM 3565 C C . HIS B 1 216 ? -1.896 32.969 -3.646 1 97.12 216 HIS B C 1
ATOM 3567 O O . HIS B 1 216 ? -1.621 33.844 -2.838 1 97.12 216 HIS B O 1
ATOM 3573 N N . ASP B 1 217 ? -0.969 32.344 -4.422 1 94.81 217 ASP B N 1
ATOM 3574 C CA . ASP B 1 217 ? 0.446 32.688 -4.312 1 94.81 217 ASP B CA 1
ATOM 3575 C C . ASP B 1 217 ? 0.959 32.469 -2.893 1 94.81 217 ASP B C 1
ATOM 3577 O O . ASP B 1 217 ? 1.517 33.375 -2.277 1 94.81 217 ASP B O 1
ATOM 3581 N N . ILE B 1 218 ? 0.709 31.312 -2.393 1 94.25 218 ILE B N 1
ATOM 3582 C CA . ILE B 1 218 ? 1.117 30.891 -1.058 1 94.25 218 ILE B CA 1
ATOM 3583 C C . ILE B 1 218 ? 1.858 29.562 -1.141 1 94.25 218 ILE B C 1
ATOM 3585 O O . ILE B 1 218 ? 1.962 28.969 -2.217 1 94.25 218 ILE B O 1
ATOM 3589 N N . GLN B 1 219 ? 2.412 29.094 0.003 1 94.19 219 GLN B N 1
ATOM 3590 C CA . GL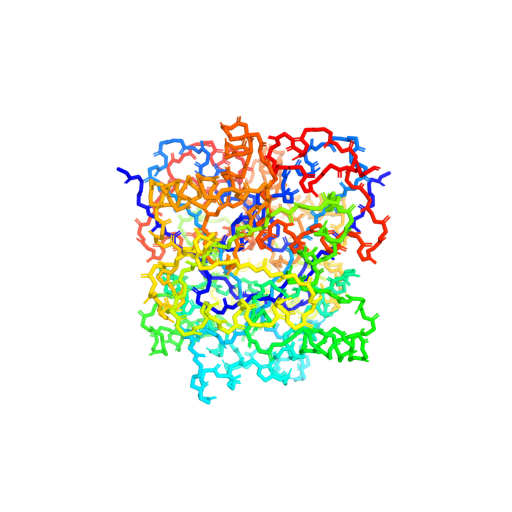N B 1 219 ? 2.92 27.734 0.163 1 94.19 219 GLN B CA 1
ATOM 3591 C C . GLN B 1 219 ? 1.892 26.844 0.848 1 94.19 219 GLN B C 1
ATOM 3593 O O . GLN B 1 219 ? 1.199 27.281 1.771 1 94.19 219 GLN B O 1
ATOM 3598 N N . VAL B 1 220 ? 1.748 25.672 0.404 1 96.56 220 VAL B N 1
ATOM 3599 C CA . VAL B 1 220 ? 0.881 24.703 1.053 1 96.56 220 VAL B CA 1
ATOM 3600 C C . VAL B 1 220 ? 1.676 23.438 1.375 1 96.56 220 VAL B C 1
ATOM 3602 O O . VAL B 1 220 ? 2.377 22.891 0.514 1 96.56 220 VAL B O 1
ATOM 3605 N N . LEU B 1 221 ? 1.679 23.016 2.564 1 96.81 221 LEU B N 1
ATOM 3606 C CA . LEU B 1 221 ? 2.291 21.766 2.998 1 96.81 221 LEU B CA 1
ATOM 3607 C C . LEU B 1 221 ? 1.227 20.719 3.322 1 96.81 221 LEU B C 1
ATOM 3609 O O . LEU B 1 221 ? 0.431 20.906 4.246 1 96.81 221 LEU B O 1
ATOM 3613 N N . ASP B 1 222 ? 1.186 19.719 2.541 1 98.06 222 ASP B N 1
ATOM 3614 C CA . ASP B 1 222 ? 0.255 18.594 2.715 1 98.06 222 ASP B CA 1
ATOM 3615 C C . ASP B 1 222 ? 0.916 17.438 3.457 1 98.06 222 ASP B C 1
ATOM 3617 O O . ASP B 1 222 ? 2.043 17.062 3.141 1 98.06 222 ASP B O 1
ATOM 3621 N N . SER B 1 223 ? 0.187 16.859 4.375 1 98.5 223 SER B N 1
ATOM 3622 C CA . SER B 1 223 ? 0.768 15.867 5.277 1 98.5 223 SER B CA 1
ATOM 3623 C C . SER B 1 223 ? 1.221 14.625 4.516 1 98.5 223 SER B C 1
ATOM 3625 O O . SER B 1 223 ? 2.238 14.016 4.855 1 98.5 223 SER B O 1
ATOM 3627 N N . VAL B 1 224 ? 0.515 14.164 3.484 1 98.69 224 VAL B N 1
ATOM 3628 C CA . VAL B 1 224 ? 0.911 12.992 2.711 1 98.69 224 VAL B CA 1
ATOM 3629 C C . VAL B 1 224 ? 2.17 13.305 1.905 1 98.69 224 VAL B C 1
ATOM 3631 O O . VAL B 1 224 ? 3.127 12.523 1.911 1 98.69 224 VAL B O 1
ATOM 3634 N N . ALA B 1 225 ? 2.174 14.453 1.242 1 97.38 225 ALA B N 1
ATOM 3635 C CA . ALA B 1 225 ? 3.314 14.852 0.423 1 97.38 225 ALA B CA 1
ATOM 3636 C C . ALA B 1 225 ? 4.559 15.07 1.281 1 97.38 225 ALA B C 1
ATOM 3638 O O . ALA B 1 225 ? 5.66 14.672 0.897 1 97.38 225 ALA B O 1
ATOM 3639 N N . THR B 1 226 ? 4.363 15.641 2.449 1 96.56 226 THR B N 1
ATOM 3640 C CA . THR B 1 226 ? 5.52 15.906 3.299 1 96.56 226 THR B CA 1
ATOM 3641 C C . THR B 1 226 ? 6.078 14.609 3.877 1 96.56 226 THR B C 1
ATOM 3643 O O . THR B 1 226 ? 7.262 14.531 4.211 1 96.56 226 THR B O 1
ATOM 3646 N N . THR B 1 227 ? 5.238 13.562 4.059 1 98.31 227 THR B N 1
ATOM 3647 C CA . THR B 1 227 ? 5.773 12.258 4.434 1 98.31 227 THR B CA 1
ATOM 3648 C C . THR B 1 227 ? 6.789 11.766 3.406 1 98.31 227 THR B C 1
ATOM 3650 O O . THR B 1 227 ? 7.895 11.367 3.764 1 98.31 227 THR B O 1
ATOM 3653 N N . VAL B 1 228 ? 6.422 11.859 2.115 1 97.62 228 VAL B N 1
ATOM 3654 C CA . VAL B 1 228 ? 7.277 11.375 1.038 1 97.62 228 VAL B CA 1
ATOM 3655 C C . VAL B 1 228 ? 8.562 12.195 0.982 1 97.62 228 VAL B C 1
ATOM 3657 O O . VAL B 1 228 ? 9.656 11.641 0.937 1 97.62 228 VAL B O 1
ATOM 3660 N N . THR B 1 229 ? 8.438 13.531 1.083 1 95.25 229 THR B N 1
ATOM 3661 C CA . THR B 1 229 ? 9.602 14.398 1.031 1 95.25 229 THR B CA 1
ATOM 3662 C C . THR B 1 229 ? 10.531 14.133 2.215 1 95.25 229 THR B C 1
ATOM 3664 O O . THR B 1 229 ? 11.75 14.109 2.061 1 95.25 229 THR B O 1
ATOM 3667 N N . ALA B 1 230 ? 9.898 13.953 3.363 1 97.06 230 ALA B N 1
ATOM 3668 C CA . ALA B 1 230 ? 10.68 13.688 4.566 1 97.06 230 ALA B CA 1
ATOM 3669 C C . ALA B 1 230 ? 11.461 12.383 4.441 1 97.06 230 ALA B C 1
ATOM 3671 O O . ALA B 1 230 ? 12.602 12.289 4.887 1 97.06 230 ALA B O 1
ATOM 3672 N N . MET B 1 231 ? 10.852 11.391 3.891 1 98.38 231 MET B N 1
ATOM 3673 C CA . MET B 1 231 ? 11.5 10.094 3.713 1 98.38 231 MET B CA 1
ATOM 3674 C C . MET B 1 231 ? 12.672 10.203 2.746 1 98.38 231 MET B C 1
ATOM 3676 O O . MET B 1 231 ? 13.75 9.664 3.006 1 98.38 231 MET B O 1
ATOM 3680 N N . LEU B 1 232 ? 12.484 10.914 1.655 1 96.56 232 LEU B N 1
ATOM 3681 C CA . LEU B 1 232 ? 13.57 11.125 0.701 1 96.56 232 LEU B CA 1
ATOM 3682 C C . LEU B 1 232 ? 14.703 11.93 1.332 1 96.56 232 LEU B C 1
ATOM 3684 O O . LEU B 1 232 ? 15.875 11.594 1.155 1 96.56 232 LEU B O 1
ATOM 3688 N N . ASP B 1 233 ? 14.336 12.922 2.096 1 95.19 233 ASP B N 1
ATOM 3689 C CA . ASP B 1 233 ? 15.328 13.734 2.785 1 95.19 233 ASP B CA 1
ATOM 3690 C C . ASP B 1 233 ? 16.141 12.906 3.771 1 95.19 233 ASP B C 1
ATOM 3692 O O . ASP B 1 233 ? 17.344 13.102 3.912 1 95.19 233 ASP B O 1
ATOM 3696 N N . ALA B 1 234 ? 15.461 12.039 4.48 1 97.12 234 ALA B N 1
ATOM 3697 C CA . ALA B 1 234 ? 16.125 11.18 5.453 1 97.12 234 ALA B CA 1
ATOM 3698 C C . ALA B 1 234 ? 17.188 10.305 4.781 1 97.12 234 ALA B C 1
ATOM 3700 O O . ALA B 1 234 ? 18.141 9.859 5.434 1 97.12 234 ALA B O 1
ATOM 3701 N N . LEU B 1 235 ? 17.062 10.07 3.516 1 97.12 235 LEU B N 1
ATOM 3702 C CA . LEU B 1 235 ? 18 9.266 2.75 1 97.12 235 LEU B CA 1
ATOM 3703 C C . LEU B 1 235 ? 19 10.156 2.018 1 97.12 235 LEU B C 1
ATOM 3705 O O . LEU B 1 235 ? 19.828 9.664 1.239 1 97.12 235 LEU B O 1
ATOM 3709 N N . GLY B 1 236 ? 18.859 11.477 2.133 1 94.62 236 GLY B N 1
ATOM 3710 C CA . GLY B 1 236 ? 19.734 12.422 1.454 1 94.62 236 GLY B CA 1
ATOM 3711 C C . GLY B 1 236 ? 19.391 12.602 -0.014 1 94.62 236 GLY B C 1
ATOM 3712 O O . GLY B 1 236 ? 20.266 12.969 -0.814 1 94.62 236 GLY B O 1
ATOM 3713 N N . ILE B 1 237 ? 18.188 12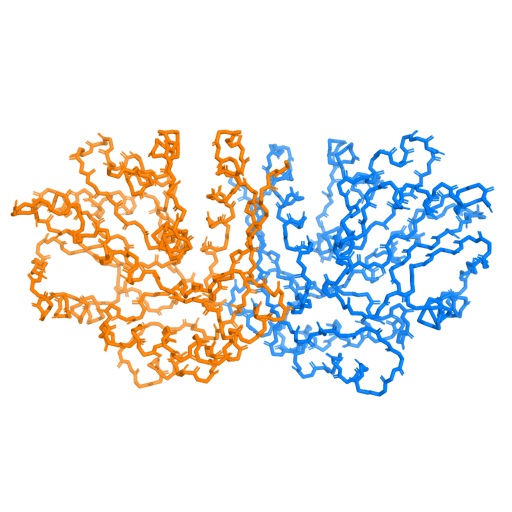.281 -0.367 1 92.5 237 ILE B N 1
ATOM 3714 C CA . ILE B 1 237 ? 17.766 12.375 -1.761 1 92.5 237 ILE B CA 1
ATOM 3715 C C . ILE B 1 237 ? 17.031 13.688 -1.99 1 92.5 237 ILE B C 1
ATOM 3717 O O . ILE B 1 237 ? 16 13.953 -1.354 1 92.5 237 ILE B O 1
ATOM 3721 N N . GLU B 1 238 ? 17.453 14.5 -2.857 1 85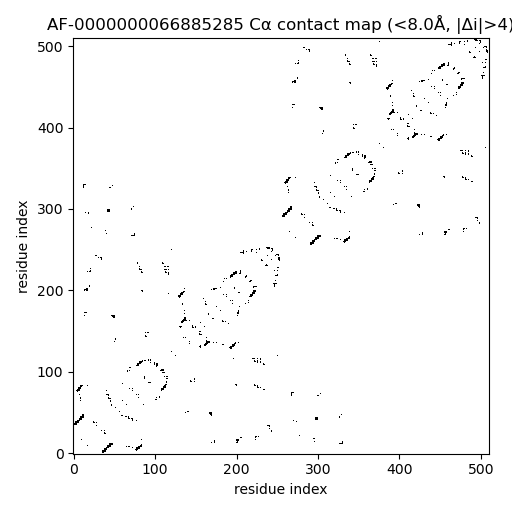.31 238 GLU B N 1
ATOM 3722 C CA . GLU B 1 238 ? 16.797 15.75 -3.24 1 85.31 238 GLU B CA 1
ATOM 3723 C C . GLU B 1 238 ? 15.969 15.578 -4.508 1 85.31 238 GLU B C 1
ATOM 3725 O O . GLU B 1 238 ? 16.422 14.945 -5.469 1 85.31 238 GLU B O 1
ATOM 3730 N N . VAL B 1 239 ? 14.773 16.047 -4.371 1 83 239 VAL B N 1
ATOM 3731 C CA . VAL B 1 239 ? 13.953 16.062 -5.578 1 83 239 VAL B CA 1
ATOM 3732 C C . VAL B 1 239 ? 14.203 17.359 -6.355 1 83 239 VAL B C 1
ATOM 3734 O O . VAL B 1 239 ? 13.789 18.438 -5.926 1 83 239 VAL B O 1
ATOM 3737 N N . LYS B 1 240 ? 14.93 17.438 -7.422 1 73.19 240 LYS B N 1
ATOM 3738 C CA . LYS B 1 240 ? 15.328 18.625 -8.188 1 73.19 240 LYS B CA 1
ATOM 3739 C C . LYS B 1 240 ? 14.43 18.812 -9.406 1 73.19 240 LYS B C 1
ATOM 3741 O O . LYS B 1 240 ? 14.641 19.719 -10.203 1 73.19 240 LYS B O 1
ATOM 3746 N N . SER B 1 241 ? 13.398 18.125 -9.398 1 71.94 241 SER B N 1
ATOM 3747 C CA . SER B 1 241 ? 12.609 18.219 -10.617 1 71.94 241 SER B CA 1
ATOM 3748 C C . SER B 1 241 ? 11.547 19.312 -10.5 1 71.94 241 SER B C 1
ATOM 3750 O O . SER B 1 241 ? 10.688 19.266 -9.625 1 71.94 241 SER B O 1
ATOM 3752 N N . ALA B 1 242 ? 11.664 20.359 -11.32 1 75.88 242 ALA B N 1
ATOM 3753 C CA . ALA B 1 242 ? 10.656 21.406 -11.398 1 75.88 242 ALA B CA 1
ATOM 3754 C C . ALA B 1 242 ? 9.273 20.828 -11.664 1 75.88 242 ALA B C 1
ATOM 3756 O O . ALA B 1 242 ? 8.266 21.328 -11.156 1 75.88 242 ALA B O 1
ATOM 3757 N N . SER B 1 243 ? 9.281 19.766 -12.336 1 78.94 243 SER B N 1
ATOM 3758 C CA . SER B 1 243 ? 8.016 19.125 -12.688 1 78.94 243 SER B CA 1
ATOM 3759 C C . SER B 1 243 ? 7.324 18.562 -11.453 1 78.94 243 SER B C 1
ATOM 3761 O O . SER B 1 243 ? 6.102 18.656 -11.328 1 78.94 243 SER B O 1
ATOM 3763 N N . ALA B 1 244 ? 8.18 18.062 -10.578 1 84.19 244 ALA B N 1
ATOM 3764 C CA . ALA B 1 244 ? 7.598 17.547 -9.336 1 84.19 244 ALA B CA 1
ATOM 3765 C C . ALA B 1 244 ? 6.965 18.672 -8.523 1 84.19 244 ALA B C 1
ATOM 3767 O O . ALA B 1 244 ? 5.867 18.516 -7.98 1 84.19 244 ALA B O 1
ATOM 3768 N N . ALA B 1 245 ? 7.66 19.766 -8.508 1 84.12 245 ALA B N 1
ATOM 3769 C CA . ALA B 1 245 ? 7.137 20.938 -7.805 1 84.12 245 ALA B CA 1
ATOM 3770 C C . ALA B 1 245 ? 5.875 21.469 -8.477 1 84.12 245 ALA B C 1
ATOM 3772 O O . ALA B 1 245 ? 4.934 21.891 -7.801 1 84.12 245 ALA B O 1
ATOM 3773 N N . GLU B 1 246 ? 5.84 21.375 -9.766 1 85.81 246 GLU B N 1
ATOM 3774 C CA . GLU B 1 246 ? 4.684 21.828 -10.523 1 85.81 246 GLU B CA 1
ATOM 3775 C C . GLU B 1 246 ? 3.48 20.922 -10.312 1 85.81 246 GLU B C 1
ATOM 3777 O O . GLU B 1 246 ? 2.336 21.375 -10.336 1 85.81 246 GLU B O 1
ATOM 3782 N N . ALA B 1 247 ? 3.807 19.719 -10.008 1 87 247 ALA B N 1
ATOM 3783 C CA . ALA B 1 247 ? 2.725 18.75 -9.914 1 87 247 ALA B CA 1
ATOM 3784 C C . ALA B 1 247 ? 2.229 18.625 -8.477 1 87 247 ALA B C 1
ATOM 3786 O O . ALA B 1 247 ? 1.035 18.422 -8.242 1 87 247 ALA B O 1
ATOM 3787 N N . TRP B 1 248 ? 3.17 18.703 -7.578 1 90.06 248 TRP B N 1
ATOM 3788 C CA . TRP B 1 248 ? 2.814 18.344 -6.211 1 90.06 248 TRP B CA 1
ATOM 3789 C C . TRP B 1 248 ? 3.115 19.484 -5.242 1 90.06 248 TRP B C 1
ATOM 3791 O O . TRP B 1 248 ? 2.975 19.328 -4.027 1 90.06 248 TRP B O 1
ATOM 3801 N N . GLY B 1 249 ? 3.537 20.672 -5.746 1 89.12 249 GLY B N 1
ATOM 3802 C CA . GLY B 1 249 ? 3.721 21.859 -4.914 1 89.12 249 GLY B CA 1
ATOM 3803 C C . GLY B 1 249 ? 5.18 22.172 -4.633 1 89.12 249 GLY B C 1
ATOM 3804 O O . GLY B 1 249 ? 6.062 21.359 -4.938 1 89.12 249 GLY B O 1
ATOM 3805 N N . LYS B 1 250 ? 5.379 23.266 -4.059 1 86.31 250 LYS B N 1
ATOM 3806 C CA . LYS B 1 250 ? 6.695 23.828 -3.766 1 86.31 250 LYS B CA 1
ATOM 3807 C C . LYS B 1 250 ? 7.453 22.953 -2.766 1 86.31 250 LYS B C 1
ATOM 3809 O O . LYS B 1 250 ? 8.68 23.062 -2.646 1 86.31 250 LYS B O 1
ATOM 3814 N N . GLN B 1 251 ? 6.727 22.125 -2.102 1 86.94 251 GLN B N 1
ATOM 3815 C CA . GLN B 1 251 ? 7.359 21.266 -1.112 1 86.94 251 GLN B CA 1
ATOM 3816 C C . GLN B 1 251 ? 8.297 20.25 -1.777 1 86.94 251 GLN B C 1
ATOM 3818 O O . GLN B 1 251 ? 9.125 19.641 -1.109 1 86.94 251 GLN B O 1
ATOM 3823 N N . PHE B 1 252 ? 8.156 20.031 -3.049 1 84.62 252 PHE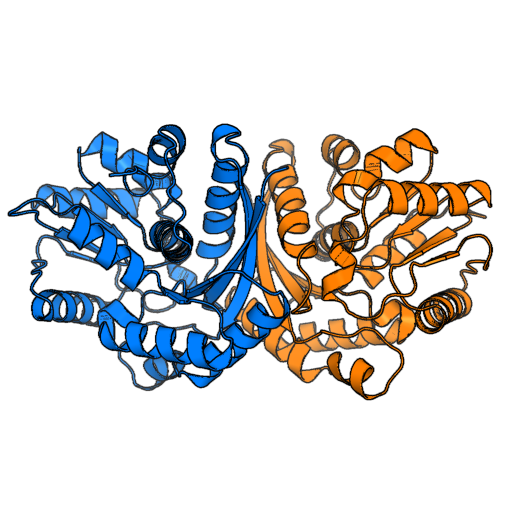 B N 1
ATOM 3824 C CA . PHE B 1 252 ? 9.07 19.188 -3.801 1 84.62 252 PHE B CA 1
ATOM 3825 C C . PHE B 1 252 ? 10.117 20.016 -4.523 1 84.62 252 PHE B C 1
ATOM 3827 O O . PHE B 1 252 ? 10.758 19.547 -5.465 1 84.62 252 PHE B O 1
ATOM 3834 N N . GLN B 1 253 ? 10.242 21.312 -4.184 1 78.56 253 GLN B N 1
ATOM 3835 C CA . GLN B 1 253 ? 11.227 22.172 -4.812 1 78.56 253 GLN B CA 1
ATOM 3836 C C . GLN B 1 253 ? 12.492 22.281 -3.969 1 78.56 253 GLN B C 1
ATOM 3838 O O . GLN B 1 253 ? 12.422 22.375 -2.742 1 78.56 253 GLN B O 1
ATOM 3843 N N . SER B 1 254 ? 13.633 21.75 -4.586 1 62.97 254 SER B N 1
ATOM 3844 C CA . SER B 1 254 ? 14.914 21.906 -3.9 1 62.97 254 SER B CA 1
ATOM 3845 C C . SER B 1 254 ? 15.227 23.375 -3.627 1 62.97 254 SER B C 1
ATOM 3847 O O . SER B 1 254 ? 14.891 24.234 -4.43 1 62.97 254 SER B O 1
ATOM 3849 N N . SER B 1 255 ? 15.461 23.641 -2.283 1 51.81 255 SER B N 1
ATOM 3850 C CA . SER B 1 255 ? 15.984 24.984 -2.033 1 51.81 255 SER B CA 1
ATOM 3851 C C . SER B 1 255 ? 17.312 25.203 -2.75 1 51.81 255 SER B C 1
ATOM 3853 O O . SER B 1 255 ? 18.062 24.25 -2.979 1 51.81 255 SER B O 1
#

Foldseek 3Di:
DAAEAEEEEEEAPLFDALVVVLVVLLVVCCVDVVLSHRYDYHYFYFHQFWDDPDPVNVCSLDLVSLLVRLVVVLVVVGQEYEYLAQQCLLVPVVSQVVNQVVSCVSRVHGYGYLNRLLVVLCVVPPDVPAAEAEEEQAAPVSQVSSQVNVVVVPHHHDPQRYDYNHDTGLNCQLVCDDVNVLVSLVRNVVVPHQEYEYRGSRHNPQQCQLVSCVVRVHFYRYSSVSRVVVRCVSVVRQQCDPVSCNGRNCSNHDD/DAAEAEEEEEEAPLFDALVVVLVVLLVVCCVDPVLSHRYDYHYFYFHQFWDDPDPVNVCSLDLVSLLVRLVVVLVVVGQEYEYLAQQCLLVPVVSQVVNQVVSCVSRVHGYGYLNRLLVVLCVVPPDVPAAEAEEEQAAPVSQVSSQVNVVVVPHHHDPQRYDYNHDTGLNCQLVCDDVNVLVSLVRNVVVPHQEYEYRGSRHNPQQCQLVSCVVRVHFYRYSSVSRVVVRCVSVVRQQCDVVSCNGRNCSNHDD

Sequence (510 aa):
MPRHIRLGVIVPSSNTALEPLTQQIVAFLNADPTFGLLLSVHFARVRVTTISLSADADAQFALSPMLDAAQLLADARVNVIGWSGTSASWLGFAADDALCTAIEEATGIPATTAVRGMNSLLQQQRRPHDTVGLVTPYTPDVNKAIQENYAAAGLTISDGRSRYTGWSDNITFANLDEPTLDAMVDDVVRHGAQTVLIMCTNVRAAQRVQYWERQHDIQVLDSVATTVTAMLDALGIEVKSASAAEAWGKQFQSSMPRHIRLGVIVPSSNTALEPLTQQIVAFLNADPTFGLLLSVHFARVRVTTISLSADADAQFALSPMLDAAQLLADARVNVIGWSGTSASWLGFAADDALCTAIEEATGIPATTAVRGMNSLLQQQRRPHDTVGLVTPYTPDVNKAIQENYAAAGLTISDGRSRYTGWSDNITFANLDEPTLDAMVDDVVRHGAQTVLIMCTNVRAAQRVQYWERQHDIQVLDSVATTVTAMLDALGIEVKSASAAEAWGKQFQSS

Nearest PDB structures (foldseek):
  4fq5-assembly1_B  TM=8.842E-01  e=2.204E-16  Pseudomonas putida S16
  2xed-assembly4_D  TM=8.702E-01  e=4.472E-15  Nocardia farcinica IFM 10152
  2xec-assembly1_A  TM=8.497E-01  e=7.863E-15  Nocardia farcinica IFM 10152
  2dgd-assembly1_A  TM=8.331E-01  e=4.428E-12  Sulfurisphaera tokodaii
  2vlb-assembly4_D  TM=7.822E-01  e=2.365E-12  Bordetella bronchiseptica

Solvent-accessible surface area (backbone atoms only — not comparable to full-atom values): 25576 Å² total; per-residue (Å²): 128,66,50,77,45,37,40,21,34,40,36,44,17,9,46,75,28,36,60,52,52,49,50,51,52,44,51,54,49,45,68,36,76,84,64,54,43,40,64,46,63,46,59,20,49,38,65,40,56,52,55,57,89,46,69,73,39,52,56,52,68,42,64,64,60,53,45,54,31,47,49,34,39,47,53,40,62,34,64,27,37,24,38,45,51,47,64,34,48,52,77,29,67,64,54,49,54,51,48,26,51,52,41,23,71,73,61,73,33,54,48,44,26,9,52,59,23,45,50,50,49,48,64,71,64,51,50,92,84,63,34,42,15,40,40,35,52,34,28,67,69,51,49,48,37,28,36,50,42,36,37,76,72,73,43,73,47,53,73,68,13,47,41,60,73,52,41,39,55,39,54,56,36,49,65,57,46,66,71,59,51,50,51,45,53,49,48,16,39,74,59,59,28,43,32,36,35,37,62,37,30,23,44,74,44,43,84,46,29,30,58,53,24,67,72,67,72,37,48,50,48,32,27,51,54,23,22,56,48,29,43,35,47,76,72,71,48,78,52,77,39,69,64,48,17,64,54,54,11,66,75,36,44,62,129,126,66,51,78,44,36,39,23,35,41,35,45,18,10,46,76,28,37,61,54,50,50,50,50,54,42,50,54,50,46,68,37,77,84,65,55,42,38,66,44,65,44,58,20,48,36,64,40,57,52,55,58,88,45,69,73,39,52,55,52,68,42,63,65,60,52,44,54,31,48,49,34,37,48,53,39,64,33,65,28,38,25,38,46,50,47,62,34,47,52,76,29,65,64,54,50,54,50,48,26,52,50,41,22,71,74,61,74,31,54,47,44,27,8,52,58,23,45,51,51,49,48,65,72,65,51,52,93,84,63,33,44,14,41,40,37,52,35,27,69,68,51,51,49,36,27,36,49,43,36,38,74,72,73,44,73,46,51,72,70,14,48,42,61,72,53,42,37,54,41,53,56,35,48,66,56,44,67,69,60,50,50,50,45,53,49,48,15,39,74,58,58,27,43,32,36,37,38,62,36,29,23,44,74,45,44,83,46,30,30,60,52,24,67,73,67,70,37,48,50,48,32,28,51,54,24,21,55,48,29,43,35,46,75,71,71,48,79,50,75,42,66,62,48,16,63,54,53,12,67,75,38,45,63,129

Secondary structure (DSSP, 8-state):
-PEEEEEEEEEETT--SHHHHHHHHHHHHHH-GGG-EEEEEEEEEE---B-SSSHHHHHTT-HHHHHHHHHHHHHTT-SEEEE---THHHH-THHHHHHHHHHHHHHSS-EEEHHHHHHHHHHHH--TT--EEEEESS-HHHHHHHHHHHHHTT----GGGEEE----BGGGGGG--HHHHHHHHHHHHHTT-SEEEE--TTS--GGGHHHHHHHHT-EEEEHHHHHHHHHHHHTT-----HHHHHHH-GGGS--/-PEEEEEEEEEETT--SHHHHHHHHHHHHHH-GGG-EEEEEEEEEE---B-SSSHHHHHTT-HHHHHHHHHHHHHTT-SEEEE---THHHH-THHHHHHHHHHHHHHSS-EEEHHHHHHHHHHHH--TT--EEEEESS-HHHHHHHHHHHHHTT----GGGEEE----BGGGGGG--HHHHHHHHHHHHHTT-SEEEE--TTS--GGGHHHHHHHHT-EEEEHHHHHHHHHHHHTT-----HHHHHHH-GGGS--

Radius of gyration: 23.47 Å; Cα contacts (8 Å, |Δi|>4): 1100; chains: 2; bounding box: 41×71×55 Å